Protein 1QTQ (pdb70)

Solvent-accessible surface area: 23875 Å² total; per-residue (Å²): 150,24,56,0,50,90,39,0,64,104,15,63,88,91,50,118,37,128,87,2,34,0,1,5,26,11,52,0,37,0,29,0,7,0,12,32,0,8,18,0,21,8,0,6,9,0,4,112,82,52,175,17,92,4,0,0,0,0,9,0,10,34,6,78,125,16,61,78,91,30,1,97,14,0,56,74,0,0,96,68,0,45,11,150,51,22,58,125,30,59,31,0,7,86,27,3,88,87,0,29,53,30,0,61,39,0,1,80,100,25,44,1,0,0,1,50,9,50,74,100,60,20,148,115,47,74,22,73,160,135,116,83,14,115,78,6,93,67,34,131,49,43,50,120,84,3,64,59,36,2,73,83,0,98,66,25,47,30,115,99,30,115,3,16,0,0,0,45,40,67,5,62,11,123,65,62,34,24,10,0,20,31,2,2,43,5,40,103,28,119,2,44,69,31,26,113,135,20,16,1,0,1,62,63,29,2,0,8,0,0,0,0,4,69,18,30,4,15,2,1,3,17,23,31,97,54,59,81,24,64,81,3,8,31,35,0,6,97,32,13,108,24,131,62,53,3,83,6,49,9,4,1,88,2,56,6,40,36,13,5,13,38,35,152,47,0,52,49,0,26,94,61,150,85,3,70,12,18,49,0,2,36,2,8,0,0,7,0,13,64,23,39,11,16,39,18,45,2,0,96,50,0,10,164,99,36,27,21,65,105,140,130,43,80,26,104,35,62,36,5,47,48,1,0,59,94,29,7,71,89,79,3,15,20,3,1,0,0,11,55,27,3,58,0,23,7,107,78,34,152,64,166,39,59,113,6,78,2,42,33,6,58,131,38,106,135,63,28,70,38,110,7,9,0,5,13,88,0,42,0,11,106,44,1,11,92,47,99,78,87,220,166,26,108,57,0,33,58,70,116,80,2,98,0,59,51,1,21,17,0,83,1,101,115,32,73,91,74,117,152,34,83,32,67,16,1,25,1,34,36,66,89,115,38,112,52,48,0,0,2,2,2,21,80,76,24,7,60,0,26,0,19,21,3,67,94,6,0,70,52,66,94,0,34,74,37,163,80,10,38,94,26,42,20,120,125,9,41,52,79,72,95,2,52,0,2,53,49,2,119,123,12,96,58,77,87,13,28,14,0,17,78,51,0,8,1,8,25,36,0,176,85,32,82,85,137,67,10,5,0,0,58,1,11,19,62,189,131,150

Nearest PDB structures (foldseek):
  1qtq-assembly1_A  TM=1.002E+00  e=0.000E+00  Escherichia coli
  2re8-assembly1_A  TM=9.999E-01  e=0.000E+00  Escherichia coli
  1qrt-assembly1_A  TM=9.993E-01  e=0.000E+00  Escherichia coli
  1qrs-assembly1_A  TM=9.996E-01  e=0.000E+00  Escherichia coli
  1qru-assembly1_A  TM=9.994E-01  e=0.000E+00  Escherichia coli

Secondary structure (DSSP, 8-state):
--HHHHHHHHHHHHTS-SS-EEEE---TTS--BHHHHHHHHHHHHHHHHTT-EEEEEE----GGG--HHHHHHHHHHHHHTT---SSSPEEGGGGHHHHHHHHHHHHHTTSEEEE---HHHHHHHH--SSS-----TTTT--HHHHHHHHHHHHTT-SPTTS-EEEE-S-TT-SSGGGSS-EEEEE----BTTTBTS-SEEE-HHHHHHHHHHHTT-SEEEEEGGGTTTHHHHHHHHHTS--S---EEEEEPPP-BTTS---HHHHHHHHHTTSSS-TT-TTS-BHHHHHHHT--HHHHHHHHHHH---SS---B-HHHHHHHHHHHHHHHSPEE-EESSEEEEEBTT--SS-EEEEEES-SS-GGG-EEEEEE-SEEEEETTTEESS--TT--SEETTSEEEETTS-EEEEEEEE--SSS---EEEE---SS---EE--EESTT-EEEEEEEE--SBSSS-GGGSTTGGGGB-TTSEEEEEEEE-GGGGG--TT-EEEETTTEEEES-TTT--SSS-EEEEEEEPP--

Sequence (529 aa):
TNFIRQIIDEDLASGKHTTVHTRFPPEPNGYLHIGHAKSICLNFGIAQDYKGQCNLRFDDTNPVKEDIEYVESIKNDVEWLGFHWSGNVRYSSDYFDQLHAYAIELINKGLAYVDELTPEQIREYRGTLTQPGKNSPYRDRSVEENLALFEKMRAGGFEEGKACLRAKIDMASPFIVMRDPVLYRIKFAEHHQTGNKWCIYPMYDFTHCISDALEGITHSLCTLEFQDNRRLYDWVLDNITIPVHPRQYEFSRLNLEYTVMSKRKLNLLVTDKHVEGWDDPRMPTISGLRRRGYTAASIREFCKRIGVTKQDNTIEMASLESCIREDLNENAPRAMAVIDPVKLVIENYQGEGEMVTMPNHPNKPEMGSRQVPFSGEIWIDRADFREEANKQYKRLVLGKEVRLRNAYVIKAERVEKDAEGNITTIFCTYDADTLGVIHWVSAAHALPVEIRLYDRLFSVPNPGAADDFLSVINPESLVIKQGFAEPSLKDAVAGKAFQFEREGYFCLDSRHSTAEKPVFNRTVGLRDT

Structure (mmCIF, N/CA/C/O backbone):
data_1QTQ
#
_entry.id   1QTQ
#
_cell.length_a   238.780
_cell.length_b   93.360
_cell.length_c   115.260
_cell.angle_alpha   90.00
_cell.angle_beta   90.00
_cell.angle_gamma   90.00
#
_symmetry.space_group_name_H-M   'C 2 2 21'
#
loop_
_entity.id
_entity.type
_entity.pdbx_description
1 polymer 'RNA (TRNA GLN II )'
2 polymer 'PROTEIN (GLUTAMINYL-TRNA SYNTHETASE)'
3 non-polymer 'SULFATE ION'
4 non-polymer "5'-O-[N-(L-GLUTAMINYL)-SULFAMOYL]ADENOSINE"
5 water water
#
loop_
_atom_site.group_PDB
_atom_site.id
_atom_site.type_symbol
_atom_site.label_atom_id
_atom_site.label_alt_id
_atom_site.label_comp_id
_atom_site.label_asym_id
_atom_site.label_entity_id
_atom_site.label_seq_id
_atom_site.pdbx_PDB_ins_code
_atom_site.Cartn_x
_atom_site.Cartn_y
_atom_site.Cartn_z
_atom_site.occupancy
_atom_site.B_iso_or_equiv
_atom_site.auth_seq_id
_atom_site.auth_comp_id
_atom_site.auth_asym_id
_atom_site.auth_atom_id
_atom_site.pdbx_PDB_model_num
ATOM 1571 N N . THR B 2 8 ? 21.557 27.098 13.227 1.00 48.15 8 THR A N 1
ATOM 1572 C CA . THR B 2 8 ? 21.879 28.531 13.482 1.00 47.59 8 THR A CA 1
ATOM 1573 C C . THR B 2 8 ? 22.575 28.764 14.828 1.00 46.12 8 THR A C 1
ATOM 1574 O O . THR B 2 8 ? 22.282 28.092 15.819 1.00 48.19 8 THR A O 1
ATOM 1578 N N . ASN B 2 9 ? 23.497 29.724 14.839 1.00 44.03 9 ASN A N 1
ATOM 1579 C C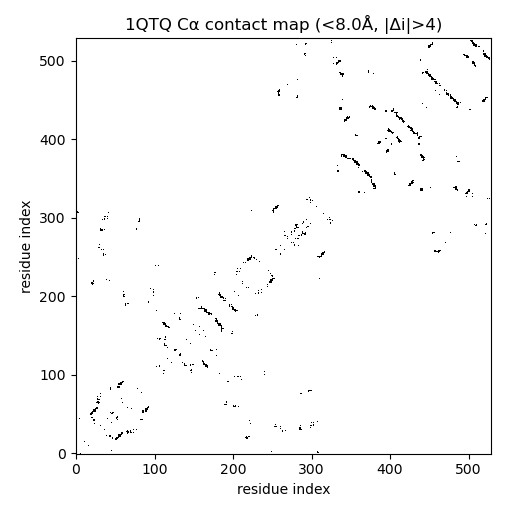A . ASN B 2 9 ? 24.251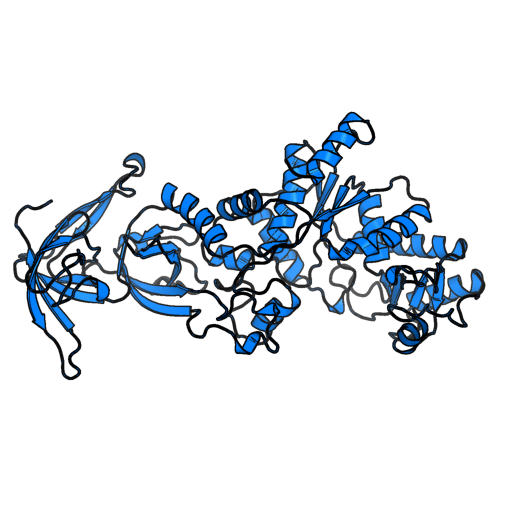 30.105 16.032 1.00 34.49 9 ASN A CA 1
ATOM 1580 C C . ASN B 2 9 ? 24.405 31.627 16.047 1.00 35.20 9 ASN A C 1
ATOM 1581 O O . ASN B 2 9 ? 23.987 32.302 15.109 1.00 35.09 9 ASN A O 1
ATOM 1586 N N . PHE B 2 10 ? 25.043 32.167 17.079 1.00 30.93 10 PHE A N 1
ATOM 1587 C CA . PHE B 2 10 ? 25.186 33.612 17.177 1.00 26.76 10 PHE A CA 1
ATOM 1588 C C . PHE B 2 10 ? 25.959 34.239 16.037 1.00 29.27 10 PHE A C 1
ATOM 1589 O O . PHE B 2 10 ? 25.621 35.329 15.579 1.00 36.83 10 PHE A O 1
ATOM 1597 N N . ILE B 2 11 ? 26.979 33.541 15.558 1.00 30.39 11 ILE A N 1
ATOM 1598 C CA . ILE B 2 11 ? 27.790 34.050 14.463 1.00 26.13 11 ILE A CA 1
ATOM 1599 C C . ILE B 2 11 ? 27.002 34.137 13.171 1.00 22.78 11 ILE A C 1
ATOM 1600 O O . ILE B 2 11 ? 27.161 35.091 12.417 1.00 29.94 11 ILE A O 1
ATOM 1605 N N . ARG B 2 12 ? 26.157 33.142 12.921 1.00 23.06 12 ARG A N 1
ATOM 1606 C CA . ARG B 2 12 ? 25.326 33.120 11.722 1.00 28.02 12 ARG A CA 1
ATOM 1607 C C . ARG B 2 12 ? 24.248 34.203 11.766 1.00 34.05 12 ARG A C 1
ATOM 1608 O O . ARG B 2 12 ? 23.856 34.739 10.728 1.00 34.47 12 ARG A O 1
ATOM 1616 N N . GLN B 2 13 ? 23.794 34.534 12.974 1.00 36.44 13 GLN A N 1
ATOM 1617 C CA . GLN B 2 13 ? 22.781 35.566 13.167 1.00 34.95 13 GLN A CA 1
ATOM 1618 C C . GLN B 2 13 ? 23.349 36.925 12.804 1.00 34.41 13 GLN A C 1
ATOM 1619 O O . GLN B 2 13 ? 22.658 37.756 12.227 1.00 33.72 13 GLN A O 1
ATOM 1625 N N . ILE B 2 14 ? 24.614 37.145 13.148 1.00 31.88 14 ILE A N 1
ATOM 1626 C CA . ILE B 2 14 ? 25.291 38.398 12.831 1.00 36.19 14 ILE A CA 1
ATOM 1627 C C . ILE B 2 14 ? 25.439 38.495 11.314 1.00 39.31 14 ILE A C 1
ATOM 1628 O O . ILE B 2 14 ? 25.218 39.551 10.714 1.00 35.83 14 ILE A O 1
ATOM 1633 N N . ILE B 2 15 ? 25.822 37.376 10.709 1.00 33.23 15 ILE A N 1
ATOM 1634 C CA . ILE B 2 15 ? 25.991 37.299 9.274 1.00 32.45 15 ILE A CA 1
ATOM 1635 C C . ILE B 2 15 ? 24.669 37.653 8.599 1.00 37.54 15 ILE A C 1
ATOM 1636 O O . ILE B 2 15 ? 24.626 38.520 7.726 1.00 41.52 15 ILE A O 1
ATOM 1641 N N . ASP B 2 16 ? 23.588 37.030 9.059 1.00 36.60 16 ASP A N 1
ATOM 1642 C CA . ASP B 2 16 ? 22.259 37.278 8.513 1.00 35.37 16 ASP A CA 1
ATOM 1643 C C . ASP B 2 16 ? 21.866 38.741 8.642 1.00 37.67 16 ASP A C 1
ATOM 1644 O O . ASP B 2 16 ? 21.339 39.336 7.702 1.00 38.82 16 ASP A O 1
ATOM 1649 N N . GLU B 2 17 ? 22.133 39.312 9.810 1.00 35.99 17 GLU A N 1
ATOM 1650 C CA . GLU B 2 17 ? 21.807 40.704 10.076 1.00 38.46 17 GLU A CA 1
ATOM 1651 C C . GLU B 2 17 ? 22.581 41.619 9.142 1.00 40.65 17 GLU A C 1
ATOM 1652 O O . GLU B 2 17 ? 22.050 42.624 8.673 1.00 40.86 17 GLU A O 1
ATOM 1658 N N . ASP B 2 18 ? 23.828 41.252 8.855 1.00 41.32 18 ASP A N 1
ATOM 1659 C CA . ASP B 2 18 ? 24.675 42.031 7.958 1.00 37.98 18 ASP A CA 1
ATOM 1660 C C . ASP B 2 18 ? 24.161 41.980 6.527 1.00 39.30 18 ASP A C 1
ATOM 1661 O O . ASP B 2 18 ? 24.159 42.993 5.827 1.00 43.01 18 ASP A O 1
ATOM 1666 N N . LEU B 2 19 ? 23.742 40.790 6.099 1.00 36.66 19 LEU A N 1
ATOM 1667 C CA . LEU B 2 19 ? 23.208 40.577 4.759 1.00 32.54 19 LEU A CA 1
ATOM 1668 C C . LEU B 2 19 ? 21.948 41.408 4.608 1.00 33.64 19 LEU A C 1
ATOM 1669 O O . LEU B 2 19 ? 21.748 42.088 3.601 1.00 35.45 19 LEU A O 1
ATOM 1674 N N . ALA B 2 20 ? 21.124 41.373 5.647 1.00 36.12 20 ALA A N 1
ATOM 1675 C CA . ALA B 2 20 ? 19.876 42.114 5.681 1.00 37.29 20 ALA A CA 1
ATOM 1676 C C . ALA B 2 20 ? 20.130 43.618 5.612 1.00 40.05 20 ALA A C 1
ATOM 1677 O O . ALA B 2 20 ? 19.635 44.287 4.709 1.00 46.66 20 ALA A O 1
ATOM 1679 N N . SER B 2 21 ? 20.944 44.133 6.531 1.00 37.63 21 SER A N 1
ATOM 1680 C CA . SER B 2 21 ? 21.251 45.560 6.579 1.00 38.90 21 SER A CA 1
ATOM 1681 C C . SER B 2 21 ? 22.008 46.071 5.351 1.00 43.81 21 SER A C 1
ATOM 1682 O O . SER B 2 21 ? 22.121 47.283 5.146 1.00 43.17 21 SER A O 1
ATOM 1685 N N . GLY B 2 22 ? 22.519 45.149 4.539 1.00 42.54 22 GLY A N 1
ATOM 1686 C CA . GLY B 2 22 ? 23.268 45.531 3.353 1.00 34.53 22 GLY A CA 1
ATOM 1687 C C . GLY B 2 22 ? 24.718 45.905 3.633 1.00 33.89 22 GLY A C 1
ATOM 1688 O O . GLY B 2 22 ? 25.357 46.574 2.822 1.00 39.44 22 GLY A O 1
ATOM 1689 N N . LYS B 2 23 ? 25.235 45.489 4.787 1.00 34.74 23 LYS A N 1
ATOM 1690 C CA . LYS B 2 23 ? 26.617 45.773 5.161 1.00 28.85 23 LYS A CA 1
ATOM 1691 C C . LYS B 2 23 ? 27.502 44.896 4.283 1.00 30.65 23 LYS A C 1
ATOM 1692 O O . LYS B 2 23 ? 28.626 45.264 3.940 1.00 32.42 23 LYS A O 1
ATOM 1698 N N . HIS B 2 24 ? 26.971 43.737 3.911 1.00 30.12 24 HIS A N 1
ATOM 1699 C CA . HIS B 2 24 ? 27.677 42.797 3.054 1.00 32.03 24 HIS A CA 1
ATOM 1700 C C . HIS B 2 24 ? 26.689 42.226 2.072 1.00 35.06 24 HIS A C 1
ATOM 1701 O O . HIS B 2 24 ? 25.497 42.131 2.360 1.00 35.68 24 HIS A O 1
ATOM 1708 N N . THR B 2 25 ? 27.200 41.814 0.921 1.00 36.27 25 THR A N 1
ATOM 1709 C CA . THR B 2 25 ? 26.373 41.213 -0.107 1.00 35.56 25 THR A CA 1
ATOM 1710 C C . THR B 2 25 ? 26.813 39.761 -0.301 1.00 37.86 25 THR A C 1
ATOM 1711 O O . THR B 2 25 ? 26.095 38.960 -0.895 1.00 39.20 25 THR A O 1
ATOM 1715 N N . THR B 2 26 ? 27.992 39.433 0.234 1.00 42.14 26 THR A N 1
ATOM 1716 C CA . THR B 2 26 ? 28.569 38.083 0.173 1.00 44.56 26 THR A CA 1
ATOM 1717 C C . THR B 2 26 ? 29.329 37.795 1.466 1.00 40.91 26 THR A C 1
ATOM 1718 O O . THR B 2 26 ? 29.655 38.717 2.209 1.00 42.89 26 THR A O 1
ATOM 1722 N N . VAL B 2 27 ? 29.597 36.519 1.739 1.00 35.99 27 VAL A N 1
ATOM 1723 C CA . VAL B 2 27 ? 30.345 36.147 2.937 1.00 37.79 27 VAL A CA 1
ATOM 1724 C C . VAL B 2 27 ? 31.660 35.513 2.526 1.00 40.02 27 VAL A C 1
ATOM 1725 O O . VAL B 2 27 ? 31.719 34.699 1.595 1.00 41.03 27 VAL A O 1
ATOM 1729 N N . HIS B 2 28 ? 32.717 35.902 3.224 1.00 36.26 28 HIS A N 1
ATOM 1730 C CA . HIS B 2 28 ? 34.039 35.403 2.926 1.00 30.04 28 HIS A CA 1
ATOM 1731 C C . HIS B 2 28 ? 34.732 35.149 4.252 1.00 31.88 28 HIS A C 1
ATOM 1732 O O . HIS B 2 28 ? 35.014 36.088 5.000 1.00 34.21 28 HIS A O 1
ATOM 1739 N N . THR B 2 29 ? 34.970 33.877 4.550 1.00 29.67 29 THR A N 1
ATOM 1740 C CA . THR B 2 29 ? 35.632 33.491 5.787 1.00 25.66 29 THR A CA 1
ATOM 1741 C C . THR B 2 29 ? 37.001 32.897 5.492 1.00 26.64 29 THR A C 1
ATOM 1742 O O . THR B 2 29 ? 37.479 32.961 4.356 1.00 26.12 29 THR A O 1
ATOM 1746 N N . ARG B 2 30 ? 37.656 32.379 6.531 1.00 27.19 30 ARG A N 1
ATOM 1747 C CA . ARG B 2 30 ? 38.964 31.752 6.385 1.00 20.14 30 ARG A CA 1
ATOM 1748 C C . ARG B 2 30 ? 39.342 30.857 7.568 1.00 22.16 30 ARG A C 1
ATOM 1749 O O . ARG B 2 30 ? 38.790 30.970 8.660 1.00 19.37 30 ARG A O 1
ATOM 1757 N N . PHE B 2 31 ? 40.205 29.887 7.294 1.00 20.81 31 PHE A N 1
ATOM 1758 C CA . PHE B 2 31 ? 40.711 28.991 8.312 1.00 23.62 31 PHE A CA 1
ATOM 1759 C C . PHE B 2 31 ? 42.211 29.269 8.258 1.00 27.64 31 PHE A C 1
ATOM 1760 O O . PHE B 2 31 ? 42.881 28.837 7.320 1.00 32.62 31 PHE A O 1
ATOM 1768 N N . PRO B 2 32 ? 42.735 30.040 9.229 1.00 28.30 32 PRO A N 1
ATOM 1769 C CA . PRO B 2 32 ? 44.136 30.443 9.334 1.00 26.63 32 PRO A CA 1
ATOM 1770 C C . PRO B 2 32 ? 45.041 29.744 10.353 1.00 30.18 32 PRO A C 1
ATOM 1771 O O . PRO B 2 32 ? 45.638 30.407 11.207 1.00 35.46 32 PRO A O 1
ATOM 1775 N N . PRO B 2 33 ? 45.282 28.441 10.191 1.00 31.75 33 PRO A N 1
ATOM 1776 C CA . PRO B 2 33 ? 46.139 27.759 11.158 1.00 31.05 33 PRO A CA 1
ATOM 1777 C C . PRO B 2 33 ? 47.614 28.080 10.939 1.00 32.58 33 PRO A C 1
ATOM 1778 O O . PRO B 2 33 ? 48.010 28.475 9.849 1.00 35.87 33 PRO A O 1
ATOM 1782 N N . GLU B 2 34 ? 48.414 27.915 11.992 1.00 29.82 34 GLU A N 1
ATOM 1783 C CA . GLU B 2 34 ? 49.858 28.118 11.901 1.00 31.50 34 GLU A CA 1
ATOM 1784 C C . GLU B 2 34 ? 50.467 26.718 11.687 1.00 30.09 34 GLU A C 1
ATOM 1785 O O . GLU B 2 34 ? 50.094 25.760 12.368 1.00 33.34 34 GLU A O 1
ATOM 1791 N N . PRO B 2 35 ? 51.356 26.565 10.694 1.00 34.56 35 PRO A N 1
ATOM 1792 C CA . PRO B 2 35 ? 51.977 25.260 10.436 1.00 28.67 35 PRO A CA 1
ATOM 1793 C C . PRO B 2 35 ? 53.088 24.914 11.437 1.00 28.70 35 PRO A C 1
ATOM 1794 O O . PRO B 2 35 ? 54.264 24.785 11.073 1.00 25.10 35 PRO A O 1
ATOM 1798 N N . ASN B 2 36 ? 52.701 24.770 12.702 1.00 28.40 36 ASN A N 1
ATOM 1799 C CA . ASN B 2 36 ? 53.637 24.441 13.776 1.00 30.70 36 ASN A CA 1
ATOM 1800 C C . ASN B 2 36 ? 53.306 23.089 14.414 1.00 33.55 36 ASN A C 1
ATOM 1801 O O . ASN B 2 36 ? 53.966 22.652 15.361 1.00 38.65 36 ASN A O 1
ATOM 1806 N N . GLY B 2 37 ? 52.280 22.433 13.887 1.00 30.45 37 GLY A N 1
ATOM 1807 C CA . GLY B 2 37 ? 51.880 21.138 14.397 1.00 29.57 37 GLY A CA 1
ATOM 1808 C C . GLY B 2 37 ? 50.730 20.618 13.569 1.00 24.07 37 GLY A C 1
ATOM 1809 O O . GLY B 2 37 ? 50.322 21.274 12.609 1.00 36.32 37 GLY A O 1
ATOM 1810 N N . TYR B 2 38 ? 50.229 19.434 13.906 1.00 19.68 38 TYR A N 1
ATOM 1811 C CA . TYR B 2 38 ? 49.103 18.866 13.176 1.00 18.27 38 TYR A CA 1
ATOM 1812 C C . TYR B 2 38 ? 47.799 19.415 13.733 1.00 25.49 38 TYR A C 1
ATOM 1813 O O . TYR B 2 38 ? 47.777 20.030 14.796 1.00 27.98 38 TYR A O 1
ATOM 1822 N N . LEU B 2 39 ? 46.715 19.178 13.008 1.00 25.32 39 LEU A N 1
ATOM 1823 C CA . LEU B 2 39 ? 45.396 19.640 13.400 1.00 27.59 39 LEU A CA 1
ATOM 1824 C C . LEU B 2 39 ? 44.723 18.650 14.331 1.00 29.94 39 LEU A C 1
ATOM 1825 O O . LEU B 2 39 ? 44.941 17.442 14.214 1.00 31.68 39 LEU A O 1
ATOM 1830 N N . HIS B 2 40 ? 43.889 19.161 15.235 1.00 20.94 40 HIS A N 1
ATOM 1831 C CA . HIS B 2 40 ? 43.155 18.313 16.165 1.00 23.87 40 HIS A CA 1
ATOM 1832 C C . HIS B 2 40 ? 41.658 18.526 16.025 1.00 21.82 40 HIS A C 1
ATOM 1833 O O . HIS B 2 40 ? 41.226 19.405 15.287 1.00 26.97 40 HIS A O 1
ATOM 1840 N N . ILE B 2 41 ? 40.871 17.693 16.702 1.00 26.54 41 ILE A N 1
ATOM 1841 C CA . ILE B 2 41 ? 39.412 17.765 16.640 1.00 25.64 41 ILE A CA 1
ATOM 1842 C C . ILE B 2 41 ? 38.928 19.204 16.903 1.00 30.70 41 ILE A C 1
ATOM 1843 O O . ILE B 2 41 ? 37.872 19.608 16.418 1.00 36.04 41 ILE A O 1
ATOM 1848 N N . GLY B 2 42 ? 39.750 19.987 17.607 1.00 29.31 42 GLY A N 1
ATOM 1849 C CA . GLY B 2 42 ? 39.412 21.366 17.918 1.00 23.49 42 GLY A CA 1
ATOM 1850 C C . GLY B 2 42 ? 39.458 22.222 16.675 1.00 23.91 42 GLY A C 1
ATOM 1851 O O . GLY B 2 42 ? 38.567 23.031 16.437 1.00 25.38 42 GLY A O 1
ATOM 1852 N N . HIS B 2 43 ? 40.491 22.018 15.865 1.00 27.22 43 HIS A N 1
ATOM 1853 C CA . HIS B 2 43 ? 40.656 22.750 14.615 1.00 25.64 43 HIS A CA 1
ATOM 1854 C C . HIS B 2 43 ? 39.568 22.379 13.615 1.00 30.29 43 HIS A C 1
ATOM 1855 O O . HIS B 2 43 ? 39.229 23.173 12.739 1.00 39.11 43 HIS A O 1
ATOM 1862 N N . ALA B 2 44 ? 39.004 21.183 13.766 1.00 31.49 44 ALA A N 1
ATOM 1863 C CA . ALA B 2 44 ? 37.936 20.714 12.885 1.00 30.79 44 ALA A CA 1
ATOM 1864 C C . ALA B 2 44 ? 36.661 21.492 13.168 1.00 29.40 44 ALA A C 1
ATOM 1865 O O . ALA B 2 44 ? 35.820 21.660 12.288 1.00 34.05 44 ALA A O 1
ATOM 1867 N N . LYS B 2 45 ? 36.528 21.959 14.408 1.00 32.15 45 LYS A N 1
ATOM 1868 C CA . LYS B 2 45 ? 35.378 22.757 14.833 1.00 28.74 45 LYS A CA 1
ATOM 1869 C C . LYS B 2 45 ? 35.469 24.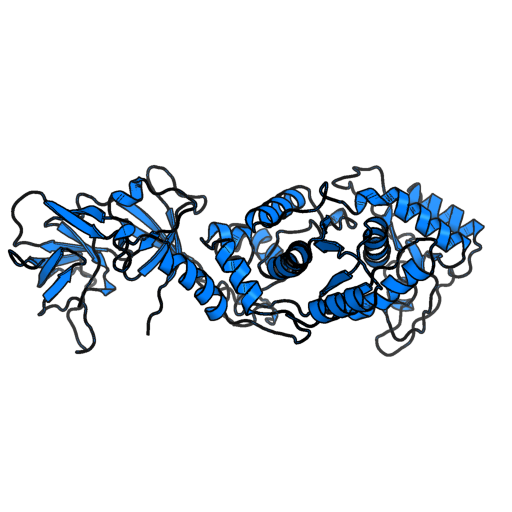067 14.054 1.00 29.60 45 LYS A C 1
ATOM 1870 O O . LYS B 2 45 ? 34.491 24.546 13.477 1.00 27.79 45 LYS A O 1
ATOM 1876 N N . SER B 2 46 ? 36.677 24.616 14.025 1.00 25.22 46 SER A N 1
ATOM 1877 C CA . SER B 2 46 ? 36.947 25.846 13.319 1.00 27.22 46 SER A CA 1
ATOM 1878 C C . SER B 2 46 ? 36.716 25.634 11.823 1.00 25.93 46 SER A C 1
ATOM 1879 O O . SER B 2 46 ? 36.103 26.467 11.157 1.00 29.46 46 SER A O 1
ATOM 1882 N N . ILE B 2 47 ? 37.180 24.493 11.319 1.00 27.53 47 ILE A N 1
ATOM 1883 C CA . ILE B 2 47 ? 37.038 24.136 9.908 1.00 25.33 47 ILE A CA 1
ATOM 1884 C C . ILE B 2 47 ? 35.579 24.036 9.469 1.00 27.86 47 ILE A C 1
ATOM 1885 O O . ILE B 2 47 ? 35.203 24.558 8.421 1.00 29.66 47 ILE A O 1
ATOM 1890 N N . CYS B 2 48 ? 34.761 23.362 10.268 1.00 23.53 48 CYS A N 1
ATOM 1891 C CA . CYS B 2 48 ? 33.354 23.215 9.945 1.00 21.46 48 CYS A CA 1
ATOM 1892 C C . CYS B 2 48 ? 32.621 24.536 10.090 1.00 25.96 48 CYS A C 1
ATOM 1893 O O . CYS B 2 48 ? 31.616 24.769 9.425 1.00 30.53 48 CYS A O 1
ATOM 1896 N N . LEU B 2 49 ? 33.106 25.392 10.982 1.00 28.37 49 LEU A N 1
ATOM 1897 C CA . LEU B 2 49 ? 32.477 26.690 11.207 1.00 27.24 49 LEU A CA 1
ATOM 1898 C C . LEU B 2 49 ? 32.736 27.586 9.995 1.00 26.07 49 LEU A C 1
ATOM 1899 O O . LEU B 2 49 ? 31.806 28.047 9.333 1.00 24.62 49 LEU A O 1
ATOM 1904 N N . ASN B 2 50 ? 34.008 27.786 9.683 1.00 22.42 50 ASN A N 1
ATOM 1905 C CA . ASN B 2 50 ? 34.386 28.633 8.566 1.00 25.05 50 ASN A CA 1
ATOM 1906 C C . ASN B 2 50 ? 33.975 28.144 7.183 1.00 24.96 50 ASN A C 1
ATOM 1907 O O . ASN B 2 50 ? 33.285 28.864 6.464 1.00 26.24 50 ASN A O 1
ATOM 1912 N N . PHE B 2 51 ? 34.376 26.929 6.812 1.00 27.31 51 PHE A N 1
ATOM 1913 C CA . PHE B 2 51 ? 34.004 26.380 5.501 1.00 24.86 51 PHE A CA 1
ATOM 1914 C C . PHE B 2 51 ? 32.516 26.105 5.464 1.00 22.82 51 PHE A C 1
ATOM 1915 O O . PHE B 2 51 ? 31.871 26.303 4.440 1.00 28.26 51 PHE A O 1
ATOM 1923 N N . GLY B 2 52 ? 31.982 25.626 6.584 1.00 29.39 52 GLY A N 1
ATOM 1924 C CA . GLY B 2 52 ? 30.562 25.336 6.670 1.00 25.60 52 GLY A CA 1
ATOM 1925 C C . GLY B 2 52 ? 29.736 26.569 6.358 1.00 26.84 52 GLY A C 1
ATOM 1926 O O . GLY B 2 52 ? 28.826 26.515 5.540 1.00 25.43 52 GLY A O 1
ATOM 1927 N N . ILE B 2 53 ? 30.080 27.690 6.987 1.00 29.61 53 ILE A N 1
ATOM 1928 C CA . ILE B 2 53 ? 29.371 28.946 6.764 1.00 32.44 53 ILE A CA 1
ATOM 1929 C C . ILE B 2 53 ? 29.439 29.370 5.300 1.00 29.47 53 ILE A C 1
ATOM 1930 O O . ILE B 2 53 ? 28.416 29.655 4.685 1.00 33.38 53 ILE A O 1
ATOM 1935 N N . ALA B 2 54 ? 30.649 29.384 4.751 1.00 34.03 54 ALA A N 1
ATOM 1936 C CA . ALA B 2 54 ? 30.879 29.778 3.368 1.00 36.97 54 ALA A CA 1
ATOM 1937 C C . ALA B 2 54 ? 30.004 29.040 2.354 1.00 40.84 54 ALA A C 1
ATOM 1938 O O . ALA B 2 54 ? 29.321 29.670 1.550 1.00 46.89 54 ALA A O 1
ATOM 1940 N N . GLN B 2 55 ? 29.990 27.713 2.404 1.00 42.24 55 GLN A N 1
ATOM 1941 C CA . GLN B 2 55 ? 29.185 26.960 1.452 1.00 45.12 55 GLN A CA 1
ATOM 1942 C C . GLN B 2 55 ? 27.677 27.112 1.660 1.00 42.29 55 GLN A C 1
ATOM 1943 O O . GLN B 2 55 ? 26.905 27.038 0.704 1.00 45.05 55 GLN A O 1
ATOM 1949 N N . ASP B 2 56 ? 27.258 27.343 2.901 1.00 40.57 56 ASP A N 1
ATOM 1950 C CA . ASP B 2 56 ? 25.839 27.519 3.195 1.00 40.93 56 ASP A CA 1
ATOM 1951 C C . ASP B 2 56 ? 25.328 28.873 2.722 1.00 39.01 56 ASP A C 1
ATOM 1952 O O . ASP B 2 56 ? 24.159 29.015 2.370 1.00 41.67 56 ASP A O 1
ATOM 1957 N N . TYR B 2 57 ? 26.208 29.867 2.717 1.00 38.50 57 TYR A N 1
ATOM 1958 C CA . TYR B 2 57 ? 25.849 31.212 2.275 1.00 43.14 57 TYR A CA 1
ATOM 1959 C C . TYR B 2 57 ? 26.337 31.501 0.855 1.00 44.48 57 TYR A C 1
ATOM 1960 O O . TYR B 2 57 ? 26.319 32.652 0.411 1.00 45.55 57 TYR A O 1
ATOM 1969 N N . LYS B 2 58 ? 26.748 30.455 0.141 1.00 47.28 58 LYS A N 1
ATOM 1970 C CA . LYS B 2 58 ? 27.254 30.593 -1.226 1.00 49.89 58 LYS A CA 1
ATOM 1971 C C . LYS B 2 58 ? 28.395 31.605 -1.277 1.00 44.97 58 LYS A C 1
ATOM 1972 O O . LYS B 2 58 ? 28.389 32.523 -2.097 1.00 51.98 58 LYS A O 1
ATOM 1978 N N . GLY B 2 59 ? 29.357 31.442 -0.373 1.00 38.34 59 GLY A N 1
ATOM 1979 C CA . GLY B 2 59 ? 30.497 32.334 -0.314 1.00 28.63 59 GLY A CA 1
ATOM 1980 C C . GLY B 2 59 ? 31.807 31.580 -0.418 1.00 24.22 59 GLY A C 1
ATOM 1981 O O . GLY B 2 59 ? 31.824 30.389 -0.728 1.00 31.41 59 GLY A O 1
ATOM 1982 N N . GLN B 2 60 ? 32.903 32.274 -0.128 1.00 24.62 60 GLN A N 1
ATOM 1983 C CA . GLN B 2 60 ? 34.238 31.696 -0.198 1.00 28.64 60 GLN A CA 1
ATOM 1984 C C . GLN B 2 60 ? 34.904 31.587 1.179 1.00 29.01 60 GLN A C 1
ATOM 1985 O O . GLN B 2 60 ? 34.608 32.356 2.097 1.00 27.71 60 GLN A O 1
ATOM 1991 N N . CYS B 2 61 ? 35.849 30.660 1.291 1.00 27.67 61 CYS A N 1
ATOM 1992 C CA . CYS B 2 61 ? 36.599 30.460 2.523 1.00 25.59 61 CYS A CA 1
ATOM 1993 C C . CYS B 2 61 ? 38.028 30.063 2.182 1.00 25.65 61 CYS A C 1
ATOM 1994 O O . CYS B 2 61 ? 38.257 29.043 1.539 1.00 25.89 61 CYS A O 1
ATOM 1997 N N . ASN B 2 62 ? 38.991 30.865 2.621 1.00 24.02 62 ASN A N 1
ATOM 1998 C CA . ASN B 2 62 ? 40.392 30.588 2.331 1.00 20.03 62 ASN A CA 1
ATOM 1999 C C . ASN B 2 62 ? 41.063 29.715 3.365 1.00 20.78 62 ASN A C 1
ATOM 2000 O O . ASN B 2 62 ? 40.623 29.623 4.504 1.00 21.73 62 ASN A O 1
ATOM 2005 N N . LEU B 2 63 ? 42.121 29.050 2.927 1.00 28.44 63 LEU A N 1
ATOM 2006 C CA . LEU B 2 63 ? 42.930 28.227 3.790 1.00 24.29 63 LEU A CA 1
ATOM 2007 C C . LEU B 2 63 ? 44.234 28.994 3.821 1.00 30.27 63 LEU A C 1
ATOM 2008 O O . LEU B 2 63 ? 45.037 28.920 2.890 1.00 35.74 63 LEU A O 1
ATOM 2013 N N . ARG B 2 64 ? 44.400 29.806 4.852 1.00 30.48 64 ARG A N 1
ATOM 2014 C CA . ARG B 2 64 ? 45.611 30.592 4.984 1.00 25.99 64 ARG A CA 1
ATOM 2015 C C . ARG B 2 64 ? 46.521 30.035 6.060 1.00 31.90 64 ARG A C 1
ATOM 2016 O O . ARG B 2 64 ? 46.077 29.701 7.156 1.00 37.42 64 ARG A O 1
ATOM 2024 N N . PHE B 2 65 ? 47.791 29.876 5.722 1.00 31.86 65 PHE A N 1
ATOM 2025 C CA . PHE B 2 65 ? 48.754 29.406 6.693 1.00 30.14 65 PHE A CA 1
ATOM 2026 C C . PHE B 2 65 ? 49.375 30.662 7.305 1.00 31.97 65 PHE A C 1
ATOM 2027 O O . PHE B 2 65 ? 49.975 31.481 6.599 1.00 24.08 65 PHE A O 1
ATOM 2035 N N . ASP B 2 66 ? 49.118 30.865 8.596 1.00 29.83 66 ASP A N 1
ATOM 2036 C CA . ASP B 2 66 ? 49.639 32.018 9.323 1.00 26.85 66 ASP A CA 1
ATOM 2037 C C . ASP B 2 66 ? 51.084 31.726 9.708 1.00 29.14 66 ASP A C 1
ATOM 2038 O O . ASP B 2 66 ? 51.395 31.452 10.870 1.00 36.48 66 ASP A O 1
ATOM 2043 N N . ASP B 2 67 ? 51.966 31.771 8.718 1.00 29.91 67 ASP A N 1
ATOM 2044 C CA . ASP B 2 67 ? 53.371 31.476 8.939 1.00 29.08 67 ASP A CA 1
ATOM 2045 C C . ASP B 2 67 ? 54.284 32.667 9.221 1.00 29.53 67 ASP A C 1
ATOM 2046 O O . ASP B 2 67 ? 55.217 32.939 8.465 1.00 32.08 67 ASP A O 1
ATOM 2051 N N . THR B 2 68 ? 54.063 33.323 10.355 1.00 28.34 68 THR A N 1
ATOM 2052 C CA . THR B 2 68 ? 54.863 34.484 10.738 1.00 24.31 68 THR A CA 1
ATOM 2053 C C . THR B 2 68 ? 56.023 34.197 11.699 1.00 31.86 68 THR A C 1
ATOM 2054 O O . THR B 2 68 ? 56.841 35.080 11.966 1.00 30.17 68 THR A O 1
ATOM 2058 N N . ASN B 2 69 ? 56.100 32.967 12.208 1.00 30.96 69 ASN A N 1
ATOM 2059 C CA . ASN B 2 69 ? 57.170 32.579 13.132 1.00 32.00 69 ASN A CA 1
ATOM 2060 C C . ASN B 2 69 ? 57.889 31.361 12.546 1.00 34.37 69 ASN A C 1
ATOM 2061 O O . ASN B 2 69 ? 57.564 30.217 12.864 1.00 31.99 69 ASN A O 1
ATOM 2066 N N . PRO B 2 70 ? 58.918 31.602 11.721 1.00 32.74 70 PRO A N 1
ATOM 2067 C CA . PRO B 2 70 ? 59.694 30.541 11.074 1.00 33.93 70 PRO A CA 1
ATOM 2068 C C . PRO B 2 70 ? 60.239 29.453 11.992 1.00 34.70 70 PRO A C 1
ATOM 2069 O O . PRO B 2 70 ? 60.036 28.270 11.730 1.00 33.99 70 PRO A O 1
ATOM 2073 N N . VAL B 2 71 ? 60.872 29.854 13.091 1.00 34.19 71 VAL A N 1
ATOM 2074 C CA . VAL B 2 71 ? 61.473 28.902 14.027 1.00 33.72 71 VAL A CA 1
ATOM 2075 C C . VAL B 2 71 ? 60.523 27.856 14.615 1.00 37.46 71 VAL A C 1
ATOM 2076 O O . VAL B 2 71 ? 60.972 26.828 15.119 1.00 35.45 71 VAL A O 1
ATOM 2080 N N . LYS B 2 72 ? 59.219 28.112 14.547 1.00 35.29 72 LYS A N 1
ATOM 2081 C CA . LYS B 2 72 ? 58.237 27.177 15.082 1.00 38.94 72 LYS A CA 1
ATOM 2082 C C . LYS B 2 72 ? 57.564 26.331 14.001 1.00 43.37 72 LYS A C 1
ATOM 2083 O O . LYS B 2 72 ? 57.089 25.224 14.269 1.00 45.17 72 LYS A O 1
ATOM 2089 N N . GLU B 2 73 ? 57.552 26.845 12.776 1.00 44.27 73 GLU A N 1
ATOM 2090 C CA . GLU B 2 73 ? 56.895 26.175 11.663 1.00 40.98 73 GLU A CA 1
ATOM 2091 C C . GLU B 2 73 ? 57.768 25.249 10.836 1.00 39.15 73 GLU A C 1
ATOM 2092 O O . GLU B 2 73 ? 58.990 25.303 10.909 1.00 35.45 73 GLU A O 1
ATOM 2098 N N . ASP B 2 74 ? 57.121 24.393 10.052 1.00 41.34 74 ASP A N 1
ATOM 2099 C CA . ASP B 2 74 ? 57.821 23.436 9.196 1.00 44.56 74 ASP A CA 1
ATOM 2100 C C . ASP B 2 74 ? 56.940 22.997 8.026 1.00 43.11 74 ASP A C 1
ATOM 2101 O O . ASP B 2 74 ? 55.720 22.883 8.163 1.00 37.35 74 ASP A O 1
ATOM 2106 N N . ILE B 2 75 ? 57.575 22.700 6.894 1.00 42.21 75 ILE A N 1
ATOM 2107 C CA . ILE B 2 75 ? 56.868 22.294 5.681 1.00 37.26 75 ILE A CA 1
ATOM 2108 C C . ILE B 2 75 ? 56.028 21.015 5.829 1.00 36.70 75 ILE A C 1
ATOM 2109 O O . ILE B 2 75 ? 54.996 20.864 5.178 1.00 39.44 75 ILE A O 1
ATOM 2114 N N . GLU B 2 76 ? 56.451 20.121 6.718 1.00 36.97 76 GLU A N 1
ATOM 2115 C CA . GLU B 2 76 ? 55.739 18.870 6.970 1.00 36.54 76 GLU A CA 1
ATOM 2116 C C . GLU B 2 76 ? 54.345 19.159 7.505 1.00 36.01 76 GLU A C 1
ATOM 2117 O O . GLU B 2 76 ? 53.401 18.390 7.298 1.00 39.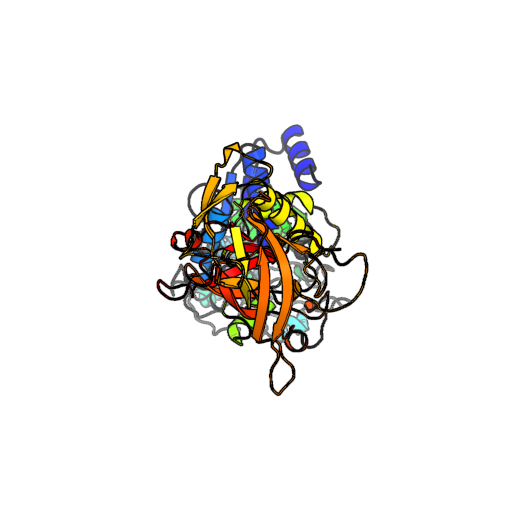48 76 GLU A O 1
ATOM 2123 N N . TYR B 2 77 ? 54.232 20.281 8.204 1.00 39.74 77 TYR A N 1
ATOM 2124 C CA . TYR B 2 77 ? 52.980 20.698 8.803 1.00 36.76 77 TYR A CA 1
ATOM 2125 C C . TYR B 2 77 ? 51.988 21.286 7.817 1.00 37.07 77 TYR A C 1
ATOM 2126 O O . TYR B 2 77 ? 50.788 21.045 7.943 1.00 36.84 77 TYR A O 1
ATOM 2135 N N . VAL B 2 78 ? 52.469 22.052 6.839 1.00 34.08 78 VAL A N 1
ATOM 2136 C CA . VAL B 2 78 ? 51.552 22.649 5.868 1.00 33.71 78 VAL A CA 1
ATOM 2137 C C . VAL B 2 78 ? 50.852 21.539 5.081 1.00 33.89 78 VAL A C 1
ATOM 2138 O O . VAL B 2 78 ? 49.628 21.558 4.932 1.00 31.63 78 VAL A O 1
ATOM 2142 N N . GLU B 2 79 ? 51.623 20.521 4.696 1.00 30.21 79 GLU A N 1
ATOM 2143 C CA . GLU B 2 79 ? 51.112 19.385 3.935 1.00 31.74 79 GLU A CA 1
ATOM 2144 C C . GLU B 2 79 ? 50.060 18.581 4.698 1.00 35.16 79 GLU A C 1
ATOM 2145 O O . GLU B 2 79 ? 49.054 18.163 4.113 1.00 37.29 79 GLU A O 1
ATOM 2151 N N . SER B 2 80 ? 50.288 18.361 5.995 1.00 37.20 80 SER A N 1
ATOM 2152 C CA . SER B 2 80 ? 49.333 17.612 6.820 1.00 34.86 80 SER A CA 1
ATOM 2153 C C . SER B 2 80 ? 48.066 18.416 7.078 1.00 27.66 80 SER A C 1
ATOM 2154 O O . SER B 2 80 ? 46.982 17.853 7.180 1.00 33.01 80 SER A O 1
ATOM 2157 N N . ILE B 2 81 ? 48.205 19.736 7.162 1.00 28.96 81 ILE A N 1
ATOM 2158 C CA . ILE B 2 81 ? 47.059 20.606 7.388 1.00 28.13 81 ILE A CA 1
ATOM 2159 C C . ILE B 2 81 ? 46.181 20.582 6.135 1.00 28.29 81 ILE A C 1
ATOM 2160 O O . ILE B 2 81 ? 44.960 20.460 6.226 1.00 30.84 81 ILE A O 1
ATOM 2165 N N . LYS B 2 82 ? 46.813 20.644 4.966 1.00 29.90 82 LYS A N 1
ATOM 2166 C CA . LYS B 2 82 ? 46.081 20.610 3.702 1.00 32.32 82 LYS A CA 1
ATOM 2167 C C . LYS B 2 82 ? 45.365 19.277 3.529 1.00 32.10 82 LYS A C 1
ATOM 2168 O O . LYS B 2 82 ? 44.217 19.229 3.084 1.00 36.80 82 LYS A O 1
ATOM 2174 N N . ASN B 2 83 ? 46.047 18.195 3.891 1.00 38.52 83 ASN A N 1
ATOM 2175 C CA . ASN B 2 83 ? 45.480 16.856 3.775 1.00 42.02 83 ASN A CA 1
ATOM 2176 C C . ASN B 2 83 ? 44.236 16.708 4.645 1.00 42.69 83 ASN A C 1
ATOM 2177 O O . ASN B 2 83 ? 43.197 16.235 4.178 1.00 40.02 83 ASN A O 1
ATOM 2182 N N . ASP B 2 84 ? 44.337 17.154 5.896 1.00 42.46 84 ASP A N 1
ATOM 2183 C CA . ASP B 2 84 ? 43.224 17.065 6.836 1.00 39.96 84 ASP A CA 1
ATOM 2184 C C . ASP B 2 84 ? 41.979 17.845 6.410 1.00 34.49 84 ASP A C 1
ATOM 2185 O O . ASP B 2 84 ? 40.865 17.335 6.535 1.00 37.14 84 ASP A O 1
ATOM 2190 N N . VAL B 2 85 ? 42.165 19.064 5.895 1.00 37.54 85 VAL A N 1
ATOM 2191 C CA . VAL B 2 85 ? 41.042 19.898 5.433 1.00 35.48 85 VAL A CA 1
ATOM 2192 C C . VAL B 2 85 ? 40.303 19.214 4.275 1.00 33.80 85 VAL A C 1
ATOM 2193 O O . VAL B 2 85 ? 39.070 19.155 4.262 1.00 30.58 85 VAL A O 1
ATOM 2197 N N . GLU B 2 86 ? 41.064 18.689 3.314 1.00 37.14 86 GLU A N 1
ATOM 2198 C CA . GLU B 2 86 ? 40.480 17.991 2.172 1.00 38.05 86 GLU A CA 1
ATOM 2199 C C . GLU B 2 86 ? 39.795 16.717 2.635 1.00 34.57 86 GLU A C 1
ATOM 2200 O O . GLU B 2 86 ? 38.686 16.407 2.196 1.00 31.30 86 GLU A O 1
ATOM 2206 N N . TRP B 2 87 ? 40.455 16.001 3.544 1.00 35.09 87 TRP A N 1
ATOM 2207 C CA . TRP B 2 87 ? 39.916 14.764 4.086 1.00 34.09 87 TRP A CA 1
ATOM 2208 C C . TRP B 2 87 ? 38.571 15.009 4.752 1.00 35.29 87 TRP A C 1
ATOM 2209 O O . TRP B 2 87 ? 37.687 14.155 4.698 1.00 40.66 87 TRP A O 1
ATOM 2220 N N . LEU B 2 88 ? 38.421 16.172 5.384 1.00 37.35 88 LEU A N 1
ATOM 2221 C CA . LEU B 2 88 ? 37.164 16.532 6.041 1.00 43.97 88 LEU A CA 1
ATOM 2222 C C . LEU B 2 88 ? 36.058 16.869 5.039 1.00 45.73 88 LEU A C 1
ATOM 2223 O O . LEU B 2 88 ? 34.882 16.949 5.398 1.00 49.48 88 LEU A O 1
ATOM 2228 N N . GLY B 2 89 ? 36.440 17.070 3.782 1.00 46.64 89 GLY A N 1
ATOM 2229 C CA . GLY B 2 89 ? 35.458 17.364 2.756 1.00 45.59 89 GLY A CA 1
ATOM 2230 C C . GLY B 2 89 ? 35.149 18.827 2.526 1.00 41.59 89 GLY A C 1
ATOM 2231 O O . GLY B 2 89 ? 33.999 19.177 2.257 1.00 43.97 89 GLY A O 1
ATOM 2232 N N . PHE B 2 90 ? 36.176 19.671 2.583 1.00 35.70 90 PHE A N 1
ATOM 2233 C CA . PHE B 2 90 ? 36.012 21.106 2.372 1.00 28.98 90 PHE A CA 1
ATOM 2234 C C . PHE B 2 90 ? 37.023 21.607 1.370 1.00 27.75 90 PHE A C 1
ATOM 2235 O O . PHE B 2 90 ? 38.181 21.191 1.373 1.00 29.26 90 PHE A O 1
ATOM 2243 N N . HIS B 2 91 ? 36.590 22.526 0.524 1.00 32.06 91 HIS A N 1
ATOM 2244 C CA . HIS B 2 91 ? 37.481 23.092 -0.474 1.00 37.71 91 HIS A CA 1
ATOM 2245 C C . HIS B 2 91 ? 37.673 24.576 -0.225 1.00 29.38 91 HIS A C 1
ATOM 2246 O O . HIS B 2 91 ? 36.734 25.280 0.136 1.00 27.57 91 HIS A O 1
ATOM 2253 N N . TRP B 2 92 ? 38.910 25.033 -0.344 1.00 26.21 92 TRP A N 1
ATOM 2254 C CA . TRP B 2 92 ? 39.204 26.443 -0.149 1.00 29.97 92 TRP A CA 1
ATOM 2255 C C . TRP B 2 92 ? 39.058 27.235 -1.439 1.00 35.50 92 TRP A C 1
ATOM 2256 O O . TRP B 2 92 ? 39.088 26.675 -2.543 1.00 44.81 92 TRP A O 1
ATOM 2267 N N . SER B 2 93 ? 38.899 28.545 -1.281 1.00 32.66 93 SER A N 1
ATOM 2268 C CA . SER B 2 93 ? 38.743 29.457 -2.402 1.00 29.15 93 SER A CA 1
ATOM 2269 C C . SER B 2 93 ? 40.107 29.788 -2.990 1.00 29.23 93 SER A C 1
ATOM 2270 O O . SER B 2 93 ? 41.018 30.199 -2.271 1.00 33.74 93 SER A O 1
ATOM 2273 N N . GLY B 2 94 ? 40.248 29.592 -4.297 1.00 25.96 94 GLY A N 1
ATOM 2274 C CA . GLY B 2 94 ? 41.509 29.870 -4.961 1.00 27.13 94 GLY A CA 1
ATOM 2275 C C . GLY B 2 94 ? 42.636 28.999 -4.442 1.00 27.58 94 GLY A C 1
ATOM 2276 O O . GLY B 2 94 ? 42.410 27.886 -3.963 1.00 29.12 94 GLY A O 1
ATOM 2277 N N . ASN B 2 95 ? 43.858 29.505 -4.559 1.00 29.26 95 ASN A N 1
ATOM 2278 C CA . ASN B 2 95 ? 45.040 28.789 -4.096 1.00 33.48 95 ASN A CA 1
ATOM 2279 C C . ASN B 2 95 ? 45.189 28.881 -2.582 1.00 30.23 95 ASN A C 1
ATOM 2280 O O . ASN B 2 95 ? 44.503 29.669 -1.928 1.00 30.14 95 ASN A O 1
ATOM 2285 N N . VAL B 2 96 ? 46.070 28.051 -2.030 1.00 28.58 96 VAL A N 1
ATOM 2286 C CA . VAL B 2 96 ? 46.335 28.060 -0.599 1.00 23.73 96 VAL A CA 1
ATOM 2287 C C . VAL B 2 96 ? 47.042 29.378 -0.330 1.00 24.64 96 VAL A C 1
ATOM 2288 O O . VAL B 2 96 ? 47.999 29.706 -1.022 1.00 26.54 96 VAL A O 1
ATOM 2292 N N . ARG B 2 97 ? 46.559 30.149 0.641 1.00 29.02 97 ARG A N 1
ATOM 2293 C CA . ARG B 2 97 ? 47.185 31.439 0.951 1.00 30.33 97 ARG A CA 1
ATOM 2294 C C . ARG B 2 97 ? 48.221 31.278 2.044 1.00 27.05 97 ARG A C 1
ATOM 2295 O O . ARG B 2 97 ? 48.152 30.346 2.841 1.00 39.54 97 ARG A O 1
ATOM 2303 N N . TYR B 2 98 ? 49.185 32.190 2.069 1.00 28.82 98 TYR A N 1
ATOM 2304 C CA . TYR B 2 98 ? 50.251 32.182 3.062 1.00 27.93 98 TYR A CA 1
ATOM 2305 C C . TYR B 2 98 ? 50.455 33.599 3.572 1.00 33.18 98 TYR A C 1
ATOM 2306 O O . TYR B 2 98 ? 50.428 34.546 2.788 1.00 31.28 98 TYR A O 1
ATOM 2315 N N . SER B 2 99 ? 50.639 33.752 4.882 1.00 31.04 99 SER A N 1
ATOM 2316 C CA . SER B 2 99 ? 50.876 35.077 5.446 1.00 25.55 99 SER A CA 1
ATOM 2317 C C . SER B 2 99 ? 52.145 35.612 4.806 1.00 25.39 99 SER A C 1
ATOM 2318 O O . SER B 2 99 ? 52.251 36.805 4.532 1.00 27.51 99 SER A O 1
ATOM 2321 N N . SER B 2 100 ? 53.076 34.710 4.505 1.00 15.91 100 SER A N 1
ATOM 2322 C CA . SER B 2 100 ? 54.331 35.102 3.885 1.00 24.56 100 SER A CA 1
ATOM 2323 C C . SER B 2 100 ? 54.060 35.848 2.588 1.00 26.45 100 SER A C 1
ATOM 2324 O O . SER B 2 100 ? 54.821 36.747 2.223 1.00 31.59 100 SER A O 1
ATOM 2327 N N . ASP B 2 101 ? 52.978 35.461 1.899 1.00 29.62 101 ASP A N 1
ATOM 2328 C CA . ASP B 2 101 ? 52.587 36.079 0.625 1.00 22.35 101 ASP A CA 1
ATOM 2329 C C . ASP B 2 101 ? 52.421 37.581 0.766 1.00 25.41 101 ASP A C 1
ATOM 2330 O O . ASP B 2 101 ? 52.489 38.308 -0.220 1.00 33.75 101 ASP A O 1
ATOM 2335 N N . TYR B 2 102 ? 52.218 38.038 1.997 1.00 27.07 102 TYR A N 1
ATOM 2336 C CA . TYR B 2 102 ? 52.000 39.449 2.284 1.00 18.88 102 TYR A CA 1
ATOM 2337 C C . TYR B 2 102 ? 53.169 40.123 2.982 1.00 23.44 102 TYR A C 1
ATOM 2338 O O . TYR B 2 102 ? 53.046 41.262 3.428 1.00 27.65 102 TYR A O 1
ATOM 2347 N N . PHE B 2 103 ? 54.313 39.448 3.043 1.00 21.59 103 PHE A N 1
ATOM 2348 C CA . PHE B 2 103 ? 55.479 40.008 3.714 1.00 21.54 103 PHE A CA 1
ATOM 2349 C C . PHE B 2 103 ? 55.928 41.373 3.204 1.00 32.49 103 PHE A C 1
ATOM 2350 O O . PHE B 2 103 ? 56.158 42.283 4.001 1.00 39.32 103 PHE A O 1
ATOM 2358 N N . ASP B 2 104 ? 56.068 41.520 1.888 1.00 31.83 104 ASP A N 1
ATOM 2359 C CA . ASP B 2 104 ? 56.483 42.802 1.312 1.00 32.23 104 ASP A CA 1
ATOM 2360 C C . ASP B 2 104 ? 55.408 43.853 1.611 1.00 28.59 104 ASP A C 1
ATOM 2361 O O . ASP B 2 104 ? 55.712 45.027 1.856 1.00 25.38 104 ASP A O 1
ATOM 2366 N N . GLN B 2 105 ? 54.157 43.399 1.624 1.00 25.61 105 GLN A N 1
ATOM 2367 C CA . GLN B 2 105 ? 52.993 44.242 1.887 1.00 28.81 105 GLN A CA 1
ATOM 2368 C C . GLN B 2 105 ? 53.004 44.734 3.326 1.00 34.14 105 GLN A C 1
ATOM 2369 O O . GLN B 2 105 ? 52.792 45.918 3.594 1.00 37.99 105 GLN A O 1
ATOM 2375 N N . LEU B 2 106 ? 53.223 43.801 4.248 1.00 28.86 106 LEU A N 1
ATOM 2376 C CA . LEU B 2 106 ? 53.257 44.102 5.666 1.00 24.09 106 LEU A CA 1
ATOM 2377 C C . LEU B 2 106 ? 54.355 45.111 5.959 1.00 24.49 106 LEU A C 1
ATOM 2378 O O . LEU B 2 106 ? 54.151 46.067 6.706 1.00 31.10 106 LEU A O 1
ATOM 2383 N N . HIS B 2 107 ? 55.502 44.909 5.322 1.00 21.66 107 HIS A N 1
ATOM 2384 C CA . HIS B 2 107 ? 56.664 45.777 5.474 1.00 18.95 107 HIS A CA 1
ATOM 2385 C C . HIS B 2 107 ? 56.330 47.221 5.097 1.00 29.73 107 HIS A C 1
ATOM 2386 O O . HIS B 2 107 ? 56.695 48.165 5.806 1.00 33.65 107 HIS A O 1
ATOM 2393 N N . ALA B 2 108 ? 55.640 47.373 3.968 1.00 27.75 108 ALA A N 1
ATOM 2394 C CA . ALA B 2 108 ? 55.228 48.672 3.455 1.00 17.09 108 ALA A CA 1
ATOM 2395 C C . ALA B 2 108 ? 54.273 49.345 4.424 1.00 21.54 108 ALA A C 1
ATOM 2396 O O . ALA B 2 108 ? 54.326 50.557 4.613 1.00 20.39 108 ALA A O 1
ATOM 2398 N N . TYR B 2 109 ? 53.372 48.553 4.997 1.00 19.65 109 TYR A N 1
ATOM 2399 C CA . TYR B 2 109 ? 52.400 49.060 5.947 1.00 18.57 109 TYR A CA 1
ATOM 2400 C C . TYR B 2 109 ? 53.073 49.505 7.245 1.00 21.13 109 TYR A C 1
ATOM 2401 O O . TYR B 2 109 ? 52.663 50.484 7.863 1.00 25.79 109 TYR A O 1
ATOM 2410 N N . ALA B 2 110 ? 54.119 48.797 7.645 1.00 19.92 110 ALA A N 1
ATOM 2411 C CA . ALA B 2 110 ? 54.849 49.167 8.844 1.00 23.18 110 ALA A CA 1
ATOM 2412 C C . ALA B 2 110 ? 55.466 50.545 8.582 1.00 26.39 110 ALA A C 1
ATOM 2413 O O . ALA B 2 110 ? 55.414 51.435 9.434 1.00 27.54 110 ALA A O 1
ATOM 2415 N N . ILE B 2 111 ? 56.011 50.719 7.377 1.00 25.36 111 ILE A N 1
ATOM 2416 C CA . ILE B 2 111 ? 56.630 51.978 6.966 1.00 20.96 111 ILE A CA 1
ATOM 2417 C C . ILE B 2 111 ? 55.625 53.126 7.016 1.00 21.02 111 ILE A C 1
ATOM 2418 O O . ILE B 2 111 ? 55.969 54.249 7.377 1.00 28.85 111 ILE A O 1
ATOM 2423 N N . GLU B 2 112 ? 54.377 52.836 6.670 1.00 20.97 112 GLU A N 1
ATOM 2424 C CA . GLU B 2 112 ? 53.338 53.851 6.699 1.00 23.76 112 GLU A CA 1
ATOM 2425 C C . GLU B 2 112 ? 53.122 54.300 8.136 1.00 30.81 112 GLU A C 1
ATOM 2426 O O . GLU B 2 112 ? 53.033 55.496 8.410 1.00 34.57 112 GLU A O 1
ATOM 2432 N N . LEU B 2 113 ? 53.033 53.330 9.047 1.00 30.40 113 LEU A N 1
ATOM 2433 C CA . LEU B 2 113 ? 52.842 53.618 10.465 1.00 28.85 113 LEU A CA 1
ATOM 2434 C C . LEU B 2 113 ? 53.977 54.497 10.973 1.00 25.15 113 LEU A C 1
ATOM 2435 O O . LEU B 2 113 ? 53.750 55.437 11.725 1.00 23.93 113 LEU A O 1
ATOM 2440 N N . ILE B 2 114 ? 55.195 54.192 10.541 1.00 20.63 114 ILE A N 1
ATOM 2441 C CA . ILE B 2 114 ? 56.355 54.965 10.944 1.00 26.13 114 ILE A CA 1
ATOM 2442 C C . ILE B 2 114 ? 56.222 56.410 10.468 1.00 29.24 114 ILE A C 1
ATOM 2443 O O . ILE B 2 114 ? 56.377 57.340 11.255 1.00 35.18 114 ILE A O 1
ATOM 2448 N N . ASN B 2 115 ? 55.862 56.595 9.203 1.00 30.85 115 ASN A N 1
ATOM 2449 C CA . ASN B 2 115 ? 55.699 57.937 8.647 1.00 29.68 115 ASN A CA 1
ATOM 2450 C C . ASN B 2 115 ? 54.572 58.678 9.335 1.00 31.52 115 ASN A C 1
ATOM 2451 O O . ASN B 2 115 ? 54.522 59.912 9.333 1.00 34.16 115 ASN A O 1
ATOM 2456 N N . LYS B 2 116 ? 53.655 57.908 9.902 1.00 32.60 116 LYS A N 1
ATOM 2457 C CA . LYS B 2 116 ? 52.501 58.463 10.587 1.00 35.43 116 LYS A CA 1
ATOM 2458 C C . LYS B 2 116 ? 52.815 58.647 12.070 1.00 34.88 116 LYS A C 1
ATOM 2459 O O . LYS B 2 116 ? 51.951 59.042 12.851 1.00 38.95 116 LYS A O 1
ATOM 2465 N N . GLY B 2 117 ? 54.066 58.366 12.435 1.00 33.65 117 GLY A N 1
ATOM 2466 C CA . GLY B 2 117 ? 54.512 58.490 13.811 1.00 32.16 117 GLY A CA 1
ATOM 2467 C C . GLY B 2 117 ? 53.865 57.494 14.755 1.00 33.94 117 GLY A C 1
ATOM 2468 O O . GLY B 2 117 ? 53.932 57.655 15.974 1.00 34.11 117 GLY A O 1
ATOM 2469 N N . LEU B 2 118 ? 53.258 56.452 14.196 1.00 31.39 118 LEU A N 1
ATOM 2470 C CA . LEU B 2 118 ? 52.582 55.439 14.991 1.00 25.16 118 LEU A CA 1
ATOM 2471 C C . LEU B 2 118 ? 53.370 54.150 15.199 1.00 23.90 118 LEU A C 1
ATOM 2472 O O . LEU B 2 118 ? 52.814 53.137 15.609 1.00 26.55 118 LEU A O 1
ATOM 2477 N N . ALA B 2 119 ? 54.665 54.192 14.922 1.00 17.65 119 ALA A N 1
ATOM 2478 C CA . ALA B 2 119 ? 55.525 53.027 15.109 1.00 22.41 119 ALA A CA 1
ATOM 2479 C C . ALA B 2 119 ? 56.941 53.534 15.221 1.00 22.05 119 ALA A C 1
ATOM 2480 O O . ALA B 2 119 ? 57.308 54.497 14.558 1.00 30.52 119 ALA A O 1
ATOM 2482 N N . TYR B 2 120 ? 57.743 52.874 16.046 1.00 28.37 120 TYR A N 1
ATOM 2483 C CA . TYR B 2 120 ? 59.125 53.290 16.250 1.00 22.80 120 TYR A CA 1
ATOM 2484 C C . TYR B 2 120 ? 59.980 52.075 16.549 1.00 21.93 120 TYR A C 1
ATOM 2485 O O . TYR B 2 120 ? 59.469 51.035 16.956 1.00 33.00 120 TYR A O 1
ATOM 2494 N N . VAL B 2 121 ? 61.282 52.213 16.343 1.00 19.96 121 VAL A N 1
ATOM 2495 C CA . VAL B 2 121 ? 62.215 51.135 16.610 1.00 24.32 121 VAL A CA 1
ATOM 2496 C C . VAL B 2 121 ? 62.651 51.253 18.073 1.00 31.39 121 VAL A C 1
ATOM 2497 O O . VAL B 2 121 ? 63.137 52.304 18.507 1.00 27.90 121 VAL A O 1
ATOM 2501 N N . ASP B 2 122 ? 62.468 50.170 18.826 1.00 36.34 122 ASP A N 1
ATOM 2502 C CA . ASP B 2 122 ? 62.805 50.145 20.241 1.00 33.65 122 ASP A CA 1
ATOM 2503 C C . ASP B 2 122 ? 64.053 49.322 20.527 1.00 37.48 122 ASP A C 1
ATOM 2504 O O . ASP B 2 122 ? 64.209 48.219 19.994 1.00 38.69 122 ASP A O 1
ATOM 2509 N N . GLU B 2 123 ? 64.921 49.872 21.384 1.00 35.24 123 GLU A N 1
ATOM 2510 C CA . GLU B 2 123 ? 66.178 49.235 21.799 1.00 33.26 123 GLU A CA 1
ATOM 2511 C C . GLU B 2 123 ? 66.046 48.515 23.151 1.00 32.80 123 GLU A C 1
ATOM 2512 O O . GLU B 2 123 ? 67.007 47.928 23.648 1.00 31.44 123 GLU A O 1
ATOM 2518 N N . LEU B 2 124 ? 64.884 48.625 23.782 1.00 27.52 124 LEU A N 1
ATOM 2519 C CA . LEU B 2 124 ? 64.650 47.953 25.056 1.00 28.98 124 LEU A CA 1
ATOM 2520 C C . LEU B 2 124 ? 64.892 46.450 24.854 1.00 34.57 124 LEU A C 1
ATOM 2521 O O . LEU B 2 124 ? 64.295 45.840 23.963 1.00 38.48 124 LEU A O 1
ATOM 2526 N N . THR B 2 125 ? 65.788 45.864 25.646 1.00 31.39 125 THR A N 1
ATOM 2527 C CA . THR B 2 125 ? 66.087 44.435 25.530 1.00 31.04 125 THR A CA 1
ATOM 2528 C C . THR B 2 125 ? 64.824 43.608 25.771 1.00 32.80 125 THR A C 1
ATOM 2529 O O . THR B 2 125 ? 63.804 44.134 26.236 1.00 29.81 125 THR A O 1
ATOM 2533 N N . PRO B 2 126 ? 64.869 42.305 25.439 1.00 33.64 126 PRO A N 1
ATOM 2534 C CA . PRO B 2 126 ? 63.704 41.439 25.642 1.00 32.77 126 PRO A CA 1
ATOM 2535 C C . PRO B 2 126 ? 63.238 41.416 27.105 1.00 29.96 126 PRO A C 1
ATOM 2536 O O . PRO B 2 126 ? 62.054 41.251 27.377 1.00 27.85 126 PRO A O 1
ATOM 2540 N N . GLU B 2 127 ? 64.171 41.605 28.037 1.00 34.28 127 GLU A N 1
ATOM 2541 C CA . GLU B 2 127 ? 63.848 41.632 29.465 1.00 34.75 127 GLU A CA 1
ATOM 2542 C C . GLU B 2 127 ? 63.245 42.995 29.804 1.00 33.82 127 GLU A C 1
ATOM 2543 O O . GLU B 2 127 ? 62.174 43.083 30.411 1.00 31.24 127 GLU A O 1
ATOM 2549 N N . GLN B 2 128 ? 63.927 44.054 29.371 1.00 29.84 128 GLN A N 1
ATOM 2550 C CA . GLN B 2 128 ? 63.482 45.421 29.617 1.00 29.21 128 GLN A CA 1
ATOM 2551 C C . GLN B 2 128 ? 62.058 45.710 29.161 1.00 25.41 128 GLN A C 1
ATOM 2552 O O . GLN B 2 128 ? 61.306 46.377 29.871 1.00 31.75 128 GLN A O 1
ATOM 2558 N N . ILE B 2 129 ? 61.691 45.228 27.975 1.00 23.45 129 ILE A N 1
ATOM 2559 C CA . ILE B 2 129 ? 60.350 45.472 27.452 1.00 20.43 129 ILE A CA 1
ATOM 2560 C C . ILE B 2 129 ? 59.260 45.020 28.423 1.00 23.01 129 ILE A C 1
ATOM 2561 O O . ILE B 2 129 ? 58.258 45.714 28.599 1.00 26.24 129 ILE A O 1
ATOM 2566 N N . ARG B 2 130 ? 59.478 43.888 29.095 1.00 30.33 130 ARG A N 1
ATOM 2567 C CA . ARG B 2 130 ? 58.497 43.371 30.053 1.00 31.01 130 ARG A CA 1
ATOM 2568 C C . ARG B 2 130 ? 58.456 44.263 31.288 1.00 33.68 130 ARG A C 1
ATOM 2569 O O . ARG B 2 130 ? 57.377 44.594 31.785 1.00 34.81 130 ARG A O 1
ATOM 2577 N N . GLU B 2 131 ? 59.636 44.677 31.750 1.00 30.01 131 GLU A N 1
ATOM 2578 C CA . GLU B 2 131 ? 59.759 45.545 32.918 1.00 34.36 131 GLU A CA 1
ATOM 2579 C C . GLU B 2 131 ? 59.050 46.875 32.684 1.00 35.00 131 GLU A C 1
ATOM 2580 O O . GLU B 2 131 ? 58.476 47.454 33.604 1.00 41.83 131 GLU A O 1
ATOM 2586 N N . TYR B 2 132 ? 59.091 47.356 31.448 1.00 30.94 132 TYR A N 1
ATOM 2587 C CA . TYR B 2 132 ? 58.438 48.607 31.103 1.00 27.54 132 TYR A CA 1
ATOM 2588 C C . TYR B 2 132 ? 56.954 48.412 30.822 1.00 26.28 132 TYR A C 1
ATOM 2589 O O . TYR B 2 132 ? 56.153 49.337 30.978 1.00 30.06 132 TYR A O 1
ATOM 2598 N N . ARG B 2 133 ? 56.585 47.189 30.460 1.00 26.91 133 ARG A N 1
ATOM 2599 C CA . ARG B 2 133 ? 55.207 46.874 30.100 1.00 28.30 133 ARG A CA 1
ATOM 2600 C C . ARG B 2 133 ? 54.137 47.113 31.155 1.00 30.31 133 ARG A C 1
ATOM 2601 O O . ARG B 2 133 ? 52.977 47.353 30.820 1.00 30.44 133 ARG A O 1
ATOM 2609 N N . GLY B 2 134 ? 54.514 47.038 32.427 1.00 38.05 134 GLY A N 1
ATOM 2610 C CA . GLY B 2 134 ? 53.536 47.206 33.490 1.00 30.82 134 GLY A CA 1
ATOM 2611 C C . GLY B 2 134 ? 52.967 45.849 33.872 1.00 35.53 134 GLY A C 1
ATOM 2612 O O . GLY B 2 134 ? 53.428 44.810 33.385 1.00 36.39 134 GLY A O 1
ATOM 2613 N N . THR B 2 135 ? 51.956 45.848 34.733 1.00 37.31 135 THR A N 1
ATOM 2614 C CA . THR B 2 135 ? 51.343 44.601 35.190 1.00 36.99 135 THR A CA 1
ATOM 2615 C C . THR B 2 135 ? 49.846 44.642 34.966 1.00 36.49 135 THR A C 1
ATOM 2616 O O . THR B 2 135 ? 49.319 45.621 34.434 1.00 42.62 135 THR A O 1
ATOM 2620 N N . LEU B 2 136 ? 49.160 43.595 35.414 1.00 31.12 136 LEU A N 1
ATOM 2621 C CA . LEU B 2 136 ? 47.713 43.515 35.271 1.00 26.83 136 LEU A CA 1
ATOM 2622 C C . LEU B 2 136 ? 47.004 44.612 36.058 1.00 34.16 136 LEU A C 1
ATOM 2623 O O . LEU B 2 136 ? 45.833 44.887 35.818 1.00 43.73 136 LEU A O 1
ATOM 2628 N N . THR B 2 137 ? 47.722 45.255 36.976 1.00 36.75 137 THR A N 1
ATOM 2629 C CA . THR B 2 137 ? 47.137 46.309 37.802 1.00 36.96 137 THR A CA 1
ATOM 2630 C C . THR B 2 137 ? 47.910 47.624 37.809 1.00 37.81 137 THR A C 1
ATOM 2631 O O . THR B 2 137 ? 47.414 48.635 38.288 1.00 41.29 137 THR A O 1
ATOM 2635 N N . GLN B 2 138 ? 49.108 47.619 37.243 1.00 44.23 138 GLN A N 1
ATOM 2636 C CA . GLN B 2 138 ? 49.929 48.821 37.195 1.00 42.89 138 GLN A CA 1
ATOM 2637 C C . GLN B 2 138 ? 50.251 49.181 35.741 1.00 39.53 138 GLN A C 1
ATOM 2638 O O . GLN B 2 138 ? 50.724 48.343 34.971 1.00 37.99 138 GLN A O 1
ATOM 2644 N N . PRO B 2 139 ? 49.987 50.432 35.342 1.00 37.88 139 PRO A N 1
ATOM 2645 C CA . PRO B 2 139 ? 50.264 50.870 33.971 1.00 34.47 139 PRO A CA 1
ATOM 2646 C C . PRO B 2 139 ? 51.736 50.740 33.626 1.00 32.35 139 PRO A C 1
ATOM 2647 O O . PRO B 2 139 ? 52.588 50.736 34.510 1.00 39.37 139 PRO A O 1
ATOM 2651 N N . GLY B 2 140 ? 52.028 50.601 32.340 1.00 33.96 140 GLY A N 1
ATOM 2652 C CA . GLY B 2 140 ? 53.409 50.485 31.904 1.00 25.62 140 GLY A CA 1
ATOM 2653 C C . GLY B 2 140 ? 54.029 51.857 31.733 1.00 31.43 140 GLY A C 1
ATOM 2654 O O . GLY B 2 140 ? 53.386 52.875 32.005 1.00 34.40 140 GLY A O 1
ATOM 2655 N N . LYS B 2 141 ? 55.270 51.898 31.263 1.00 27.18 141 LYS A N 1
ATOM 2656 C CA . LYS B 2 141 ? 55.956 53.169 31.061 1.00 30.94 141 LYS A CA 1
ATOM 2657 C C . LYS B 2 141 ? 56.594 53.272 29.681 1.00 34.84 141 LYS A C 1
ATOM 2658 O O . LYS B 2 141 ? 57.046 52.272 29.120 1.00 38.60 141 LYS A O 1
ATOM 2664 N N . ASN B 2 142 ? 56.644 54.494 29.153 1.00 32.56 142 ASN A N 1
ATOM 2665 C CA . ASN B 2 142 ? 57.212 54.760 27.837 1.00 26.68 142 ASN A CA 1
ATOM 2666 C C . ASN B 2 142 ? 58.696 54.453 27.763 1.00 28.53 142 ASN A C 1
ATOM 2667 O O . ASN B 2 142 ? 59.437 54.712 28.706 1.00 35.04 142 ASN A O 1
ATOM 2672 N N . SER B 2 143 ? 59.112 53.878 26.638 1.00 31.40 143 SER A N 1
ATOM 2673 C CA . SER B 2 143 ? 60.512 53.548 26.388 1.00 29.51 143 SER A CA 1
ATOM 2674 C C . SER B 2 143 ? 61.247 54.859 26.126 1.00 31.81 143 SER A C 1
ATOM 2675 O O . SER B 2 143 ? 60.641 55.823 25.658 1.00 37.10 143 SER A O 1
ATOM 2678 N N . PRO B 2 144 ? 62.550 54.925 26.449 1.00 30.46 144 PRO A N 1
ATOM 2679 C CA . PRO B 2 144 ? 63.299 56.165 26.208 1.00 33.38 144 PRO A CA 1
ATOM 2680 C C . PRO B 2 144 ? 63.577 56.421 24.713 1.00 36.09 144 PRO A C 1
ATOM 2681 O O . PRO B 2 144 ? 64.021 57.508 24.324 1.00 41.30 144 PRO A O 1
ATOM 2685 N N . TYR B 2 145 ? 63.264 55.427 23.884 1.00 39.09 145 TYR A N 1
ATOM 2686 C CA . TYR B 2 145 ? 63.469 55.494 22.435 1.00 38.20 145 TYR A CA 1
ATOM 2687 C C . TYR B 2 145 ? 62.173 55.798 21.675 1.00 37.28 145 TYR A C 1
ATOM 2688 O O . TYR B 2 145 ? 62.176 55.960 20.453 1.00 43.00 145 TYR A O 1
ATOM 2697 N N . ARG B 2 146 ? 61.077 55.902 22.415 1.00 34.58 146 ARG A N 1
ATOM 2698 C CA . ARG B 2 146 ? 59.755 56.151 21.851 1.00 35.40 146 ARG A CA 1
ATOM 2699 C C . ARG B 2 146 ? 59.558 57.471 21.089 1.00 37.90 146 ARG A C 1
ATOM 2700 O O . ARG B 2 146 ? 58.585 57.607 20.344 1.00 39.21 146 ARG A O 1
ATOM 2708 N N . ASP B 2 147 ? 60.463 58.433 21.259 1.00 36.21 147 ASP A N 1
ATOM 2709 C CA . ASP B 2 147 ? 60.312 59.723 20.588 1.00 34.49 147 ASP A CA 1
ATOM 2710 C C . ASP B 2 147 ? 61.299 60.027 19.485 1.00 35.30 147 ASP A C 1
ATOM 2711 O O . ASP B 2 147 ? 61.533 61.189 19.154 1.00 37.46 147 ASP A O 1
ATOM 2716 N N . ARG B 2 148 ? 61.878 58.981 18.914 1.00 37.97 148 ARG A N 1
ATOM 2717 C CA . ARG B 2 148 ? 62.818 59.148 17.818 1.00 37.84 148 ARG A CA 1
ATOM 2718 C C . ARG B 2 148 ? 62.064 59.728 16.622 1.00 37.80 148 ARG A C 1
ATOM 2719 O O . ARG B 2 148 ? 60.878 59.449 16.437 1.00 33.96 148 ARG A O 1
ATOM 2727 N N . SER B 2 149 ? 62.750 60.535 15.818 1.00 35.29 149 SER A N 1
ATOM 2728 C CA . SER B 2 149 ? 62.130 61.155 14.653 1.00 32.07 149 SER A CA 1
ATOM 2729 C C . SER B 2 149 ? 61.719 60.107 13.634 1.00 34.87 149 SER A C 1
ATOM 2730 O O . SER B 2 149 ? 62.209 58.971 13.661 1.00 31.68 149 SER A O 1
ATOM 2733 N N . VAL B 2 150 ? 60.831 60.503 12.726 1.00 33.64 150 VAL A N 1
ATOM 2734 C CA . VAL B 2 150 ? 60.368 59.616 11.669 1.00 34.75 150 VAL A CA 1
ATOM 2735 C C . VAL B 2 150 ? 61.563 59.136 10.837 1.00 40.22 150 VAL A C 1
ATOM 2736 O O . VAL B 2 150 ? 61.638 57.968 10.466 1.00 42.43 150 VAL A O 1
ATOM 2740 N N . GLU B 2 151 ? 62.521 60.033 10.610 1.00 37.65 151 GLU A N 1
ATOM 2741 C CA . GLU B 2 151 ? 63.712 59.722 9.829 1.00 40.50 151 GLU A CA 1
ATOM 2742 C C . GLU B 2 151 ? 64.564 58.678 10.529 1.00 39.57 151 GLU A C 1
ATOM 2743 O O . GLU B 2 151 ? 65.066 57.755 9.893 1.00 43.29 151 GLU A O 1
ATOM 2749 N N . GLU B 2 152 ? 64.724 58.831 11.840 1.00 39.72 152 GLU A N 1
ATOM 2750 C CA . GLU B 2 152 ? 65.520 57.899 12.628 1.00 39.05 152 GLU A CA 1
ATOM 2751 C C . GLU B 2 152 ? 64.940 56.507 12.561 1.00 33.33 152 GLU A C 1
ATOM 2752 O O . GLU B 2 152 ? 65.650 55.544 12.288 1.00 35.21 152 GLU A O 1
ATOM 2758 N N . ASN B 2 153 ? 63.644 56.406 12.821 1.00 32.62 153 ASN A N 1
ATOM 2759 C CA . ASN B 2 153 ? 62.966 55.117 12.804 1.00 39.21 153 ASN A CA 1
ATOM 2760 C C . ASN B 2 153 ? 63.050 54.451 11.442 1.00 40.05 153 ASN A C 1
ATOM 2761 O O . ASN B 2 153 ? 63.301 53.247 11.342 1.00 42.00 153 ASN A O 1
ATOM 2766 N N . LEU B 2 154 ? 62.864 55.253 10.399 1.00 36.53 154 LEU A N 1
ATOM 2767 C CA . LEU B 2 154 ? 62.911 54.776 9.024 1.00 30.85 154 LEU A CA 1
ATOM 2768 C C . LEU B 2 154 ? 64.266 54.117 8.774 1.00 33.07 154 LEU A C 1
ATOM 2769 O O . LEU B 2 154 ? 64.344 52.990 8.273 1.00 31.60 154 LEU A O 1
ATOM 2774 N N . ALA B 2 155 ? 65.328 54.798 9.195 1.00 27.15 155 ALA A N 1
ATOM 2775 C CA . ALA B 2 155 ? 66.682 54.287 9.025 1.00 25.15 155 ALA A CA 1
ATOM 2776 C C . ALA B 2 155 ? 66.905 53.026 9.853 1.00 29.78 155 ALA A C 1
ATOM 2777 O O . ALA B 2 155 ? 67.441 52.027 9.365 1.00 33.36 155 ALA A O 1
ATOM 2779 N N . LEU B 2 156 ? 66.473 53.079 11.106 1.00 31.86 156 LEU A N 1
ATOM 2780 C CA . LEU B 2 156 ? 66.627 51.960 12.019 1.00 33.50 156 LEU A CA 1
ATOM 2781 C C . LEU B 2 156 ? 65.863 50.730 11.575 1.00 32.09 156 LEU A C 1
ATOM 2782 O O . LEU B 2 156 ? 66.362 49.615 11.711 1.00 31.54 156 LEU A O 1
ATOM 2787 N N . PHE B 2 157 ? 64.658 50.930 11.046 1.00 28.53 157 PHE A N 1
ATOM 2788 C CA . PHE B 2 157 ? 63.850 49.809 10.575 1.00 30.21 157 PHE A CA 1
ATOM 2789 C C . PHE B 2 157 ? 64.550 49.154 9.391 1.00 34.35 157 PHE A C 1
ATOM 2790 O O . PHE B 2 157 ? 64.571 47.931 9.266 1.00 35.54 157 PHE A O 1
ATOM 2798 N N . GLU B 2 158 ? 65.146 49.977 8.535 1.00 37.28 158 GLU A N 1
ATOM 2799 C CA . GLU B 2 158 ? 65.866 49.469 7.380 1.00 35.71 158 GLU A CA 1
ATOM 2800 C C . GLU B 2 158 ? 67.133 48.790 7.868 1.00 32.74 158 GLU A C 1
ATOM 2801 O O . GLU B 2 158 ? 67.570 47.792 7.303 1.00 30.33 158 GLU A O 1
ATOM 2807 N N . LYS B 2 159 ? 67.704 49.328 8.938 1.00 30.40 159 LYS A N 1
ATOM 2808 C CA . LYS B 2 159 ? 68.905 48.763 9.534 1.00 31.53 159 LYS A CA 1
ATOM 2809 C C . LYS B 2 159 ? 68.531 47.359 9.998 1.00 30.17 159 LYS A C 1
ATOM 2810 O O . LYS B 2 159 ? 69.272 46.402 9.787 1.00 34.22 159 LYS A O 1
ATOM 2816 N N . MET B 2 160 ? 67.355 47.254 10.610 1.00 26.58 160 MET A N 1
ATOM 2817 C CA . MET B 2 160 ? 66.833 45.985 11.104 1.00 29.35 160 MET A CA 1
ATOM 2818 C C . MET B 2 160 ? 66.613 45.026 9.947 1.00 30.94 160 MET A C 1
ATOM 2819 O O . MET B 2 160 ? 67.016 43.866 9.996 1.00 28.13 160 MET A O 1
ATOM 2824 N N . ARG B 2 161 ? 65.928 45.520 8.920 1.00 35.38 161 ARG A N 1
ATOM 2825 C CA . ARG B 2 161 ? 65.625 44.728 7.739 1.00 32.20 161 ARG A CA 1
ATOM 2826 C C . ARG B 2 161 ? 66.917 44.267 7.087 1.00 30.69 161 ARG A C 1
ATOM 2827 O O . ARG B 2 161 ? 67.069 43.098 6.745 1.00 37.17 161 ARG A O 1
ATOM 2835 N N . ALA B 2 162 ? 67.868 45.186 6.974 1.00 35.07 162 ALA A N 1
ATOM 2836 C CA . ALA B 2 162 ? 69.159 44.897 6.368 1.00 33.51 162 ALA A CA 1
ATOM 2837 C C . ALA B 2 162 ? 69.992 43.926 7.205 1.00 37.49 162 ALA A C 1
ATOM 2838 O O . ALA B 2 162 ? 71.088 43.535 6.802 1.00 36.09 162 ALA A O 1
ATOM 2840 N N . GLY B 2 163 ? 69.469 43.545 8.370 1.00 42.82 163 GLY A N 1
ATOM 2841 C CA . GLY B 2 163 ? 70.173 42.620 9.246 1.00 42.07 163 GLY A CA 1
ATOM 2842 C C . GLY B 2 163 ? 71.351 43.223 9.994 1.00 43.02 163 GLY A C 1
ATOM 2843 O O . GLY B 2 163 ? 72.292 42.509 10.362 1.00 46.12 163 GLY A O 1
ATOM 2844 N N . GLY B 2 164 ? 71.296 44.533 10.228 1.00 40.44 164 GLY A N 1
ATOM 2845 C CA . GLY B 2 164 ? 72.363 45.220 10.933 1.00 41.93 164 GLY A CA 1
ATOM 2846 C C . GLY B 2 164 ? 72.365 45.009 12.440 1.00 45.04 164 GLY A C 1
ATOM 2847 O O . GLY B 2 164 ? 73.386 45.248 13.091 1.00 47.31 164 GLY A O 1
ATOM 2848 N N . PHE B 2 165 ? 71.215 44.617 12.994 1.00 42.08 165 PHE A N 1
ATOM 2849 C CA . PHE B 2 165 ? 71.058 44.353 14.428 1.00 39.61 165 PHE A CA 1
ATOM 2850 C C . PHE B 2 165 ? 71.029 42.851 14.663 1.00 43.09 165 PHE A C 1
ATOM 2851 O O . PHE B 2 165 ? 70.615 42.092 13.789 1.00 46.34 165 PHE A O 1
ATOM 2859 N N . GLU B 2 166 ? 71.460 42.423 15.843 1.00 49.22 166 GLU A N 1
ATOM 2860 C CA . GLU B 2 166 ? 71.442 41.003 16.197 1.00 53.91 166 GLU A CA 1
ATOM 2861 C C . GLU B 2 166 ? 70.043 40.675 16.722 1.00 51.70 166 GLU A C 1
ATOM 2862 O O . GLU B 2 166 ? 69.267 41.584 17.020 1.00 52.24 166 GLU A O 1
ATOM 2868 N N . GLU B 2 167 ? 69.725 39.389 16.860 1.00 48.20 167 GLU A N 1
ATOM 2869 C CA . GLU B 2 167 ? 68.403 38.991 17.346 1.00 46.10 167 GLU A CA 1
ATOM 2870 C C . GLU B 2 167 ? 68.122 39.563 18.734 1.00 44.16 167 GLU A C 1
ATOM 2871 O O . GLU B 2 167 ? 68.947 39.446 19.637 1.00 49.05 167 GLU A O 1
ATOM 2877 N N . GLY B 2 168 ? 66.981 40.235 18.875 1.00 41.65 168 GLY A N 1
ATOM 2878 C CA . GLY B 2 168 ? 66.604 40.820 20.154 1.00 38.77 168 GLY A CA 1
ATOM 2879 C C . GLY B 2 168 ? 67.196 42.190 20.449 1.00 39.03 168 GLY A C 1
ATOM 2880 O O . GLY B 2 168 ? 66.805 42.839 21.427 1.00 35.07 168 GLY A O 1
ATOM 2881 N N . LYS B 2 169 ? 68.113 42.639 19.593 1.00 34.13 169 LYS A N 1
ATOM 2882 C CA . LYS B 2 169 ? 68.778 43.928 19.759 1.00 33.53 169 LYS A CA 1
ATOM 2883 C C . LYS B 2 169 ? 67.919 45.141 19.436 1.00 34.56 169 LYS A C 1
ATOM 2884 O O . LYS B 2 169 ? 68.276 46.267 19.786 1.00 35.07 169 LYS A O 1
ATOM 2890 N N . ALA B 2 170 ? 66.800 44.909 18.756 1.00 37.80 170 ALA A N 1
ATOM 2891 C CA . ALA B 2 170 ? 65.869 45.972 18.380 1.00 29.52 170 ALA A CA 1
ATOM 2892 C C . ALA B 2 170 ? 64.595 45.364 17.819 1.00 27.84 170 ALA A C 1
ATOM 2893 O O . ALA B 2 170 ? 64.589 44.213 17.371 1.00 31.87 170 ALA A O 1
ATOM 2895 N N . CYS B 2 171 ? 63.522 46.144 17.834 1.00 20.83 171 CYS A N 1
ATOM 2896 C CA . CYS B 2 171 ? 62.245 45.688 17.305 1.00 28.94 171 CYS A CA 1
ATOM 2897 C C . CYS B 2 171 ? 61.400 46.893 16.921 1.00 29.95 171 CYS A C 1
ATOM 2898 O O . CYS B 2 171 ? 61.683 48.022 17.327 1.00 27.52 171 CYS A O 1
ATOM 2901 N N . LEU B 2 172 ? 60.396 46.661 16.086 1.00 26.74 172 LEU A N 1
ATOM 2902 C CA . LEU B 2 172 ? 59.519 47.738 15.675 1.00 21.78 172 LEU A CA 1
ATOM 2903 C C . LEU B 2 172 ? 58.271 47.591 16.518 1.00 25.23 172 LEU A C 1
ATOM 2904 O O . LEU B 2 172 ? 57.675 46.511 16.576 1.00 22.19 172 LEU A O 1
ATOM 2909 N N . ARG B 2 173 ? 57.915 48.660 17.220 1.00 20.03 173 ARG A N 1
ATOM 2910 C CA . ARG B 2 173 ? 56.741 48.644 18.069 1.00 19.98 173 ARG A CA 1
ATOM 2911 C C . ARG B 2 173 ? 55.784 49.734 17.650 1.00 22.89 173 ARG A C 1
ATOM 2912 O O . ARG B 2 173 ? 56.184 50.760 17.092 1.00 23.14 173 ARG A O 1
ATOM 2920 N N . ALA B 2 174 ? 54.508 49.486 17.903 1.00 21.95 174 ALA A N 1
ATOM 2921 C CA . ALA B 2 174 ? 53.481 50.455 17.598 1.00 27.31 174 ALA A CA 1
ATOM 2922 C C . ALA B 2 174 ? 53.459 51.472 18.740 1.00 35.06 174 ALA A C 1
ATOM 2923 O O . ALA B 2 174 ? 53.676 51.128 19.905 1.00 32.97 174 ALA A O 1
ATOM 2925 N N . LYS B 2 175 ? 53.236 52.732 18.395 1.00 33.91 175 LYS A N 1
ATOM 2926 C CA . LYS B 2 175 ? 53.168 53.783 19.386 1.00 29.85 175 LYS A CA 1
ATOM 2927 C C . LYS B 2 175 ? 51.699 54.008 19.729 1.00 30.92 175 LYS A C 1
ATOM 2928 O O . LYS B 2 175 ? 51.002 54.741 19.033 1.00 35.07 175 LYS A O 1
ATOM 2934 N N . ILE B 2 176 ? 51.222 53.351 20.785 1.00 36.71 176 ILE A N 1
ATOM 2935 C CA . ILE B 2 176 ? 49.826 53.491 21.200 1.00 36.19 176 ILE A CA 1
ATOM 2936 C C . ILE B 2 176 ? 49.669 54.102 22.605 1.00 36.19 176 ILE A C 1
ATOM 2937 O O . ILE B 2 176 ? 49.787 55.317 22.772 1.00 36.22 176 ILE A O 1
ATOM 2942 N N . ASP B 2 177 ? 49.422 53.266 23.613 1.00 38.03 177 ASP A N 1
ATOM 2943 C CA . ASP B 2 177 ? 49.238 53.753 24.980 1.00 36.36 177 ASP A CA 1
ATOM 2944 C C . ASP B 2 177 ? 49.770 52.783 26.033 1.00 34.29 177 ASP A C 1
ATOM 2945 O O . ASP B 2 177 ? 49.164 51.745 26.297 1.00 35.43 177 ASP A O 1
ATOM 2950 N N . MET B 2 178 ? 50.882 53.155 26.662 1.00 33.57 178 MET A N 1
ATOM 2951 C CA . MET B 2 178 ? 51.508 52.332 27.693 1.00 34.88 178 MET A CA 1
ATOM 2952 C C . MET B 2 178 ? 50.720 52.284 29.008 1.00 40.87 178 MET A C 1
ATOM 2953 O O . MET B 2 178 ? 51.053 51.520 29.919 1.00 42.47 178 MET A O 1
ATOM 2958 N N . ALA B 2 179 ? 49.676 53.101 29.097 1.00 39.63 179 ALA A N 1
ATOM 2959 C CA . ALA B 2 179 ? 48.827 53.150 30.281 1.00 39.64 179 ALA A CA 1
ATOM 2960 C C . ALA B 2 179 ? 47.423 52.619 29.964 1.00 41.30 179 ALA A C 1
ATOM 2961 O O . ALA B 2 179 ? 46.450 52.939 30.654 1.00 43.65 179 ALA A O 1
ATOM 2963 N N . SER B 2 180 ? 47.326 51.802 28.919 1.00 39.55 180 SER A N 1
ATOM 2964 C CA . SER B 2 180 ? 46.054 51.234 28.506 1.00 33.85 180 SER A CA 1
ATOM 2965 C C . SER B 2 180 ? 45.699 50.012 29.332 1.00 32.38 180 SER A C 1
ATOM 2966 O O . SER B 2 180 ? 46.566 49.208 29.663 1.00 31.93 180 SER A O 1
ATOM 2969 N N . PRO B 2 181 ? 44.424 49.891 29.727 1.00 28.42 181 PRO A N 1
ATOM 2970 C CA . PRO B 2 181 ? 43.993 48.736 30.512 1.00 30.98 181 PRO A CA 1
ATOM 2971 C C . PRO B 2 181 ? 44.229 47.453 29.719 1.00 30.77 181 PRO A C 1
ATOM 2972 O O . PRO B 2 181 ? 44.518 46.411 30.303 1.00 34.43 181 PRO A O 1
ATOM 2976 N N . PHE B 2 182 ? 44.120 47.544 28.391 1.00 32.77 182 PHE A N 1
ATOM 2977 C CA . PHE B 2 182 ? 44.361 46.400 27.501 1.00 28.17 182 PHE A CA 1
ATOM 2978 C C . PHE B 2 182 ? 45.868 46.279 27.428 1.00 25.56 182 PHE A C 1
ATOM 2979 O O . PHE B 2 182 ? 46.535 47.189 26.941 1.00 30.99 182 PHE A O 1
ATOM 2987 N N . ILE B 2 183 ? 46.411 45.168 27.907 1.00 23.72 183 ILE A N 1
ATOM 2988 C CA . ILE B 2 183 ? 47.859 44.990 27.901 1.00 27.28 183 ILE A CA 1
ATOM 2989 C C . ILE B 2 183 ? 48.405 44.835 26.494 1.00 26.44 183 ILE A C 1
ATOM 2990 O O . ILE B 2 183 ? 49.566 45.149 26.223 1.00 29.42 183 ILE A O 1
ATOM 2995 N N . VAL B 2 184 ? 47.545 44.382 25.593 1.00 27.69 184 VAL A N 1
ATOM 2996 C CA . VAL B 2 184 ? 47.927 44.192 24.208 1.00 27.84 184 VAL A CA 1
ATOM 2997 C C . VAL B 2 184 ? 48.231 45.539 23.527 1.00 27.92 184 VAL A C 1
ATOM 2998 O O . VAL B 2 184 ? 49.116 45.615 22.679 1.00 33.24 184 VAL A O 1
ATOM 3002 N N . MET B 2 185 ? 47.542 46.600 23.951 1.00 26.51 185 MET A N 1
ATOM 3003 C CA . MET B 2 185 ? 47.717 47.935 23.375 1.00 15.47 185 MET A CA 1
ATOM 3004 C C . MET B 2 185 ? 48.879 48.738 23.916 1.00 19.78 185 MET A C 1
ATOM 3005 O O . MET B 2 185 ? 49.054 49.895 23.546 1.00 23.43 185 MET A O 1
ATOM 3010 N N . ARG B 2 186 ? 49.685 48.135 24.778 1.00 22.32 186 ARG A N 1
ATOM 3011 C CA . ARG B 2 186 ? 50.819 48.843 25.348 1.00 20.17 186 ARG A CA 1
ATOM 3012 C C . ARG B 2 186 ? 52.048 48.693 24.471 1.00 25.32 186 ARG A C 1
ATOM 3013 O O . ARG B 2 186 ? 52.969 47.925 24.772 1.00 16.65 186 ARG A O 1
ATOM 3021 N N . ASP B 2 187 ? 52.046 49.460 23.380 1.00 26.46 187 ASP A N 1
ATOM 3022 C CA . ASP B 2 187 ? 53.130 49.465 22.400 1.00 20.61 187 ASP A CA 1
ATOM 3023 C C . ASP B 2 187 ? 53.551 48.066 21.939 1.00 20.04 187 ASP A C 1
ATOM 3024 O O . ASP B 2 187 ? 54.713 47.683 22.067 1.00 25.90 187 ASP A O 1
ATOM 3029 N N . PRO B 2 188 ? 52.613 47.305 21.354 1.00 19.22 188 PRO A N 1
ATOM 3030 C CA . PRO B 2 188 ? 52.882 45.950 20.867 1.00 21.72 188 PRO A CA 1
ATOM 3031 C C . PRO B 2 188 ? 53.926 45.893 19.758 1.00 23.88 188 PRO A C 1
ATOM 3032 O O . PRO B 2 188 ? 53.995 46.768 18.881 1.00 25.52 188 PRO A O 1
ATOM 3036 N N . VAL B 2 189 ? 54.754 44.862 19.826 1.00 23.65 189 VAL A N 1
ATOM 3037 C CA . VAL B 2 189 ? 55.796 44.652 18.849 1.00 25.06 189 VAL A CA 1
ATOM 3038 C C . VAL B 2 189 ? 55.158 44.298 17.516 1.00 27.09 189 VAL A C 1
ATOM 3039 O O . VAL B 2 189 ? 54.236 43.485 17.447 1.00 25.63 189 VAL A O 1
ATOM 3043 N N . LEU B 2 190 ? 55.620 44.967 16.4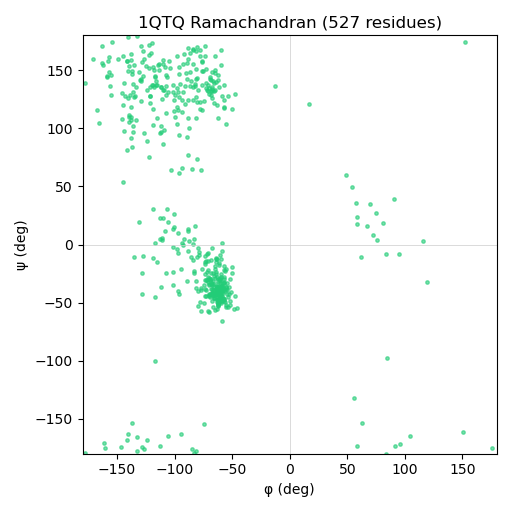68 1.00 30.08 190 LEU A N 1
ATOM 3044 C CA . LEU B 2 190 ? 55.135 44.732 15.119 1.00 22.62 190 LEU A CA 1
ATOM 3045 C C . LEU B 2 190 ? 56.075 43.763 14.421 1.00 24.90 190 LEU A C 1
ATOM 3046 O O . LEU B 2 190 ? 55.626 42.838 13.750 1.00 26.74 190 LEU A O 1
ATOM 3051 N N . TYR B 2 191 ? 57.379 43.969 14.615 1.00 23.75 191 TYR A N 1
ATOM 3052 C CA . TYR B 2 191 ? 58.420 43.144 13.997 1.00 23.18 191 TYR A CA 1
ATOM 3053 C C . TYR B 2 191 ? 59.540 42.802 14.963 1.00 29.53 191 TYR A C 1
ATOM 3054 O O . TYR B 2 191 ? 59.923 43.616 15.801 1.00 30.02 191 TYR A O 1
ATOM 3063 N N . ARG B 2 192 ? 60.096 41.608 14.790 1.00 31.32 192 ARG A N 1
ATOM 3064 C CA . ARG B 2 192 ? 61.221 41.140 15.588 1.00 30.90 192 ARG A CA 1
ATOM 3065 C C . ARG B 2 192 ? 62.227 40.448 14.672 1.00 28.25 192 ARG A C 1
ATOM 3066 O O . ARG B 2 192 ? 61.854 39.875 13.654 1.00 28.77 192 ARG A O 1
ATOM 3074 N N . ILE B 2 193 ? 63.503 40.525 15.035 1.00 27.60 193 ILE A N 1
ATOM 3075 C CA . ILE B 2 193 ? 64.591 39.939 14.258 1.00 29.16 193 ILE A CA 1
ATOM 3076 C C . ILE B 2 193 ? 64.822 38.450 14.535 1.00 33.55 193 ILE A C 1
ATOM 3077 O O . ILE B 2 193 ? 65.050 38.048 15.679 1.00 41.24 193 ILE A O 1
ATOM 3082 N N . LYS B 2 194 ? 64.773 37.648 13.472 1.00 34.74 194 LYS A N 1
ATOM 3083 C CA . LYS B 2 194 ? 64.982 36.202 13.534 1.00 29.00 194 LYS A CA 1
ATOM 3084 C C . LYS B 2 194 ? 65.811 35.788 12.315 1.00 32.98 194 LYS A C 1
ATOM 3085 O O . LYS B 2 194 ? 65.309 35.780 11.187 1.00 36.34 194 LYS A O 1
ATOM 3091 N N . PHE B 2 195 ? 67.085 35.482 12.525 1.00 32.30 195 PHE A N 1
ATOM 3092 C CA . PHE B 2 195 ? 67.930 35.048 11.422 1.00 31.74 195 PHE A CA 1
ATOM 3093 C C . PHE B 2 195 ? 67.736 33.556 11.230 1.00 33.35 195 PHE A C 1
ATOM 3094 O O . PHE B 2 195 ? 68.648 32.762 11.452 1.00 33.64 195 PHE A O 1
ATOM 3102 N N . ALA B 2 196 ? 66.525 33.181 10.847 1.00 27.58 196 ALA A N 1
ATOM 3103 C CA . ALA B 2 196 ? 66.200 31.789 10.619 1.00 34.34 196 ALA A CA 1
ATOM 3104 C C . ALA B 2 196 ? 65.551 31.655 9.254 1.00 38.71 196 ALA A C 1
ATOM 3105 O O . ALA B 2 196 ? 64.785 32.527 8.831 1.00 41.55 196 ALA A O 1
ATOM 3107 N N . GLU B 2 197 ? 65.872 30.565 8.564 1.00 35.49 197 GLU A N 1
ATOM 3108 C CA . GLU B 2 197 ? 65.320 30.304 7.246 1.00 36.60 197 GLU A CA 1
ATOM 3109 C C . GLU B 2 197 ? 63.827 30.037 7.355 1.00 37.52 197 GLU A C 1
ATOM 3110 O O . GLU B 2 197 ? 63.388 29.282 8.225 1.00 37.71 197 GLU A O 1
ATOM 3116 N N . HIS B 2 198 ? 63.054 30.677 6.481 1.00 33.88 198 HIS A N 1
ATOM 3117 C CA . HIS B 2 198 ? 61.609 30.513 6.457 1.00 25.34 198 HIS A CA 1
ATOM 3118 C C . HIS B 2 198 ? 61.253 29.443 5.426 1.00 31.23 198 HIS A C 1
ATOM 3119 O O . HIS B 2 198 ? 61.814 29.426 4.330 1.00 30.55 198 HIS A O 1
ATOM 3126 N N . HIS B 2 199 ? 60.307 28.569 5.769 1.00 27.20 199 HIS A N 1
ATOM 3127 C CA . HIS B 2 199 ? 59.912 27.479 4.879 1.00 31.18 199 HIS A CA 1
ATOM 3128 C C . HIS B 2 199 ? 59.297 27.898 3.549 1.00 33.48 199 HIS A C 1
ATOM 3129 O O . HIS B 2 199 ? 59.144 27.072 2.644 1.00 28.98 199 HIS A O 1
ATOM 3136 N N . GLN B 2 200 ? 58.952 29.175 3.424 1.00 31.36 200 GLN A N 1
ATOM 3137 C CA . GLN B 2 200 ? 58.367 29.672 2.184 1.00 26.71 200 GLN A CA 1
ATOM 3138 C C . GLN B 2 200 ? 59.258 30.715 1.527 1.00 29.88 200 GLN A C 1
ATOM 3139 O O . GLN B 2 200 ? 59.505 30.655 0.326 1.00 34.83 200 GLN A O 1
ATOM 3145 N N . THR B 2 201 ? 59.766 31.653 2.321 1.00 28.16 201 THR A N 1
ATOM 3146 C CA . THR B 2 201 ? 60.604 32.724 1.794 1.00 29.40 201 THR A CA 1
ATOM 3147 C C . THR B 2 201 ? 62.103 32.488 1.917 1.00 34.04 201 THR A C 1
ATOM 3148 O O . THR B 2 201 ? 62.909 33.392 1.650 1.00 34.27 201 THR A O 1
ATOM 3152 N N . GLY B 2 202 ? 62.478 31.273 2.298 1.00 29.29 202 GLY A N 1
ATOM 3153 C CA . GLY B 2 202 ? 63.887 30.961 2.446 1.00 32.02 202 GLY A CA 1
ATOM 3154 C C . GLY B 2 202 ? 64.576 31.919 3.400 1.00 34.47 202 GLY A C 1
ATOM 3155 O O . GLY B 2 202 ? 64.073 32.193 4.489 1.00 35.98 202 GLY A O 1
ATOM 3156 N N . ASN B 2 203 ? 65.719 32.447 2.976 1.00 36.58 203 ASN A N 1
ATOM 3157 C CA . ASN B 2 203 ? 66.487 33.383 3.786 1.00 37.78 203 ASN A CA 1
ATOM 3158 C C . ASN B 2 203 ? 66.388 34.805 3.257 1.00 36.46 203 ASN A C 1
ATOM 3159 O O . ASN B 2 203 ? 67.324 35.588 3.401 1.00 37.80 203 ASN A O 1
ATOM 3164 N N . LYS B 2 204 ? 65.256 35.136 2.643 1.00 33.37 204 LYS A N 1
ATOM 3165 C CA . LYS B 2 204 ? 65.051 36.475 2.101 1.00 28.26 204 LYS A CA 1
ATOM 3166 C C . LYS B 2 204 ? 64.823 37.477 3.236 1.00 30.22 204 LYS A C 1
ATOM 3167 O O . LYS B 2 204 ? 65.208 38.638 3.126 1.00 31.03 204 LYS A O 1
ATOM 3173 N N . TRP B 2 205 ? 64.230 37.018 4.337 1.00 32.76 205 TRP A N 1
ATOM 3174 C CA . TRP B 2 205 ? 63.949 37.886 5.481 1.00 32.00 205 TRP A CA 1
ATOM 3175 C C . TRP B 2 205 ? 64.667 37.506 6.779 1.00 36.41 205 TRP A C 1
ATOM 3176 O O . TRP B 2 205 ? 64.882 36.325 7.079 1.00 39.03 205 TRP A O 1
ATOM 3187 N N . CYS B 2 206 ? 65.029 38.535 7.541 1.00 34.91 206 CYS A N 1
ATOM 3188 C CA . CYS B 2 206 ? 65.685 38.373 8.832 1.00 38.05 206 CYS A CA 1
ATOM 3189 C C . CYS B 2 206 ? 64.780 38.997 9.894 1.00 38.30 206 CYS A C 1
ATOM 3190 O O . CYS B 2 206 ? 65.026 38.840 11.080 1.00 45.46 206 CYS A O 1
ATOM 3193 N N . ILE B 2 207 ? 63.763 39.743 9.454 1.00 36.11 207 ILE A N 1
ATOM 3194 C CA . ILE B 2 207 ? 62.781 40.349 10.360 1.00 35.49 207 ILE A CA 1
ATOM 3195 C C . ILE B 2 207 ? 61.417 39.778 9.979 1.00 39.41 207 ILE A C 1
ATOM 3196 O O . ILE B 2 207 ? 61.107 39.648 8.794 1.00 40.29 207 ILE A O 1
ATOM 3201 N N . TYR B 2 208 ? 60.611 39.422 10.977 1.00 37.50 208 TYR A N 1
ATOM 3202 C CA . TYR B 2 208 ? 59.290 38.856 10.720 1.00 33.51 208 TYR A CA 1
ATOM 3203 C C . TYR B 2 208 ? 58.200 39.604 11.485 1.00 32.44 208 TYR A C 1
ATOM 3204 O O . TYR B 2 208 ? 58.436 40.112 12.583 1.00 32.37 208 TYR A O 1
ATOM 3213 N N . PRO B 2 209 ? 57.005 39.729 10.881 1.00 31.84 209 PRO A N 1
ATOM 3214 C CA . PRO B 2 209 ? 55.862 40.418 11.485 1.00 31.78 209 PRO A CA 1
ATOM 3215 C C . PRO B 2 209 ? 55.182 39.591 12.572 1.00 34.41 209 PRO A C 1
ATOM 3216 O O . PRO B 2 209 ? 55.181 38.361 12.528 1.00 39.35 209 PRO A O 1
ATOM 3220 N N . MET B 2 210 ? 54.611 40.279 13.552 1.00 30.02 210 MET A N 1
ATOM 3221 C CA . MET B 2 210 ? 53.936 39.616 14.653 1.00 25.94 210 MET A CA 1
ATOM 3222 C C . MET B 2 210 ? 52.499 39.261 14.283 1.00 28.32 210 MET A C 1
ATOM 3223 O O . MET B 2 210 ? 51.893 39.892 13.413 1.00 30.17 210 MET A O 1
ATOM 3228 N N . TYR B 2 211 ? 51.957 38.254 14.958 1.00 19.51 211 TYR A N 1
ATOM 3229 C CA . TYR B 2 211 ? 50.604 37.803 14.692 1.00 22.07 211 TYR A CA 1
ATOM 3230 C C . TYR B 2 211 ? 49.592 38.935 14.561 1.00 23.02 211 TYR A C 1
ATOM 3231 O O . TYR B 2 211 ? 48.921 39.037 13.544 1.00 35.59 211 TYR A O 1
ATOM 3240 N N . ASP B 2 212 ? 49.508 39.797 15.570 1.00 24.26 212 ASP A N 1
ATOM 3241 C CA . ASP B 2 212 ? 48.539 40.893 15.566 1.00 29.08 212 ASP A CA 1
ATOM 3242 C C . ASP B 2 212 ? 48.664 41.911 14.436 1.00 27.92 212 ASP A C 1
ATOM 3243 O O . ASP B 2 212 ? 47.665 42.504 14.020 1.00 25.04 212 ASP A O 1
ATOM 3248 N N . PHE B 2 213 ? 49.882 42.132 13.955 1.00 23.27 213 PHE A N 1
ATOM 3249 C CA . PHE B 2 213 ? 50.088 43.069 12.859 1.00 25.40 213 PHE A CA 1
ATOM 3250 C C . PHE B 2 213 ? 49.731 42.395 11.535 1.00 28.40 213 PHE A C 1
ATOM 3251 O O . PHE B 2 213 ? 49.108 42.995 10.660 1.00 30.32 213 PHE A O 1
ATOM 3259 N N . THR B 2 214 ? 50.106 41.125 11.425 1.00 28.29 214 THR A N 1
ATOM 3260 C CA . THR B 2 214 ? 49.871 40.322 10.231 1.00 23.89 214 THR A CA 1
ATOM 3261 C C . THR B 2 214 ? 48.423 39.951 9.964 1.00 25.07 214 THR A C 1
ATOM 3262 O O . THR B 2 214 ? 47.866 40.264 8.913 1.00 31.03 214 THR A O 1
ATOM 3266 N N . HIS B 2 215 ? 47.826 39.280 10.938 1.00 29.50 215 HIS A N 1
ATOM 3267 C CA . HIS B 2 215 ? 46.471 38.772 10.825 1.00 25.60 215 HIS A CA 1
ATOM 3268 C C . HIS B 2 215 ? 45.350 39.656 10.303 1.00 25.63 215 HIS A C 1
ATOM 3269 O O . HIS B 2 215 ? 44.510 39.198 9.517 1.00 25.92 215 HIS A O 1
ATOM 3276 N N . CYS B 2 216 ? 45.290 40.893 10.775 1.00 17.83 216 CYS A N 1
ATOM 3277 C CA . CYS B 2 216 ? 44.241 41.791 10.335 1.00 20.31 216 CYS A CA 1
ATOM 3278 C C . CYS B 2 216 ? 44.489 42.265 8.910 1.00 22.87 216 CYS A C 1
ATOM 3279 O O . CYS B 2 216 ? 43.552 42.379 8.116 1.00 22.27 216 CYS A O 1
ATOM 3282 N N . ILE B 2 217 ? 45.754 42.511 8.578 1.00 19.31 217 ILE A N 1
ATOM 3283 C CA . ILE B 2 217 ? 46.092 42.959 7.237 1.00 23.83 217 ILE A CA 1
ATOM 3284 C C . ILE B 2 217 ? 45.900 41.819 6.225 1.00 30.07 217 ILE A C 1
ATOM 3285 O O . ILE B 2 217 ? 45.463 42.056 5.096 1.00 36.58 217 ILE A O 1
ATOM 3290 N N . SER B 2 218 ? 46.179 40.585 6.647 1.00 28.00 218 SER A N 1
ATOM 3291 C CA . SER B 2 218 ? 45.998 39.415 5.785 1.00 19.20 218 SER A CA 1
ATOM 3292 C C . SER B 2 218 ? 44.526 39.291 5.436 1.00 20.96 218 SER A C 1
ATOM 3293 O O . SER B 2 218 ? 44.166 39.124 4.280 1.00 31.67 218 SER A O 1
ATOM 3296 N N . ASP B 2 219 ? 43.680 39.398 6.451 1.00 21.63 219 ASP A N 1
ATOM 3297 C CA . ASP B 2 219 ? 42.240 39.330 6.277 1.00 26.04 219 ASP A CA 1
ATOM 3298 C C . ASP B 2 219 ? 41.728 40.439 5.365 1.00 24.87 219 ASP A C 1
ATOM 3299 O O . ASP B 2 219 ? 40.871 40.209 4.511 1.00 24.23 219 ASP A O 1
ATOM 3304 N N . ALA B 2 220 ? 42.239 41.648 5.571 1.00 24.74 220 ALA A N 1
ATOM 3305 C CA . ALA B 2 220 ? 41.820 42.793 4.773 1.00 25.67 220 ALA A CA 1
ATOM 3306 C C . ALA B 2 220 ? 42.178 42.584 3.306 1.00 23.81 220 ALA A C 1
ATOM 3307 O O . ALA B 2 220 ? 41.330 42.697 2.425 1.00 27.69 220 ALA A O 1
ATOM 3309 N N . LEU B 2 221 ? 43.427 42.218 3.055 1.00 23.24 221 LEU A N 1
ATOM 3310 C CA . LEU B 2 221 ? 43.881 41.983 1.696 1.00 23.22 221 LEU A CA 1
ATOM 3311 C C . LEU B 2 221 ? 43.062 40.897 0.993 1.00 28.86 221 LEU A C 1
ATOM 3312 O O . LEU B 2 221 ? 42.691 41.046 -0.174 1.00 35.95 221 LEU A O 1
ATOM 3317 N N . GLU B 2 222 ? 42.726 39.840 1.727 1.00 24.58 222 GLU A N 1
ATOM 3318 C CA . GLU B 2 222 ? 41.947 38.742 1.175 1.00 22.78 222 GLU A CA 1
ATOM 3319 C C . GLU B 2 222 ? 40.480 39.067 1.095 1.00 27.58 222 GLU A C 1
ATOM 3320 O O . GLU B 2 222 ? 39.691 38.277 0.574 1.00 35.58 222 GLU A O 1
ATOM 3326 N N . GLY B 2 223 ? 40.104 40.217 1.639 1.00 27.15 223 GLY A N 1
ATOM 3327 C CA . GLY B 2 223 ? 38.710 40.611 1.606 1.00 22.16 223 GLY A CA 1
ATOM 3328 C C . GLY B 2 223 ? 37.781 39.792 2.481 1.00 25.96 223 GLY A C 1
ATOM 3329 O O . GLY B 2 223 ? 36.621 39.571 2.117 1.00 19.56 223 GLY A O 1
ATOM 3330 N N . ILE B 2 224 ? 38.274 39.352 3.639 1.00 22.90 224 ILE A N 1
ATOM 3331 C CA . ILE B 2 224 ? 37.446 38.582 4.562 1.00 21.48 224 ILE A CA 1
ATOM 3332 C C . ILE B 2 224 ? 36.368 39.497 5.135 1.00 27.25 224 ILE A C 1
ATOM 3333 O O . ILE B 2 224 ? 36.598 40.690 5.363 1.00 31.54 224 ILE A O 1
ATOM 3338 N N . THR B 2 225 ? 35.171 38.952 5.301 1.00 26.68 225 THR A N 1
ATOM 3339 C CA . THR B 2 225 ? 34.065 39.726 5.841 1.00 30.16 225 THR A CA 1
ATOM 3340 C C . THR B 2 225 ? 33.926 39.465 7.336 1.00 33.93 225 THR A C 1
ATOM 3341 O O . THR B 2 225 ? 33.678 40.383 8.117 1.00 37.16 225 THR A O 1
ATOM 3345 N N . HIS B 2 226 ? 34.099 38.204 7.722 1.00 33.44 226 HIS A N 1
ATOM 3346 C CA . HIS B 2 226 ? 33.974 37.793 9.115 1.00 25.17 226 HIS A CA 1
ATOM 3347 C C . HIS B 2 226 ? 35.136 36.899 9.520 1.00 23.70 226 HIS A C 1
ATOM 3348 O O . HIS B 2 226 ? 35.226 35.748 9.094 1.00 22.26 226 HIS A O 1
ATOM 3355 N N . SER B 2 227 ? 36.042 37.451 10.317 1.00 18.49 227 SER A N 1
ATOM 3356 C CA . SER B 2 227 ? 37.194 36.707 10.789 1.00 17.75 227 SER A CA 1
ATOM 3357 C C . SER B 2 227 ? 36.746 36.018 12.071 1.00 21.81 227 SER A C 1
ATOM 3358 O O . SER B 2 227 ? 36.483 36.679 13.075 1.00 29.10 227 SER A O 1
ATOM 3361 N N . LEU B 2 228 ? 36.597 34.695 12.001 1.00 24.76 228 LEU A N 1
ATOM 3362 C CA . LEU B 2 228 ? 36.141 33.874 13.124 1.00 15.54 228 LEU A CA 1
ATOM 3363 C C . LEU B 2 228 ? 37.269 33.155 13.854 1.00 19.72 228 LEU A C 1
ATOM 3364 O O . LEU B 2 228 ? 37.915 32.278 13.294 1.00 23.36 228 LEU A O 1
ATOM 3369 N N . CYS B 2 229 ? 37.478 33.515 15.117 1.00 23.74 229 CYS A N 1
ATOM 3370 C CA . CYS B 2 229 ? 38.530 32.926 15.944 1.00 20.04 229 CYS A CA 1
ATOM 3371 C C . CYS B 2 229 ? 37.968 32.543 17.312 1.00 26.00 229 CYS A C 1
ATOM 3372 O O . CYS B 2 229 ? 36.774 32.714 17.578 1.00 27.51 229 CYS A O 1
ATOM 3375 N N . THR B 2 230 ? 38.831 32.037 18.186 1.00 25.37 230 THR A N 1
ATOM 3376 C CA . THR B 2 230 ? 38.389 31.645 19.513 1.00 23.74 230 THR A CA 1
ATOM 3377 C C . THR B 2 230 ? 38.458 32.789 20.520 1.00 27.19 230 THR A C 1
ATOM 3378 O O . THR B 2 230 ? 39.027 33.846 20.249 1.00 27.43 230 THR A O 1
ATOM 3382 N N . LEU B 2 231 ? 37.861 32.566 21.683 1.00 27.72 231 LEU A N 1
ATOM 3383 C CA . LEU B 2 231 ? 37.794 33.568 22.732 1.00 22.65 231 LEU A CA 1
ATOM 3384 C C . LEU B 2 231 ? 39.086 34.278 23.174 1.00 25.92 231 LEU A C 1
ATOM 3385 O O . LEU B 2 231 ? 39.076 35.496 23.353 1.00 30.86 231 LEU A O 1
ATOM 3390 N N . GLU B 2 232 ? 40.202 33.558 23.294 1.00 29.45 232 GLU A N 1
ATOM 3391 C CA . GLU B 2 232 ? 41.462 34.180 23.742 1.00 28.17 232 GLU A CA 1
ATOM 3392 C C . GLU B 2 232 ? 41.998 35.334 22.904 1.00 28.43 232 GLU A C 1
ATOM 3393 O O . GLU B 2 232 ? 43.080 35.858 23.195 1.00 28.53 232 GLU A O 1
ATOM 3399 N N . PHE B 2 233 ? 41.271 35.704 21.851 1.00 26.07 233 PHE A N 1
ATOM 3400 C CA . PHE B 2 233 ? 41.682 36.800 20.974 1.00 25.55 233 PHE A CA 1
ATOM 3401 C C . PHE B 2 233 ? 40.778 38.010 21.112 1.00 27.30 233 PHE A C 1
ATOM 3402 O O . PHE B 2 233 ? 40.922 38.975 20.365 1.00 29.42 233 PHE A O 1
ATOM 3410 N N . GLN B 2 234 ? 39.847 37.957 22.064 1.00 25.30 234 GLN A N 1
ATOM 3411 C CA . GLN B 2 234 ? 38.923 39.062 22.292 1.00 23.49 234 GLN A CA 1
ATOM 3412 C C . GLN B 2 234 ? 39.658 40.359 22.616 1.00 23.52 234 GLN A C 1
ATOM 3413 O O . GLN B 2 234 ? 39.299 41.423 22.116 1.00 25.97 234 GLN A O 1
ATOM 3419 N N . ASP B 2 235 ? 40.723 40.266 23.405 1.00 22.57 235 ASP A N 1
ATOM 3420 C CA . ASP B 2 235 ? 41.496 41.449 23.751 1.00 27.21 235 ASP A CA 1
ATOM 3421 C C . ASP B 2 235 ? 42.177 41.957 22.505 1.00 28.16 235 ASP A C 1
ATOM 3422 O O . ASP B 2 235 ? 42.204 43.163 22.248 1.00 31.60 235 ASP A O 1
ATOM 3427 N N . ASN B 2 236 ? 42.693 41.009 21.724 1.00 28.72 236 ASN A N 1
ATOM 3428 C CA . ASN B 2 236 ? 43.410 41.271 20.473 1.00 25.58 236 ASN A CA 1
ATOM 3429 C C . ASN B 2 236 ? 42.632 42.063 19.428 1.00 20.66 236 ASN A C 1
ATOM 3430 O O . ASN B 2 236 ? 43.223 42.753 18.611 1.00 23.74 236 ASN A O 1
ATOM 3435 N N . ARG B 2 237 ? 41.311 41.954 19.451 1.00 20.59 237 ARG A N 1
ATOM 3436 C CA . ARG B 2 237 ? 40.467 42.674 18.514 1.00 21.08 237 ARG A CA 1
ATOM 3437 C C . ARG B 2 237 ? 40.782 44.174 18.566 1.00 26.22 237 ARG A C 1
ATOM 3438 O O . ARG B 2 237 ? 40.743 44.866 17.548 1.00 29.33 237 ARG A O 1
ATOM 3446 N N . ARG B 2 238 ? 41.148 44.663 19.747 1.00 30.53 238 ARG A N 1
ATOM 3447 C CA . ARG B 2 238 ? 41.466 46.074 19.925 1.00 25.34 238 ARG A CA 1
ATOM 3448 C C . ARG B 2 238 ? 42.633 46.515 19.056 1.00 26.07 238 ARG A C 1
ATOM 3449 O O . ARG B 2 238 ? 42.606 47.596 18.470 1.00 28.15 238 ARG A O 1
ATOM 3457 N N . LEU B 2 239 ? 43.638 45.651 18.958 1.00 29.24 239 LEU A N 1
ATOM 3458 C CA . LEU B 2 239 ? 44.833 45.898 18.155 1.00 29.81 239 LEU A CA 1
ATOM 3459 C C . LEU B 2 239 ? 44.535 45.670 16.678 1.00 27.96 239 LEU A C 1
ATOM 3460 O O . LEU B 2 239 ? 45.025 46.401 15.813 1.00 26.10 239 LEU A O 1
ATOM 3465 N N . TYR B 2 240 ? 43.737 44.638 16.419 1.00 25.85 240 TYR A N 1
ATOM 3466 C CA . TYR B 2 240 ? 43.294 44.251 15.084 1.00 27.51 240 TYR A CA 1
ATOM 3467 C C . TYR B 2 240 ? 42.676 45.491 14.443 1.00 26.54 240 TYR A C 1
ATOM 3468 O O . TYR B 2 240 ? 43.102 45.930 13.377 1.00 25.84 240 TYR A O 1
ATOM 3477 N N . ASP B 2 241 ? 41.711 46.081 15.144 1.00 27.58 241 ASP A N 1
ATOM 3478 C CA . ASP B 2 241 ? 41.024 47.277 14.672 1.00 24.39 241 ASP A CA 1
ATOM 3479 C C . ASP B 2 241 ? 41.924 48.503 14.632 1.00 27.28 241 ASP A C 1
ATOM 3480 O O . ASP B 2 241 ? 41.781 49.356 13.755 1.00 25.69 241 ASP A O 1
ATOM 3485 N N . TRP B 2 242 ? 42.850 48.593 15.580 1.00 21.70 242 TRP A N 1
ATOM 3486 C CA . TRP B 2 242 ? 43.754 49.724 15.621 1.00 23.00 242 TRP A CA 1
ATOM 3487 C C . TRP B 2 242 ? 44.600 49.744 14.351 1.00 28.64 242 TRP A C 1
ATOM 3488 O O . TRP B 2 242 ? 44.684 50.765 13.672 1.00 33.30 242 TRP A O 1
ATOM 3499 N N . VAL B 2 243 ? 45.203 48.603 14.028 1.00 29.07 243 VAL A N 1
ATOM 3500 C CA . VAL B 2 243 ? 46.048 48.479 12.847 1.00 29.18 243 VAL A CA 1
ATOM 3501 C C . VAL B 2 243 ? 45.330 48.890 11.566 1.00 31.20 243 VAL A C 1
ATOM 3502 O O . VAL B 2 243 ? 45.809 49.743 10.824 1.00 35.66 243 VAL A O 1
ATOM 3506 N N . LEU B 2 244 ? 44.177 48.289 11.313 1.00 28.22 244 LEU A N 1
ATOM 3507 C CA . LEU B 2 244 ? 43.421 48.600 10.111 1.00 31.30 244 LEU A CA 1
ATOM 3508 C C . LEU B 2 244 ? 42.949 50.052 10.092 1.00 35.59 244 LEU A C 1
ATOM 3509 O O . LEU B 2 244 ? 42.983 50.708 9.051 1.00 43.23 244 LEU A O 1
ATOM 3514 N N . ASP B 2 245 ? 42.548 50.565 11.252 1.00 35.44 245 ASP A N 1
ATOM 3515 C CA . ASP B 2 245 ? 42.085 51.947 11.351 1.00 34.13 245 ASP A CA 1
ATOM 3516 C C . ASP B 2 245 ? 43.193 52.965 11.131 1.00 31.36 245 ASP A C 1
ATOM 3517 O O . ASP B 2 245 ? 42.921 54.145 10.933 1.00 28.39 245 ASP A O 1
ATOM 3522 N N . ASN B 2 246 ? 44.441 52.513 11.162 1.00 27.93 246 ASN A N 1
ATOM 3523 C CA . ASN B 2 246 ? 45.557 53.427 10.997 1.00 26.88 246 ASN A CA 1
ATOM 3524 C C . ASN B 2 246 ? 46.382 53.280 9.725 1.00 27.02 246 ASN A C 1
ATOM 3525 O O . ASN B 2 246 ? 47.391 53.953 9.552 1.00 23.77 246 ASN A O 1
ATOM 3530 N N . ILE B 2 247 ? 45.953 52.396 8.835 1.00 28.19 247 ILE A N 1
ATOM 3531 C CA . ILE B 2 247 ? 46.651 52.211 7.571 1.00 27.73 247 ILE A CA 1
ATOM 3532 C C . ILE B 2 247 ? 45.670 52.509 6.444 1.00 30.90 247 ILE A C 1
ATOM 3533 O O . ILE B 2 247 ? 44.459 52.610 6.670 1.00 29.48 247 ILE A O 1
ATOM 3538 N N . THR B 2 248 ? 46.194 52.701 5.242 1.00 31.10 248 THR A N 1
ATOM 3539 C CA . THR B 2 248 ? 45.338 52.966 4.096 1.00 33.97 248 THR A CA 1
ATOM 3540 C C . THR B 2 248 ? 44.978 51.620 3.479 1.00 24.39 248 THR A C 1
ATOM 3541 O O . THR B 2 248 ? 45.746 51.061 2.696 1.00 31.89 248 THR A O 1
ATOM 3545 N N . ILE B 2 249 ? 43.844 51.077 3.912 1.00 23.88 249 ILE A N 1
ATOM 3546 C CA . ILE B 2 249 ? 43.347 49.795 3.430 1.00 21.73 249 ILE A CA 1
ATOM 3547 C C . ILE B 2 249 ? 41.838 50.007 3.265 1.00 25.68 249 ILE A C 1
ATOM 3548 O O . ILE B 2 249 ? 41.178 50.516 4.169 1.00 34.44 249 ILE A O 1
ATOM 3553 N N . PRO B 2 250 ? 41.286 49.665 2.084 1.00 24.61 250 PRO A N 1
ATOM 3554 C CA . PRO B 2 250 ? 39.871 49.811 1.726 1.00 23.74 250 PRO A CA 1
ATOM 3555 C C . PRO B 2 250 ? 38.797 49.013 2.450 1.00 30.02 250 PRO A C 1
ATOM 3556 O O . PRO B 2 250 ? 37.617 49.358 2.366 1.00 33.43 250 PRO A O 1
ATOM 3560 N N . VAL B 2 251 ? 39.170 47.939 3.133 1.00 35.03 251 VAL A N 1
ATOM 3561 C CA . VAL B 2 251 ? 38.165 47.147 3.835 1.00 30.76 251 VAL A CA 1
ATOM 3562 C C . VAL B 2 251 ? 38.518 46.950 5.294 1.00 30.08 251 VAL A C 1
ATOM 3563 O O . VAL B 2 251 ? 39.680 47.063 5.678 1.00 32.70 251 VAL A O 1
ATOM 3567 N N . HIS B 2 252 ? 37.508 46.634 6.098 1.00 31.12 252 HIS A N 1
ATOM 3568 C CA . HIS B 2 252 ? 37.707 46.412 7.521 1.00 29.00 252 HIS A CA 1
ATOM 3569 C C . HIS B 2 252 ? 36.895 45.205 7.970 1.00 22.85 252 HIS A C 1
ATOM 3570 O O . HIS B 2 252 ? 35.729 45.337 8.329 1.00 29.07 252 HIS A O 1
ATOM 3577 N N . PRO B 2 253 ? 37.500 44.008 7.943 1.00 20.41 253 PRO A N 1
ATOM 3578 C CA . PRO B 2 253 ? 36.825 42.768 8.352 1.00 21.69 253 PRO A CA 1
ATOM 3579 C C . PRO B 2 253 ? 36.560 42.827 9.848 1.00 22.81 253 PRO A C 1
ATOM 3580 O O . PRO B 2 253 ? 37.338 43.424 10.588 1.00 23.02 253 PRO A O 1
ATOM 3584 N N . ARG B 2 254 ? 35.475 42.206 10.294 1.00 24.45 254 ARG A N 1
ATOM 3585 C CA . ARG B 2 254 ? 35.137 42.212 11.712 1.00 20.24 254 ARG A CA 1
ATOM 3586 C C . ARG B 2 254 ? 35.373 40.864 12.365 1.00 21.06 254 ARG A C 1
ATOM 3587 O O . ARG B 2 254 ? 34.902 39.839 11.874 1.00 23.89 254 ARG A O 1
ATOM 3595 N N . GLN B 2 255 ? 36.105 40.876 13.477 1.00 25.61 255 GLN A N 1
ATOM 3596 C CA . GLN B 2 255 ? 36.429 39.654 14.214 1.00 24.64 255 GLN A CA 1
ATOM 3597 C C . GLN B 2 255 ? 35.362 39.256 15.220 1.00 24.24 255 GLN A C 1
ATOM 3598 O O . GLN B 2 255 ? 34.840 40.089 15.959 1.00 27.59 255 GLN A O 1
ATOM 3604 N N . TYR B 2 256 ? 35.059 37.967 15.254 1.00 27.70 256 TYR A N 1
ATOM 3605 C CA . TYR B 2 256 ? 34.059 37.437 16.167 1.00 23.14 256 TYR A CA 1
ATOM 3606 C C . TYR B 2 256 ? 34.655 36.209 16.819 1.00 26.08 256 TYR A C 1
ATOM 3607 O O . TYR B 2 256 ? 35.276 35.387 16.154 1.00 28.22 256 TYR A O 1
ATOM 3616 N N . GLU B 2 257 ? 34.479 36.097 18.129 1.00 30.55 257 GLU A N 1
ATOM 3617 C CA . GLU B 2 257 ? 35.070 35.000 18.878 1.00 23.32 257 GLU A CA 1
ATOM 3618 C C . GLU B 2 257 ? 34.094 33.993 19.454 1.00 23.47 257 GLU A C 1
ATOM 3619 O O . GLU B 2 257 ? 33.061 34.358 20.013 1.00 27.44 257 GLU A O 1
ATOM 3625 N N . PHE B 2 258 ? 34.433 32.717 19.302 1.00 23.47 258 PHE A N 1
ATOM 3626 C CA . PHE B 2 258 ? 33.613 31.626 19.810 1.00 19.66 258 PHE A CA 1
ATOM 3627 C C . PHE B 2 258 ? 34.494 30.780 20.710 1.00 20.02 258 PHE A C 1
ATOM 3628 O O . PHE B 2 258 ? 35.713 30.748 20.537 1.00 21.94 258 PHE A O 1
ATOM 3636 N N . SER B 2 259 ? 33.884 30.088 21.664 1.00 20.10 259 SER A N 1
ATOM 3637 C CA . SER B 2 259 ? 34.660 29.274 22.594 1.00 22.62 259 SER A CA 1
ATOM 3638 C C . SER B 2 259 ? 35.280 28.063 21.930 1.00 25.77 259 SER A C 1
ATOM 3639 O O . SER B 2 259 ? 34.681 27.448 21.045 1.00 32.77 259 SER A O 1
ATOM 3642 N N . ARG B 2 260 ? 36.484 27.723 22.372 1.00 28.59 260 ARG A N 1
ATOM 3643 C CA . ARG B 2 260 ? 37.199 26.575 21.844 1.00 28.57 260 ARG A CA 1
ATOM 3644 C C . ARG B 2 260 ? 36.676 25.268 22.417 1.00 29.66 260 ARG A C 1
ATOM 3645 O O . ARG B 2 260 ? 35.956 25.252 23.415 1.00 34.02 260 ARG A O 1
ATOM 3653 N N . LEU B 2 261 ? 37.000 24.178 21.735 1.00 33.37 261 LEU A N 1
ATOM 3654 C CA . LEU B 2 261 ? 36.574 22.851 22.144 1.00 27.52 261 LEU A CA 1
ATOM 3655 C C . LEU B 2 261 ? 37.566 22.196 23.087 1.00 28.44 261 LEU A C 1
ATOM 3656 O O . LEU B 2 261 ? 38.786 22.362 22.961 1.00 26.93 261 LEU A O 1
ATOM 3661 N N . ASN B 2 262 ? 37.023 21.466 24.050 1.00 30.57 262 ASN A N 1
ATOM 3662 C CA . ASN B 2 262 ? 37.832 20.725 25.003 1.00 29.55 262 ASN A CA 1
ATOM 3663 C C . ASN B 2 262 ? 37.183 19.369 25.133 1.00 24.27 262 ASN A C 1
ATOM 3664 O O . ASN B 2 262 ? 35.962 19.267 25.221 1.00 26.02 262 ASN A O 1
ATOM 3669 N N . LEU B 2 263 ? 37.997 18.328 25.037 1.00 28.00 263 LEU A N 1
ATOM 3670 C CA . LEU B 2 263 ? 37.494 16.972 25.135 1.00 33.55 263 LEU A CA 1
ATOM 3671 C C . LEU B 2 263 ? 37.986 16.305 26.396 1.00 34.61 263 LEU A C 1
ATOM 3672 O O . LEU B 2 263 ? 39.170 16.380 26.740 1.00 33.86 263 LEU A O 1
ATOM 3677 N N . GLU B 2 264 ? 37.052 15.635 27.060 1.00 33.69 264 GLU A N 1
ATOM 3678 C CA . GLU B 2 264 ? 37.293 14.917 28.300 1.00 35.77 264 GLU A CA 1
ATOM 3679 C C . GLU B 2 264 ? 38.323 13.814 28.070 1.00 33.94 264 GLU A C 1
ATOM 3680 O O . GLU B 2 264 ? 38.269 13.116 27.060 1.00 30.28 264 GLU A O 1
ATOM 3686 N N . TYR B 2 265 ? 39.273 13.694 28.994 1.00 28.86 265 TYR A N 1
ATOM 3687 C CA . TYR B 2 265 ? 40.332 12.686 28.952 1.00 28.82 265 TYR A CA 1
ATOM 3688 C C . TYR B 2 265 ? 41.465 12.909 27.969 1.00 30.16 265 TYR A C 1
ATOM 3689 O O . TYR B 2 265 ? 42.357 12.071 27.850 1.00 38.39 265 TYR A O 1
ATOM 3698 N N . THR B 2 266 ? 41.458 14.039 27.279 1.00 36.01 266 THR A N 1
ATOM 3699 C CA . THR B 2 266 ? 42.534 14.320 26.341 1.00 38.67 266 THR A CA 1
ATOM 3700 C C . THR B 2 266 ? 42.905 15.800 26.400 1.00 38.65 266 THR A C 1
ATOM 3701 O O . THR B 2 266 ? 42.141 16.613 26.915 1.00 38.41 266 THR A O 1
ATOM 3705 N N . VAL B 2 267 ? 44.119 16.121 25.963 1.00 36.18 267 VAL A N 1
ATOM 3706 C CA . VAL B 2 267 ? 44.609 17.497 25.942 1.00 35.19 267 VAL A CA 1
ATOM 3707 C C . VAL B 2 267 ? 44.381 18.062 24.540 1.00 40.08 267 VAL A C 1
ATOM 3708 O O . VAL B 2 267 ? 44.423 17.320 23.559 1.00 41.47 267 VAL A O 1
ATOM 3712 N N . MET B 2 268 ? 44.105 19.362 24.453 1.00 43.62 268 MET A N 1
ATOM 3713 C CA . MET B 2 268 ? 43.834 19.994 23.162 1.00 38.59 268 MET A CA 1
ATOM 3714 C C . MET B 2 268 ? 44.767 21.117 22.701 1.00 40.62 268 MET A C 1
ATOM 3715 O O . MET B 2 268 ? 44.334 22.025 22.021 1.00 46.11 268 MET A O 1
ATOM 3720 N N . SER B 2 269 ? 46.031 21.082 23.085 1.00 38.61 269 SER A N 1
ATOM 3721 C CA . SER B 2 269 ? 46.981 22.125 22.688 1.00 42.93 269 SER A CA 1
ATOM 3722 C C . SER B 2 269 ? 48.098 21.488 21.880 1.00 46.73 269 SER A C 1
ATOM 3723 O O . SER B 2 269 ? 48.536 20.374 22.175 1.00 47.54 269 SER A O 1
ATOM 3726 N N . LYS B 2 270 ? 48.493 22.156 20.802 1.00 48.89 270 LYS A N 1
ATOM 3727 C CA . LYS B 2 270 ? 49.552 21.631 19.959 1.00 49.25 270 LYS A CA 1
ATOM 3728 C C . LYS B 2 270 ? 50.793 21.450 20.814 1.00 48.30 270 LYS A C 1
ATOM 3729 O O . LYS B 2 270 ? 51.561 20.515 20.611 1.00 47.65 270 LYS A O 1
ATOM 3735 N N . ARG B 2 271 ? 50.957 22.336 21.794 1.00 49.89 271 ARG A N 1
ATOM 3736 C CA . ARG B 2 271 ? 52.099 22.305 22.702 1.00 51.94 271 ARG A CA 1
ATOM 3737 C C . ARG B 2 271 ? 52.168 20.986 23.470 1.00 49.67 271 ARG A C 1
ATOM 3738 O O . ARG B 2 271 ? 53.229 20.359 23.538 1.00 42.50 271 ARG A O 1
ATOM 3746 N N . LYS B 2 272 ? 51.042 20.568 24.046 1.00 42.16 272 LYS A N 1
ATOM 3747 C CA . LYS B 2 272 ? 51.016 19.325 24.799 1.00 39.18 272 LYS A CA 1
ATOM 3748 C C . LYS B 2 272 ? 51.075 18.117 23.883 1.00 41.65 272 LYS A C 1
ATOM 3749 O O . LYS B 2 272 ? 51.823 17.171 24.140 1.00 43.26 272 LYS A O 1
ATOM 3755 N N . LEU B 2 273 ? 50.299 18.160 22.806 1.00 36.48 273 LEU A N 1
ATOM 3756 C CA . LEU B 2 273 ? 50.273 17.071 21.836 1.00 33.67 273 LEU A CA 1
ATOM 3757 C C . LEU B 2 273 ? 51.655 16.848 21.228 1.00 34.98 273 LEU A C 1
ATOM 3758 O O . LEU B 2 273 ? 52.060 15.717 20.977 1.00 36.49 273 LEU A O 1
ATOM 3763 N N . ASN B 2 274 ? 52.387 17.935 21.015 1.00 39.34 274 ASN A N 1
ATOM 3764 C CA . ASN B 2 274 ? 53.723 17.849 20.443 1.00 41.53 274 ASN A CA 1
ATOM 3765 C C . ASN B 2 274 ? 54.672 17.163 21.429 1.00 47.47 274 ASN A C 1
ATOM 3766 O O . ASN B 2 274 ? 55.581 16.429 21.029 1.00 50.49 274 ASN A O 1
ATOM 3771 N N . LEU B 2 275 ? 54.434 17.376 22.721 1.00 45.34 275 LEU A N 1
ATOM 3772 C CA . LEU B 2 275 ? 55.278 16.788 23.749 1.00 39.73 275 LEU A CA 1
ATOM 3773 C C . LEU B 2 275 ? 55.109 15.272 23.806 1.00 38.22 275 LEU A C 1
ATOM 3774 O O . LEU B 2 275 ? 56.073 14.549 24.065 1.00 35.70 275 LEU A O 1
ATOM 3779 N N . LEU B 2 276 ? 53.893 14.797 23.542 1.00 30.57 276 LEU A N 1
ATOM 3780 C CA . LEU B 2 276 ? 53.604 13.364 23.539 1.00 30.85 276 LEU A CA 1
ATOM 3781 C C . LEU B 2 276 ? 54.358 12.686 22.391 1.00 34.65 276 LEU A C 1
ATOM 3782 O O . LEU B 2 276 ? 54.855 11.561 22.525 1.00 32.75 276 LEU A O 1
ATOM 3787 N N . VAL B 2 277 ? 54.445 13.399 21.270 1.00 33.70 277 VAL A N 1
ATOM 3788 C CA . VAL B 2 277 ? 55.126 12.926 20.067 1.00 31.92 277 VAL A CA 1
ATOM 3789 C C . VAL B 2 277 ? 56.638 12.969 20.239 1.00 29.96 277 VAL A C 1
ATOM 3790 O O . VAL B 2 277 ? 57.333 11.992 19.957 1.00 34.97 277 VAL A O 1
ATOM 3794 N N . THR B 2 278 ? 57.133 14.118 20.690 1.00 31.96 278 THR A N 1
ATOM 3795 C CA . THR B 2 278 ? 58.562 14.334 20.891 1.00 35.51 278 THR A CA 1
ATOM 3796 C C . THR B 2 278 ? 59.177 13.374 21.906 1.00 36.97 278 THR A C 1
ATOM 3797 O O . THR B 2 278 ? 60.306 12.928 21.730 1.00 40.33 278 THR A O 1
ATOM 3801 N N . ASP B 2 279 ? 58.427 13.065 22.961 1.00 41.70 279 ASP A N 1
ATOM 3802 C CA . ASP B 2 279 ? 58.887 12.156 24.005 1.00 42.01 279 ASP A CA 1
ATOM 3803 C C . ASP B 2 279 ? 58.580 10.698 23.695 1.00 39.65 279 ASP A C 1
ATOM 3804 O O . ASP B 2 279 ? 58.828 9.818 24.515 1.00 45.20 279 ASP A O 1
ATOM 3809 N N . LYS B 2 280 ? 58.014 10.458 22.519 1.00 42.10 280 L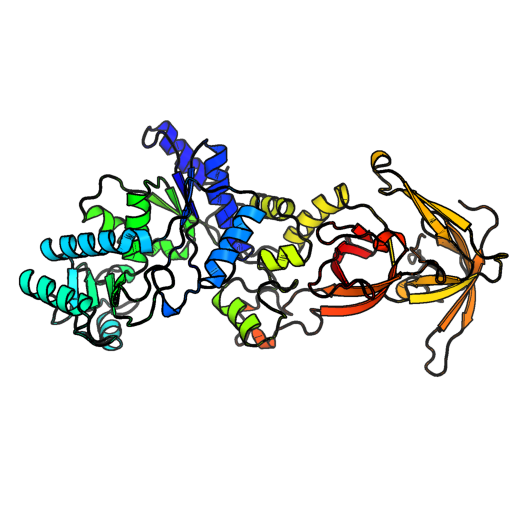YS A N 1
ATOM 3810 C CA . LYS B 2 280 ? 57.674 9.118 22.057 1.00 38.58 280 LYS A CA 1
ATOM 3811 C C . LYS B 2 280 ? 56.725 8.338 22.965 1.00 38.61 280 LYS A C 1
ATOM 3812 O O . LYS B 2 280 ? 56.848 7.119 23.100 1.00 41.07 280 LYS A O 1
ATOM 3818 N N . HIS B 2 281 ? 55.780 9.040 23.589 1.00 37.79 281 HIS A N 1
ATOM 3819 C CA . HIS B 2 281 ? 54.802 8.381 24.454 1.00 35.32 281 HIS A CA 1
ATOM 3820 C C . HIS B 2 281 ? 53.654 7.838 23.604 1.00 37.15 281 HIS A C 1
ATOM 3821 O O . HIS B 2 281 ? 52.847 7.032 24.071 1.00 39.42 281 HIS A O 1
ATOM 3828 N N . VAL B 2 282 ? 53.613 8.288 22.347 1.00 37.65 282 VAL A N 1
ATOM 3829 C CA . VAL B 2 282 ? 52.638 7.857 21.335 1.00 33.71 282 VAL A CA 1
ATOM 3830 C C . VAL B 2 282 ? 53.453 7.608 20.060 1.00 37.03 282 VAL A C 1
ATOM 3831 O O . VAL B 2 282 ? 54.529 8.187 19.886 1.00 32.53 282 VAL A O 1
ATOM 3835 N N . GLU B 2 283 ? 52.954 6.749 19.177 1.00 44.35 283 GLU A N 1
ATOM 3836 C CA . GLU B 2 283 ? 53.659 6.43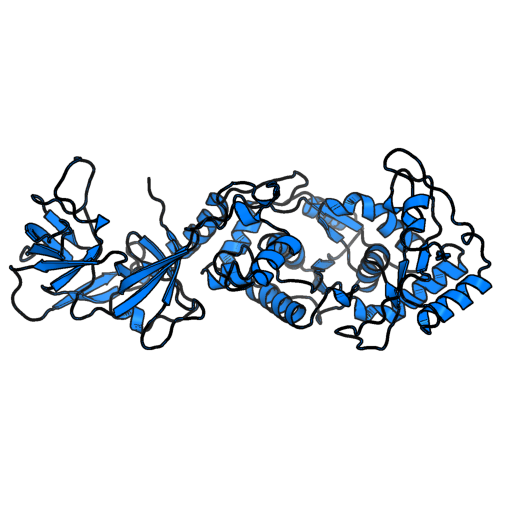3 17.934 1.00 50.31 283 GLU A CA 1
ATOM 3837 C C . GLU B 2 283 ? 54.028 7.696 17.146 1.00 46.78 283 GLU A C 1
ATOM 3838 O O . GLU B 2 283 ? 55.156 7.825 16.667 1.00 50.44 283 GLU A O 1
ATOM 3844 N N . GLY B 2 284 ? 53.097 8.644 17.078 1.00 44.20 284 GLY A N 1
ATOM 3845 C CA . GLY B 2 284 ? 53.330 9.897 16.375 1.00 36.12 284 GLY A CA 1
ATOM 3846 C C . GLY B 2 284 ? 52.075 10.754 16.355 1.00 35.82 284 GLY A C 1
ATOM 3847 O O . GLY B 2 284 ? 51.067 10.384 16.959 1.00 37.46 284 GLY A O 1
ATOM 3848 N N . TRP B 2 285 ? 52.114 11.885 15.650 1.00 35.04 285 TRP A N 1
ATOM 3849 C CA . TRP B 2 285 ? 50.949 12.777 15.568 1.00 30.08 285 TRP A CA 1
ATOM 3850 C C . TRP B 2 285 ? 49.685 12.040 15.116 1.00 31.71 285 TRP A C 1
ATOM 3851 O O . TRP B 2 285 ? 48.584 12.333 15.584 1.00 30.88 285 TRP A O 1
ATOM 3862 N N . ASP B 2 286 ? 49.854 11.080 14.211 1.00 36.38 286 ASP A N 1
ATOM 3863 C CA . ASP B 2 286 ? 48.732 10.301 13.689 1.00 40.77 286 ASP A CA 1
ATOM 3864 C C . ASP B 2 286 ? 48.370 9.050 14.500 1.00 40.59 286 ASP A C 1
ATOM 3865 O O . ASP B 2 286 ? 47.587 8.210 14.044 1.00 39.47 286 ASP A O 1
ATOM 3870 N N . ASP B 2 287 ? 48.932 8.930 15.701 1.00 36.78 287 ASP A N 1
ATOM 3871 C CA . ASP B 2 287 ? 48.636 7.799 16.583 1.00 33.83 287 ASP A CA 1
ATOM 3872 C C . ASP B 2 287 ? 47.119 7.746 16.827 1.00 35.03 287 ASP A C 1
ATOM 3873 O O . ASP B 2 287 ? 46.478 8.780 17.039 1.00 31.99 287 ASP A O 1
ATOM 3878 N N . PRO B 2 288 ? 46.525 6.538 16.786 1.00 35.13 288 PRO A N 1
ATOM 3879 C CA . PRO B 2 288 ? 45.085 6.354 17.001 1.00 32.37 288 PRO A CA 1
ATOM 3880 C C . PRO B 2 288 ? 44.530 6.806 18.361 1.00 30.89 288 PRO A C 1
ATOM 3881 O O . PRO B 2 288 ? 43.317 6.808 18.559 1.00 36.61 288 PRO A O 1
ATOM 3885 N N . ARG B 2 289 ? 45.399 7.163 19.304 1.00 37.62 289 ARG A N 1
ATOM 3886 C CA . ARG B 2 289 ? 44.943 7.632 20.622 1.00 38.66 289 ARG A CA 1
ATOM 3887 C C . ARG B 2 289 ? 44.877 9.162 20.625 1.00 37.50 289 ARG A C 1
ATOM 3888 O O . ARG B 2 289 ? 44.235 9.775 21.484 1.00 34.16 289 ARG A O 1
ATOM 3896 N N . MET B 2 290 ? 45.618 9.764 19.700 1.00 35.79 290 MET A N 1
ATOM 3897 C CA . MET B 2 290 ? 45.679 11.208 19.558 1.00 33.97 290 MET A CA 1
ATOM 3898 C C . MET B 2 290 ? 44.354 11.799 19.103 1.00 33.49 290 MET A C 1
ATOM 3899 O O . MET B 2 290 ? 43.651 11.206 18.288 1.00 32.41 290 MET A O 1
ATOM 3904 N N . PRO B 2 291 ? 43.982 12.965 19.659 1.00 31.19 291 PRO A N 1
ATOM 3905 C CA . PRO B 2 291 ? 42.738 13.648 19.310 1.00 25.61 291 PRO A CA 1
ATOM 3906 C C . PRO B 2 291 ? 42.927 14.462 18.031 1.00 25.20 291 PRO A C 1
ATOM 3907 O O . PRO B 2 291 ? 42.141 15.350 17.728 1.00 27.15 291 PRO A O 1
ATOM 3911 N N . THR B 2 292 ? 43.997 14.158 17.301 1.00 25.47 292 THR A N 1
ATOM 3912 C CA . THR B 2 292 ? 44.309 14.819 16.041 1.00 23.58 292 THR A CA 1
ATOM 3913 C C . THR B 2 292 ? 43.399 14.284 14.937 1.00 31.58 292 THR A C 1
ATOM 3914 O O . THR B 2 292 ? 42.853 13.184 15.060 1.00 33.61 292 THR A O 1
ATOM 3918 N N . ILE B 2 293 ? 43.225 15.060 13.865 1.00 32.80 293 ILE A N 1
ATOM 3919 C CA . ILE B 2 293 ? 42.376 14.630 12.748 1.00 30.23 293 ILE A CA 1
ATOM 3920 C C . ILE B 2 293 ? 42.972 13.362 12.130 1.00 27.77 293 ILE A C 1
ATOM 3921 O O . ILE B 2 293 ? 42.299 12.341 12.017 1.00 24.72 293 ILE A O 1
ATOM 3926 N N . SER B 2 294 ? 44.256 13.426 11.789 1.00 22.00 294 SER A N 1
ATOM 3927 C CA . SER B 2 294 ? 44.950 12.300 11.190 1.00 26.96 294 SER A CA 1
ATOM 3928 C C . SER B 2 294 ? 44.911 11.086 12.106 1.00 29.70 294 SER A C 1
ATOM 3929 O O . SER B 2 294 ? 44.808 9.950 11.644 1.00 30.38 294 SER A O 1
ATOM 3932 N N . GLY B 2 295 ? 44.976 11.344 13.409 1.00 37.17 295 GLY A N 1
ATOM 3933 C CA . GLY B 2 295 ? 44.939 10.278 14.397 1.00 36.42 295 GLY A CA 1
ATOM 3934 C C . GLY B 2 295 ? 43.565 9.647 14.455 1.00 32.39 295 GLY A C 1
ATOM 3935 O O . GLY B 2 295 ? 43.437 8.427 14.521 1.00 36.18 295 GLY A O 1
ATOM 3936 N N . LEU B 2 296 ? 42.536 10.488 14.458 1.00 28.94 296 LEU A N 1
ATOM 3937 C CA . LEU B 2 296 ? 41.161 10.017 14.475 1.00 33.96 296 LEU A CA 1
ATOM 3938 C C . LEU B 2 296 ? 40.902 9.254 13.168 1.00 38.81 296 LEU A C 1
ATOM 3939 O O . LEU B 2 296 ? 40.177 8.251 13.152 1.00 33.21 296 LEU A O 1
ATOM 3944 N N . ARG B 2 297 ? 41.517 9.735 12.084 1.00 40.29 297 ARG A N 1
ATOM 3945 C CA . ARG B 2 297 ? 41.395 9.118 10.764 1.00 39.71 297 ARG A CA 1
ATOM 3946 C C . ARG B 2 297 ? 41.971 7.710 10.809 1.00 35.73 297 ARG A C 1
ATOM 3947 O O . ARG B 2 297 ? 41.298 6.743 10.458 1.00 37.86 297 ARG A O 1
ATOM 3955 N N . ARG B 2 298 ? 43.210 7.602 11.276 1.00 37.99 298 ARG A N 1
ATOM 3956 C CA . ARG B 2 298 ? 43.882 6.314 11.382 1.00 42.18 298 ARG A CA 1
ATOM 3957 C C . ARG B 2 298 ? 43.167 5.409 12.392 1.00 41.72 298 ARG A C 1
ATOM 3958 O O . ARG B 2 298 ? 43.225 4.183 12.287 1.00 42.25 298 ARG A O 1
ATOM 3966 N N . ARG B 2 299 ? 42.468 6.035 13.339 1.00 39.88 299 ARG A N 1
ATOM 3967 C CA . ARG B 2 299 ? 41.708 5.342 14.382 1.00 39.15 299 ARG A CA 1
ATOM 3968 C C . ARG B 2 299 ? 40.458 4.678 13.800 1.00 39.89 299 ARG A C 1
ATOM 3969 O O . ARG B 2 299 ? 39.919 3.730 14.381 1.00 41.31 299 ARG A O 1
ATOM 3977 N N . GLY B 2 300 ? 39.988 5.199 12.668 1.00 43.22 300 GLY A N 1
ATOM 3978 C CA . GLY B 2 300 ? 38.810 4.644 12.019 1.00 38.45 300 GLY A CA 1
ATOM 3979 C C . GLY B 2 300 ? 37.618 5.578 11.948 1.00 36.39 300 GLY A C 1
ATOM 3980 O O . GLY B 2 300 ? 36.549 5.179 11.493 1.00 40.62 300 GLY A O 1
ATOM 3981 N N . TYR B 2 301 ? 37.787 6.806 12.429 1.00 40.33 301 TYR A N 1
ATOM 3982 C CA . TYR B 2 301 ? 36.719 7.805 12.400 1.00 41.43 301 TYR A CA 1
ATOM 3983 C C . TYR B 2 301 ? 36.490 8.314 10.977 1.00 44.12 301 TYR A C 1
ATOM 3984 O O . TYR B 2 301 ? 37.443 8.551 10.225 1.00 37.46 301 TYR A O 1
ATOM 3993 N N . THR B 2 302 ? 35.223 8.493 10.617 1.00 42.68 302 THR A N 1
ATOM 3994 C CA . THR B 2 302 ? 34.873 8.990 9.291 1.00 40.66 302 THR A CA 1
ATOM 3995 C C . THR B 2 302 ? 34.797 10.509 9.321 1.00 42.50 302 THR A C 1
ATOM 3996 O O . THR B 2 302 ? 34.401 11.091 10.332 1.00 47.54 302 THR A O 1
ATOM 4000 N N . ALA B 2 303 ? 35.150 11.148 8.209 1.00 40.62 303 ALA A N 1
ATOM 4001 C CA . ALA B 2 303 ? 35.091 12.605 8.120 1.00 36.56 303 ALA A CA 1
ATOM 4002 C C . ALA B 2 303 ? 33.675 13.071 8.459 1.00 32.45 303 ALA A C 1
ATOM 4003 O O . ALA B 2 303 ? 33.482 14.075 9.143 1.00 36.38 303 ALA A O 1
ATOM 4005 N N . ALA B 2 304 ? 32.695 12.278 8.041 1.00 31.02 304 ALA A N 1
ATOM 4006 C CA . ALA B 2 304 ? 31.291 12.578 8.279 1.00 32.92 304 ALA A CA 1
ATOM 4007 C C . ALA B 2 304 ? 30.966 12.603 9.754 1.00 33.82 304 ALA A C 1
ATOM 4008 O O . ALA B 2 304 ? 30.317 13.537 10.223 1.00 39.32 304 ALA A O 1
ATOM 4010 N N . SER B 2 305 ? 31.412 11.578 10.481 1.00 35.05 305 SER A N 1
ATOM 4011 C CA . SER B 2 305 ? 31.152 11.492 11.917 1.00 34.29 305 SER A CA 1
ATOM 4012 C C . SER B 2 305 ? 31.699 12.723 12.624 1.00 31.38 305 SER A C 1
ATOM 4013 O O . SER B 2 305 ? 31.061 13.262 13.524 1.00 30.67 305 SER A O 1
ATOM 4016 N N . ILE B 2 306 ? 32.871 13.177 12.187 1.00 32.64 306 ILE A N 1
ATOM 4017 C CA . ILE B 2 306 ? 33.501 14.358 12.766 1.00 37.85 306 ILE A CA 1
ATOM 4018 C C . ILE B 2 306 ? 32.692 15.630 12.482 1.00 39.64 306 ILE A C 1
ATOM 4019 O O . ILE B 2 306 ? 32.494 16.453 13.375 1.00 43.79 306 ILE A O 1
ATOM 4024 N N . ARG B 2 307 ? 32.185 15.770 11.260 1.00 32.34 307 ARG A N 1
ATOM 4025 C CA . ARG B 2 307 ? 31.384 16.938 10.917 1.00 25.92 307 ARG A CA 1
ATOM 4026 C C . ARG B 2 307 ? 30.083 16.958 11.716 1.00 27.11 307 ARG A C 1
ATOM 4027 O O . ARG B 2 307 ? 29.531 18.023 12.000 1.00 21.31 307 ARG A O 1
ATOM 4035 N N . GLU B 2 308 ? 29.606 15.770 12.079 1.00 29.48 308 GLU A N 1
ATOM 4036 C CA . GLU B 2 308 ? 28.380 15.621 12.859 1.00 28.02 308 GLU A CA 1
ATOM 4037 C C . GLU B 2 308 ? 28.660 16.050 14.291 1.00 30.05 308 GLU A C 1
ATOM 4038 O O . GLU B 2 308 ? 27.832 16.702 14.929 1.00 31.32 308 GLU A O 1
ATOM 4044 N N . PHE B 2 309 ? 29.843 15.690 14.778 1.00 22.51 309 PHE A N 1
ATOM 4045 C CA . PHE B 2 309 ? 30.249 16.033 16.130 1.00 25.49 309 PHE A CA 1
ATOM 4046 C C . PHE B 2 309 ? 30.286 17.545 16.269 1.00 28.26 309 PHE A C 1
ATOM 4047 O O . PHE B 2 309 ? 29.749 18.110 17.225 1.00 28.71 309 PHE A O 1
ATOM 4055 N N . CYS B 2 310 ? 30.922 18.192 15.298 1.00 28.67 310 CYS A N 1
ATOM 4056 C CA . CYS B 2 310 ? 31.026 19.642 15.278 1.00 33.12 310 CYS A CA 1
ATOM 4057 C C . CYS B 2 310 ? 29.629 20.246 15.236 1.00 32.50 310 CYS A C 1
ATOM 4058 O O . CYS B 2 310 ? 29.339 21.220 15.932 1.00 36.48 310 CYS A O 1
ATOM 4061 N N . LYS B 2 311 ? 28.755 19.626 14.449 1.00 34.20 311 LYS A N 1
ATOM 4062 C CA . LYS B 2 311 ? 27.379 20.075 14.316 1.00 30.33 311 LYS A CA 1
ATOM 4063 C C . LYS B 2 311 ? 26.675 19.992 15.669 1.00 35.15 311 LYS A C 1
ATOM 4064 O O . LYS B 2 311 ? 26.038 20.957 16.101 1.00 37.10 311 LYS A O 1
ATOM 4070 N N . ARG B 2 312 ? 26.842 18.857 16.349 1.00 35.85 312 ARG A N 1
ATOM 4071 C CA . ARG B 2 312 ? 26.217 18.619 17.653 1.00 31.48 312 ARG A CA 1
ATOM 4072 C C . ARG B 2 312 ? 26.731 19.487 18.801 1.00 33.31 312 ARG A C 1
ATOM 4073 O O . ARG B 2 312 ? 25.944 19.977 19.609 1.00 29.62 312 ARG A O 1
ATOM 4081 N N . ILE B 2 313 ? 28.047 19.662 18.891 1.00 29.66 313 ILE A N 1
ATOM 4082 C CA . ILE B 2 313 ? 28.617 20.457 19.970 1.00 24.88 313 ILE A CA 1
ATOM 4083 C C . ILE B 2 313 ? 28.206 21.927 19.948 1.00 31.72 313 ILE A C 1
ATOM 4084 O O . ILE B 2 313 ? 28.128 22.568 20.998 1.00 30.24 313 ILE A O 1
ATOM 4089 N N . GLY B 2 314 ? 27.908 22.446 18.759 1.00 32.50 314 GLY A N 1
ATOM 4090 C CA . GLY B 2 314 ? 27.488 23.834 18.644 1.00 34.96 314 GLY A CA 1
ATOM 4091 C C . GLY B 2 314 ? 28.592 24.884 18.591 1.00 37.82 314 GLY A C 1
ATOM 4092 O O . GLY B 2 314 ? 29.782 24.578 18.636 1.00 33.74 314 GLY A O 1
ATOM 4093 N N . VAL B 2 315 ? 28.179 26.142 18.488 1.00 35.44 315 VAL A N 1
ATOM 4094 C CA . VAL B 2 315 ? 29.098 27.268 18.421 1.00 36.43 315 VAL A CA 1
ATOM 4095 C C . VAL B 2 315 ? 28.541 28.374 19.304 1.00 36.38 315 VAL A C 1
ATOM 4096 O O . VAL B 2 315 ? 27.541 28.998 18.953 1.00 38.27 315 VAL A O 1
ATOM 4100 N N . THR B 2 316 ? 29.181 28.595 20.454 1.00 34.40 316 THR A N 1
ATOM 4101 C CA . THR B 2 316 ? 28.756 29.618 21.417 1.00 28.55 316 THR A CA 1
ATOM 4102 C C . THR B 2 316 ? 29.979 30.297 22.025 1.00 28.95 316 THR A C 1
ATOM 4103 O O . THR B 2 316 ? 31.106 30.122 21.548 1.00 26.26 316 THR A O 1
ATOM 4107 N N . LYS B 2 317 ? 29.748 31.073 23.083 1.00 31.60 317 LYS A N 1
ATOM 4108 C CA . LYS B 2 317 ? 30.836 31.748 23.774 1.00 31.46 317 LYS A CA 1
ATOM 4109 C C . LYS B 2 317 ? 31.076 31.167 25.165 1.00 34.30 317 LYS A C 1
ATOM 4110 O O . LYS B 2 317 ? 31.937 31.637 25.909 1.00 34.43 317 LYS A O 1
ATOM 4116 N N . GLN B 2 318 ? 30.340 30.112 25.492 1.00 30.94 318 GLN A N 1
ATOM 4117 C CA . GLN B 2 318 ? 30.482 29.459 26.781 1.00 32.74 318 GLN A CA 1
ATOM 4118 C C . GLN B 2 318 ? 31.631 28.461 26.751 1.00 36.74 318 GLN A C 1
ATOM 4119 O O . GLN B 2 318 ? 31.777 27.712 25.783 1.00 39.16 318 GLN A O 1
ATOM 4125 N N . ASP B 2 319 ? 32.461 28.467 27.793 1.00 35.28 319 ASP A N 1
ATOM 4126 C CA . ASP B 2 319 ? 33.570 27.519 27.877 1.00 31.46 319 ASP A CA 1
ATOM 4127 C C . ASP B 2 319 ? 32.924 26.146 27.994 1.00 27.88 319 ASP A C 1
ATOM 4128 O O . ASP B 2 319 ? 31.822 26.022 28.517 1.00 25.62 319 ASP A O 1
ATOM 4133 N N . ASN B 2 320 ? 33.584 25.111 27.502 1.00 20.72 320 ASN A N 1
ATOM 4134 C CA . ASN B 2 320 ? 32.964 23.802 27.550 1.00 19.83 320 ASN A CA 1
ATOM 4135 C C . ASN B 2 320 ? 33.931 22.638 27.466 1.00 22.88 320 ASN A C 1
ATOM 4136 O O . ASN B 2 320 ? 35.029 22.748 26.924 1.00 31.87 320 ASN A O 1
ATOM 4141 N N . THR B 2 321 ? 33.469 21.496 27.947 1.00 20.62 321 THR A N 1
ATOM 4142 C CA . THR B 2 321 ? 34.246 20.279 27.896 1.00 26.22 321 THR A CA 1
ATOM 4143 C C . THR B 2 321 ? 33.261 19.181 27.532 1.00 25.01 321 THR A C 1
ATOM 4144 O O . THR B 2 321 ? 32.335 18.881 28.284 1.00 25.04 321 THR A O 1
ATOM 4148 N N . ILE B 2 322 ? 33.404 18.682 26.312 1.00 25.50 322 ILE A N 1
ATOM 4149 C CA . ILE B 2 322 ? 32.544 17.632 25.798 1.00 31.45 322 ILE A CA 1
ATOM 4150 C C . ILE B 2 322 ? 33.003 16.275 26.326 1.00 28.65 322 ILE A C 1
ATOM 4151 O O . ILE B 2 322 ? 34.199 16.034 26.493 1.00 29.07 322 ILE A O 1
ATOM 4156 N N . GLU B 2 323 ? 32.039 15.409 26.617 1.00 29.70 323 GLU A N 1
ATOM 4157 C CA . GLU B 2 323 ? 32.329 14.072 27.115 1.00 38.54 323 GLU A CA 1
ATOM 4158 C C . GLU B 2 323 ? 32.670 13.133 25.969 1.00 42.35 323 GLU A C 1
ATOM 4159 O O . GLU B 2 323 ? 32.185 13.315 24.852 1.00 50.58 323 GLU A O 1
ATOM 4165 N N . MET B 2 324 ? 33.491 12.124 26.249 1.00 45.02 324 MET A N 1
ATOM 4166 C CA . MET B 2 324 ? 33.883 11.155 25.228 1.00 43.21 324 MET A CA 1
ATOM 4167 C C . MET B 2 324 ? 32.685 10.457 24.583 1.00 43.70 324 MET A C 1
ATOM 4168 O O . MET B 2 324 ? 32.709 10.150 23.390 1.00 43.30 324 MET A O 1
ATOM 4173 N N . ALA B 2 325 ? 31.625 10.255 25.362 1.00 39.63 325 ALA A N 1
ATOM 4174 C CA . ALA B 2 325 ? 30.423 9.587 24.880 1.00 37.25 325 ALA A CA 1
ATOM 4175 C C . ALA B 2 325 ? 29.741 10.281 23.704 1.00 41.01 325 ALA A C 1
ATOM 4176 O O . ALA B 2 325 ? 29.036 9.635 22.926 1.00 46.64 325 ALA A O 1
ATOM 4178 N N . SER B 2 326 ? 29.944 11.591 23.578 1.00 40.24 326 SER A N 1
ATOM 4179 C CA . SER B 2 326 ? 29.344 12.364 22.492 1.00 33.98 326 SER A CA 1
ATOM 4180 C C . SER B 2 326 ? 30.014 12.069 21.152 1.00 30.11 326 SER A C 1
ATOM 4181 O O . SER B 2 326 ? 29.339 11.905 20.137 1.00 34.15 326 SER A O 1
ATOM 4184 N N . LEU B 2 327 ? 31.343 12.021 21.153 1.00 26.83 327 LEU A N 1
ATOM 4185 C CA . LEU B 2 327 ? 32.107 11.734 19.943 1.00 32.17 327 LEU A CA 1
ATOM 4186 C C . LEU B 2 327 ? 31.832 10.284 19.542 1.00 34.55 327 LEU A C 1
ATOM 4187 O O . LEU B 2 327 ? 31.638 9.971 18.368 1.00 36.33 327 LEU A O 1
ATOM 4192 N N . GLU B 2 328 ? 31.821 9.408 20.541 1.00 34.32 328 GLU A N 1
ATOM 4193 C CA . GLU B 2 328 ? 31.579 7.988 20.331 1.00 33.46 328 GLU A CA 1
ATOM 4194 C C . GLU B 2 328 ? 30.211 7.750 19.701 1.00 32.90 328 GLU A C 1
ATOM 4195 O O . GLU B 2 328 ? 30.068 6.906 18.818 1.00 35.76 328 GLU A O 1
ATOM 4201 N N . SER B 2 329 ? 29.217 8.516 20.134 1.00 27.69 329 SER A N 1
ATOM 4202 C CA . SER B 2 329 ? 27.871 8.385 19.592 1.00 29.27 329 SER A CA 1
ATOM 4203 C C . SER B 2 329 ? 27.848 8.691 18.091 1.00 33.91 329 SER A C 1
ATOM 4204 O O . SER B 2 329 ? 27.196 7.992 17.309 1.00 40.78 329 SER A O 1
ATOM 4207 N N . CYS B 2 330 ? 28.600 9.708 17.687 1.00 36.33 330 CYS A N 1
ATOM 4208 C CA . CYS B 2 330 ? 28.655 10.109 16.286 1.00 39.84 330 CYS A CA 1
ATOM 4209 C C . CYS B 2 330 ? 29.206 9.016 15.379 1.00 43.54 330 CYS A C 1
ATOM 4210 O O . CYS B 2 330 ? 28.579 8.658 14.381 1.00 49.17 330 CYS A O 1
ATOM 4213 N N . ILE B 2 331 ? 30.371 8.481 15.729 1.00 41.70 331 ILE A N 1
ATOM 4214 C CA . ILE B 2 331 ? 30.985 7.434 14.924 1.00 40.74 331 ILE A CA 1
ATOM 4215 C C . ILE B 2 331 ? 30.180 6.140 14.991 1.00 46.30 331 ILE A C 1
ATOM 4216 O O . ILE B 2 331 ? 30.161 5.376 14.027 1.00 51.73 331 ILE A O 1
ATOM 4221 N N . ARG B 2 332 ? 29.498 5.905 16.114 1.00 47.62 332 ARG A N 1
ATOM 4222 C CA . ARG B 2 332 ? 28.678 4.704 16.268 1.00 48.64 332 ARG A CA 1
ATOM 4223 C C . ARG B 2 332 ? 27.476 4.789 15.346 1.00 49.09 332 ARG A C 1
ATOM 4224 O O . ARG B 2 332 ? 27.153 3.830 14.651 1.00 48.16 332 ARG A O 1
ATOM 4232 N N . GLU B 2 333 ? 26.837 5.955 15.330 1.00 48.73 333 GLU A N 1
ATOM 4233 C CA . GLU B 2 333 ? 25.674 6.191 14.483 1.00 53.35 333 GLU A CA 1
ATOM 4234 C C . GLU B 2 333 ? 25.998 5.888 13.017 1.00 51.58 333 GLU A C 1
ATOM 4235 O O . GLU B 2 333 ? 25.303 5.108 12.360 1.00 55.98 333 GLU A O 1
ATOM 4241 N N . ASP B 2 334 ? 27.074 6.491 12.526 1.00 42.37 334 ASP A N 1
ATOM 4242 C CA . ASP B 2 334 ? 27.501 6.305 11.151 1.00 41.19 334 ASP A CA 1
ATOM 4243 C C . ASP B 2 334 ? 27.785 4.842 10.863 1.00 41.34 334 ASP A C 1
ATOM 4244 O O . ASP B 2 334 ? 27.089 4.214 10.068 1.00 42.24 334 ASP A O 1
ATOM 4249 N N . LEU B 2 335 ? 28.815 4.312 11.514 1.00 44.90 335 LEU A N 1
ATOM 4250 C CA . LEU B 2 335 ? 29.233 2.928 11.328 1.00 42.19 335 LEU A CA 1
ATOM 4251 C C . LEU B 2 335 ? 28.155 1.875 11.550 1.00 45.43 335 LEU A C 1
ATOM 4252 O O . LEU B 2 335 ? 28.116 0.875 10.835 1.00 49.22 335 LEU A O 1
ATOM 4257 N N . ASN B 2 336 ? 27.279 2.095 12.525 1.00 46.98 336 ASN A N 1
ATOM 4258 C CA . ASN B 2 336 ? 26.196 1.154 12.798 1.00 52.39 336 ASN A CA 1
ATOM 4259 C C . ASN B 2 336 ? 25.332 0.979 11.553 1.00 56.68 336 ASN A C 1
ATOM 4260 O O . ASN B 2 336 ? 24.857 -0.116 11.251 1.00 56.76 336 ASN A O 1
ATOM 4265 N N . GLU B 2 337 ? 25.151 2.080 10.836 1.00 59.09 337 GLU A N 1
ATOM 4266 C CA . GLU B 2 337 ? 24.337 2.113 9.637 1.00 58.06 337 GLU A CA 1
ATOM 4267 C C . GLU B 2 337 ? 25.031 1.614 8.372 1.00 57.79 337 GLU A C 1
ATOM 4268 O O . GLU B 2 337 ? 24.387 1.018 7.510 1.00 60.28 337 GLU A O 1
ATOM 4274 N N . ASN B 2 338 ? 26.346 1.806 8.283 1.00 58.28 338 ASN A N 1
ATOM 4275 C CA . ASN B 2 338 ? 27.091 1.424 7.081 1.00 56.80 338 ASN A CA 1
ATOM 4276 C C . ASN B 2 338 ? 28.082 0.264 7.151 1.00 56.11 338 ASN A C 1
ATOM 4277 O O . ASN B 2 338 ? 28.224 -0.490 6.187 1.00 58.36 338 ASN A O 1
ATOM 4282 N N . ALA B 2 339 ? 28.784 0.134 8.269 1.00 55.42 339 ALA A N 1
ATOM 4283 C CA . ALA B 2 339 ? 29.778 -0.926 8.427 1.00 54.65 339 ALA A CA 1
ATOM 4284 C C . ALA B 2 339 ? 29.199 -2.339 8.449 1.00 52.07 339 ALA A C 1
ATOM 4285 O O . ALA B 2 339 ? 28.351 -2.661 9.278 1.00 51.07 339 ALA A O 1
ATOM 4287 N N . PRO B 2 340 ? 29.651 -3.198 7.522 1.00 51.52 340 PRO A N 1
ATOM 4288 C CA . PRO B 2 340 ? 29.202 -4.589 7.416 1.00 53.16 340 PRO A CA 1
ATOM 4289 C C . PRO B 2 340 ? 29.745 -5.415 8.578 1.00 53.08 340 PRO A C 1
ATOM 4290 O O . PRO B 2 340 ? 30.918 -5.287 8.954 1.00 47.60 340 PRO A O 1
ATOM 4294 N N . ARG B 2 341 ? 28.880 -6.256 9.142 1.00 50.99 341 ARG A N 1
ATOM 4295 C CA . ARG B 2 341 ? 29.239 -7.101 10.276 1.00 47.87 341 ARG A CA 1
ATOM 4296 C C . ARG B 2 341 ? 30.141 -8.266 9.905 1.00 48.69 341 ARG A C 1
ATOM 4297 O O . ARG B 2 341 ? 30.255 -8.647 8.736 1.00 49.75 341 ARG A O 1
ATOM 4305 N N . ALA B 2 342 ? 30.799 -8.837 10.922 1.00 48.24 342 ALA A N 1
ATOM 4306 C CA . ALA B 2 342 ? 31.711 -9.966 10.713 1.00 47.50 342 ALA A CA 1
ATOM 4307 C C . ALA B 2 342 ? 32.001 -10.766 11.992 1.00 50.77 342 ALA A C 1
ATOM 4308 O O . ALA B 2 342 ? 31.395 -10.524 13.054 1.00 50.28 342 ALA A O 1
ATOM 4310 N N . MET B 2 343 ? 32.969 -11.687 11.897 1.00 53.29 343 MET A N 1
ATOM 4311 C CA . MET B 2 343 ? 33.347 -12.531 13.031 1.00 53.93 343 MET A CA 1
ATOM 4312 C C . MET B 2 343 ? 34.835 -12.402 13.343 1.00 53.38 343 MET A C 1
ATOM 4313 O O . MET B 2 343 ? 35.690 -12.484 12.442 1.00 53.40 343 MET A O 1
ATOM 4318 N N . ALA B 2 344 ? 35.138 -12.216 14.623 1.00 55.21 344 ALA A N 1
ATOM 4319 C CA . ALA B 2 344 ? 36.514 -12.092 15.081 1.00 54.72 344 ALA A CA 1
ATOM 4320 C C . ALA B 2 344 ? 36.552 -12.409 16.567 1.00 55.60 344 ALA A C 1
ATOM 4321 O O . ALA B 2 344 ? 35.615 -12.103 17.305 1.00 51.46 344 ALA A O 1
ATOM 4323 N N . VAL B 2 345 ? 37.631 -13.050 17.000 1.00 58.63 345 VAL A N 1
ATOM 4324 C CA . VAL B 2 345 ? 37.783 -13.418 18.403 1.00 59.99 345 VAL A CA 1
ATOM 4325 C C . VAL B 2 345 ? 39.039 -12.793 18.996 1.00 61.44 345 VAL A C 1
ATOM 4326 O O . VAL B 2 345 ? 40.146 -13.021 18.497 1.00 57.42 345 VAL A O 1
ATOM 4330 N N . ILE B 2 346 ? 38.855 -12.006 20.058 1.00 62.39 346 ILE A N 1
ATOM 4331 C CA . ILE B 2 346 ? 39.961 -11.332 20.741 1.00 66.85 346 ILE A CA 1
ATOM 4332 C C . ILE B 2 346 ? 40.709 -12.278 21.697 1.00 69.17 346 ILE A C 1
ATOM 4333 O O . ILE B 2 346 ? 41.941 -12.392 21.623 1.00 68.15 346 ILE A O 1
ATOM 4338 N N . ASP B 2 347 ? 39.973 -12.937 22.595 1.00 67.39 347 ASP A N 1
ATOM 4339 C CA . ASP B 2 347 ? 40.574 -13.898 23.528 1.00 66.78 347 ASP A CA 1
ATOM 4340 C C . ASP B 2 347 ? 40.120 -15.303 23.149 1.00 59.64 347 ASP A C 1
ATOM 4341 O O . ASP B 2 347 ? 39.136 -15.818 23.681 1.00 57.81 347 ASP A O 1
ATOM 4346 N N . PRO B 2 348 ? 40.841 -15.943 22.216 1.00 53.78 348 PRO A N 1
ATOM 4347 C CA . PRO B 2 348 ? 40.504 -17.288 21.758 1.00 48.74 348 PRO A CA 1
ATOM 4348 C C . PRO B 2 348 ? 40.841 -18.469 22.668 1.00 50.68 348 PRO A C 1
ATOM 4349 O O . PRO B 2 348 ? 41.904 -18.531 23.299 1.00 48.74 348 PRO A O 1
ATOM 4353 N N . VAL B 2 349 ? 39.888 -19.386 22.741 1.00 47.29 349 VAL A N 1
ATOM 4354 C CA . VAL B 2 349 ? 40.030 -20.623 23.485 1.00 47.04 349 VAL A CA 1
ATOM 4355 C C . VAL B 2 349 ? 39.344 -21.639 22.579 1.00 50.26 349 VAL A C 1
ATOM 4356 O O . VAL B 2 349 ? 38.217 -21.417 22.118 1.00 48.31 349 VAL A O 1
ATOM 4360 N N . LYS B 2 350 ? 40.051 -22.712 22.250 1.00 52.50 350 LYS A N 1
ATOM 4361 C CA . LYS B 2 350 ? 39.482 -23.711 21.356 1.00 59.51 350 LYS A CA 1
ATOM 4362 C C . LYS B 2 350 ? 38.267 -24.444 21.913 1.00 58.37 350 LYS A C 1
ATOM 4363 O O . LYS B 2 350 ? 38.240 -24.840 23.075 1.00 56.36 350 LYS A O 1
ATOM 4369 N N . LEU B 2 351 ? 37.237 -24.550 21.081 1.00 60.66 351 LEU A N 1
ATOM 4370 C CA . LEU B 2 351 ? 36.008 -25.243 21.439 1.00 63.50 351 LEU A CA 1
ATOM 4371 C C . LEU B 2 351 ? 35.743 -26.274 20.348 1.00 69.79 351 LEU A C 1
ATOM 4372 O O . LEU B 2 351 ? 35.189 -25.953 19.293 1.00 74.26 351 LEU A O 1
ATOM 4377 N N . VAL B 2 352 ? 36.173 -27.506 20.597 1.00 71.33 352 VAL A N 1
ATOM 4378 C CA . VAL B 2 352 ? 35.988 -28.585 19.637 1.00 70.03 352 VAL A CA 1
ATOM 4379 C C . VAL B 2 352 ? 34.697 -29.358 19.851 1.00 68.00 352 VAL A C 1
ATOM 4380 O O . VAL B 2 352 ? 34.448 -29.887 20.935 1.00 68.44 352 VAL A O 1
ATOM 4384 N N . ILE B 2 353 ? 33.857 -29.372 18.821 1.00 68.64 353 ILE A N 1
ATOM 4385 C CA . ILE B 2 353 ? 32.598 -30.102 18.862 1.00 74.37 353 ILE A CA 1
ATOM 4386 C C . ILE B 2 353 ? 32.938 -31.561 18.541 1.00 79.83 353 ILE A C 1
ATOM 4387 O O . ILE B 2 353 ? 33.319 -31.882 17.411 1.00 79.46 353 ILE A O 1
ATOM 4392 N N . GLU B 2 354 ? 32.845 -32.426 19.552 1.00 86.08 354 GLU A N 1
ATOM 4393 C CA . GLU B 2 354 ? 33.143 -33.853 19.397 1.00 87.30 354 GLU A CA 1
ATOM 4394 C C . GLU B 2 354 ? 32.034 -34.580 18.628 1.00 86.24 354 GLU A C 1
ATOM 4395 O O . GLU B 2 354 ? 32.237 -35.675 18.099 1.00 88.79 354 GLU A O 1
ATOM 4401 N N . ASN B 2 355 ? 30.878 -33.931 18.546 1.00 82.58 355 ASN A N 1
ATOM 4402 C CA . ASN B 2 355 ? 29.695 -34.450 17.872 1.00 75.91 355 ASN A CA 1
ATOM 4403 C C . ASN B 2 355 ? 29.711 -34.187 16.353 1.00 75.12 355 ASN A C 1
ATOM 4404 O O . ASN B 2 355 ? 28.799 -34.590 15.629 1.00 70.76 355 ASN A O 1
ATOM 4409 N N . TYR B 2 356 ? 30.775 -33.550 15.872 1.00 74.33 356 TYR A N 1
ATOM 4410 C CA . TYR B 2 356 ? 30.895 -33.192 14.461 1.00 73.12 356 TYR A CA 1
ATOM 4411 C C . TYR B 2 356 ? 31.677 -34.163 13.574 1.00 75.83 356 TYR A C 1
ATOM 4412 O O . TYR B 2 356 ? 32.834 -34.483 13.857 1.00 74.49 356 TYR A O 1
ATOM 4421 N N . GLN B 2 357 ? 31.055 -34.595 12.478 1.00 81.12 357 GLN A N 1
ATOM 4422 C CA . GLN B 2 357 ? 31.720 -35.496 11.537 1.00 85.85 357 GLN A CA 1
ATOM 4423 C C . GLN B 2 357 ? 32.090 -34.729 10.258 1.00 84.04 357 GLN A C 1
ATOM 4424 O O . GLN B 2 357 ? 31.369 -33.814 9.839 1.00 80.09 357 GLN A O 1
ATOM 4430 N N . GLY B 2 358 ? 33.239 -35.070 9.677 1.00 82.62 358 GLY A N 1
ATOM 4431 C CA . GLY B 2 358 ? 33.678 -34.417 8.454 1.00 79.14 358 GLY A CA 1
ATOM 4432 C C . GLY B 2 358 ? 34.787 -33.390 8.609 1.00 77.48 358 GLY A C 1
ATOM 4433 O O . GLY B 2 358 ? 35.469 -33.333 9.635 1.00 77.34 358 GLY A O 1
ATOM 4434 N N . GLU B 2 359 ? 34.965 -32.574 7.573 1.00 75.08 359 GLU A N 1
ATOM 4435 C CA . GLU B 2 359 ? 35.995 -31.539 7.556 1.00 71.25 359 GLU A CA 1
ATOM 4436 C C . GLU B 2 359 ? 35.438 -30.125 7.705 1.00 65.31 359 GLU A C 1
ATOM 4437 O O . GLU B 2 359 ? 36.154 -29.211 8.113 1.00 64.02 359 GLU A O 1
ATOM 4443 N N . GLY B 2 360 ? 34.176 -29.938 7.334 1.00 60.71 360 GLY A N 1
ATOM 4444 C CA . GLY B 2 360 ? 33.574 -28.624 7.451 1.00 59.58 360 GLY A CA 1
ATOM 4445 C C . GLY B 2 360 ? 32.475 -28.365 6.445 1.00 59.36 360 GLY A C 1
ATOM 4446 O O . GLY B 2 360 ? 32.235 -29.169 5.548 1.00 63.08 360 GLY A O 1
ATOM 4447 N N . GLU B 2 361 ? 31.815 -27.223 6.599 1.00 60.40 361 GLU A N 1
ATOM 4448 C CA . GLU B 2 361 ? 30.728 -26.811 5.719 1.00 58.19 361 GLU A CA 1
ATOM 4449 C C . GLU B 2 361 ? 30.748 -25.286 5.575 1.00 57.96 361 GLU A C 1
ATOM 4450 O O . GLU B 2 361 ? 31.655 -24.628 6.079 1.00 60.20 361 GLU A O 1
ATOM 4456 N N . MET B 2 362 ? 29.749 -24.725 4.902 1.00 55.52 362 MET A N 1
ATOM 4457 C CA . MET B 2 362 ? 29.687 -23.282 4.688 1.00 49.86 362 MET A CA 1
ATOM 4458 C C . MET B 2 362 ? 28.315 -22.738 5.093 1.00 51.85 362 MET A C 1
ATOM 4459 O O . MET B 2 362 ? 27.286 -23.185 4.585 1.00 52.11 362 MET A O 1
ATOM 4464 N N . VAL B 2 363 ? 28.298 -21.775 6.009 1.00 53.64 363 VAL A N 1
ATOM 4465 C CA . VAL B 2 363 ? 27.037 -21.187 6.456 1.00 55.48 363 VAL A CA 1
ATOM 4466 C C . VAL B 2 363 ? 26.789 -19.785 5.880 1.00 56.78 363 VAL A C 1
ATOM 4467 O O . VAL B 2 363 ? 27.720 -19.100 5.454 1.00 49.29 363 VAL A O 1
ATOM 4471 N N . THR B 2 364 ? 25.521 -19.381 5.859 1.00 60.47 364 THR A N 1
ATOM 4472 C CA . THR B 2 364 ? 25.118 -18.075 5.341 1.00 65.86 364 THR A CA 1
ATOM 4473 C C . THR B 2 364 ? 25.057 -17.027 6.441 1.00 68.38 364 THR A C 1
ATOM 4474 O O . THR B 2 364 ? 24.424 -17.240 7.480 1.00 70.90 364 THR A O 1
ATOM 4478 N N . MET B 2 365 ? 25.670 -15.875 6.183 1.00 68.74 365 MET A N 1
ATOM 4479 C CA . MET B 2 365 ? 25.684 -14.781 7.149 1.00 70.75 365 MET A CA 1
ATOM 4480 C C . MET B 2 365 ? 25.386 -13.431 6.495 1.00 69.30 365 MET A C 1
ATOM 4481 O O . MET B 2 365 ? 26.045 -13.051 5.527 1.00 73.32 365 MET A O 1
ATOM 4486 N N . PRO B 2 366 ? 24.389 -12.687 7.022 1.00 64.09 366 PRO A N 1
ATOM 4487 C CA . PRO B 2 366 ? 24.018 -11.374 6.480 1.00 61.19 366 PRO A CA 1
ATOM 4488 C C . PRO B 2 366 ? 25.148 -10.370 6.670 1.00 63.86 366 PRO A C 1
ATOM 4489 O O . PRO B 2 366 ? 25.803 -10.354 7.717 1.00 61.43 366 PRO A O 1
ATOM 4493 N N . ASN B 2 367 ? 25.396 -9.552 5.651 1.00 64.40 367 ASN A N 1
ATOM 4494 C CA . ASN B 2 367 ? 26.434 -8.536 5.751 1.00 63.72 367 ASN A CA 1
ATOM 4495 C C . ASN B 2 367 ? 25.937 -7.417 6.654 1.00 64.63 367 ASN A C 1
ATOM 4496 O O . ASN B 2 367 ? 26.691 -6.523 7.047 1.00 68.38 367 ASN A O 1
ATOM 4501 N N . HIS B 2 368 ? 24.651 -7.496 6.978 1.00 60.74 368 HIS A N 1
ATOM 4502 C CA . HIS B 2 368 ? 23.994 -6.568 7.877 1.00 58.46 368 HIS A CA 1
ATOM 4503 C C . HIS B 2 368 ? 22.652 -7.199 8.204 1.00 58.47 368 HIS A C 1
ATOM 4504 O O . HIS B 2 368 ? 21.854 -7.485 7.307 1.00 62.05 368 HIS A O 1
ATOM 4511 N N . PRO B 2 369 ? 22.448 -7.543 9.484 1.00 56.79 369 PRO A N 1
ATOM 4512 C CA . PRO B 2 369 ? 21.227 -8.161 9.999 1.00 60.06 369 PRO A CA 1
ATOM 4513 C C . PRO B 2 369 ? 19.982 -7.313 9.781 1.00 64.77 369 PRO A C 1
ATOM 4514 O O . PRO B 2 369 ? 18.923 -7.838 9.443 1.00 72.13 369 PRO A O 1
ATOM 4518 N N . ASN B 2 370 ? 20.109 -6.002 9.963 1.00 65.07 370 ASN A N 1
ATOM 4519 C CA . ASN B 2 370 ? 18.968 -5.106 9.787 1.00 63.37 370 ASN A CA 1
ATOM 4520 C C . ASN B 2 370 ? 18.887 -4.526 8.381 1.00 61.18 370 ASN A C 1
ATOM 4521 O O . ASN B 2 370 ? 17.990 -3.742 8.077 1.00 58.78 370 ASN A O 1
ATOM 4526 N N . LYS B 2 371 ? 19.823 -4.920 7.524 1.00 61.13 371 LYS A N 1
ATOM 4527 C CA . LYS B 2 371 ? 19.852 -4.436 6.150 1.00 65.22 371 LYS A CA 1
ATOM 4528 C C . LYS B 2 371 ? 20.245 -5.542 5.167 1.00 69.55 371 LYS A C 1
ATOM 4529 O O . LYS B 2 371 ? 21.403 -5.645 4.744 1.00 66.17 371 LYS A O 1
ATOM 4535 N N . PRO B 2 372 ? 19.273 -6.392 4.795 1.00 73.80 372 PRO A N 1
ATOM 4536 C CA . PRO B 2 372 ? 19.469 -7.507 3.861 1.00 73.78 372 PRO A CA 1
ATOM 4537 C C . PRO B 2 372 ? 19.908 -7.069 2.459 1.00 73.49 372 PRO A C 1
ATOM 4538 O O . PRO B 2 372 ? 20.412 -7.882 1.677 1.00 71.03 372 PRO A O 1
ATOM 4542 N N . GLU B 2 373 ? 19.717 -5.787 2.149 1.00 72.22 373 GLU A N 1
ATOM 4543 C CA . GLU B 2 373 ? 20.102 -5.247 0.848 1.00 70.24 373 GLU A CA 1
ATOM 4544 C C . GLU B 2 373 ? 21.618 -5.157 0.716 1.00 69.73 373 GLU A C 1
ATOM 4545 O O . GLU B 2 373 ? 22.138 -4.948 -0.382 1.00 70.24 373 GLU A O 1
ATOM 4551 N N . MET B 2 374 ? 22.320 -5.277 1.840 1.00 71.29 374 MET A N 1
ATOM 4552 C CA . MET B 2 374 ? 23.776 -5.233 1.827 1.00 73.62 374 MET A CA 1
ATOM 4553 C C . MET B 2 374 ? 24.347 -6.587 1.415 1.00 72.43 374 MET A C 1
ATOM 4554 O O . MET B 2 374 ? 25.540 -6.707 1.134 1.00 68.81 374 MET A O 1
ATOM 4559 N N . GLY B 2 375 ? 23.479 -7.595 1.364 1.00 72.77 375 GLY A N 1
ATOM 4560 C CA . GLY B 2 375 ? 23.894 -8.923 0.953 1.00 70.99 375 GLY A CA 1
ATOM 4561 C C . GLY B 2 375 ? 24.239 -9.909 2.049 1.00 71.75 375 GLY A C 1
ATOM 4562 O O . GLY B 2 375 ? 24.018 -9.654 3.238 1.00 67.90 375 GLY A O 1
ATOM 4563 N N . SER B 2 376 ? 24.777 -11.050 1.616 1.00 72.62 376 SER A N 1
ATOM 4564 C CA . SER B 2 376 ? 25.187 -12.143 2.495 1.00 71.77 376 SER A CA 1
ATOM 4565 C C . SER B 2 376 ? 26.482 -12.768 1.989 1.00 68.81 376 SER A C 1
ATOM 4566 O O . SER B 2 376 ? 26.820 -12.646 0.812 1.00 70.41 376 SER A O 1
ATOM 4569 N N . ARG B 2 377 ? 27.204 -13.431 2.887 1.00 70.57 377 ARG A N 1
ATOM 4570 C CA . ARG B 2 377 ? 28.464 -14.093 2.547 1.00 71.98 377 ARG A CA 1
ATOM 4571 C C . ARG B 2 377 ? 28.437 -15.552 3.005 1.00 72.31 377 ARG A C 1
ATOM 4572 O O . ARG B 2 377 ? 27.567 -15.953 3.790 1.00 71.30 377 ARG A O 1
ATOM 4580 N N . GLN B 2 378 ? 29.396 -16.335 2.518 1.00 70.44 378 GLN A N 1
ATOM 4581 C CA . GLN B 2 378 ? 29.480 -17.755 2.856 1.00 74.47 378 GLN A CA 1
ATOM 4582 C C . GLN B 2 378 ? 30.675 -18.033 3.779 1.00 71.56 378 GLN A C 1
ATOM 4583 O O . GLN B 2 378 ? 31.809 -18.171 3.317 1.00 73.68 378 GLN A O 1
ATOM 4589 N N . VAL B 2 379 ? 30.411 -18.122 5.082 1.00 68.86 379 VAL A N 1
ATOM 4590 C CA . VAL B 2 379 ? 31.466 -18.362 6.072 1.00 66.64 379 VAL A CA 1
ATOM 4591 C C . VAL B 2 379 ? 31.564 -19.827 6.519 1.00 61.79 379 VAL A C 1
ATOM 4592 O O . VAL B 2 379 ? 30.569 -20.436 6.925 1.00 54.82 379 VAL A O 1
ATOM 4596 N N . PRO B 2 380 ? 32.781 -20.402 6.464 1.00 58.97 380 PRO A N 1
ATOM 4597 C CA . PRO B 2 380 ? 33.061 -21.792 6.847 1.00 62.07 380 PRO A CA 1
ATOM 4598 C C . PRO B 2 380 ? 32.877 -22.170 8.317 1.00 64.92 380 PRO A C 1
ATOM 4599 O O . PRO B 2 380 ? 33.359 -21.483 9.222 1.00 65.94 380 PRO A O 1
ATOM 4603 N N . PHE B 2 381 ? 32.180 -23.286 8.526 1.00 68.40 381 PHE A N 1
ATOM 4604 C CA . PHE B 2 381 ? 31.906 -23.836 9.852 1.00 69.17 381 PHE A CA 1
ATOM 4605 C C . PHE B 2 381 ? 32.631 -25.183 10.000 1.00 69.51 381 PHE A C 1
ATOM 4606 O O . PHE B 2 381 ? 32.907 -25.854 9.005 1.00 72.24 381 PHE A O 1
ATOM 4614 N N . SER B 2 382 ? 32.936 -25.577 11.236 1.00 68.28 382 SER A N 1
ATOM 4615 C CA . SER B 2 382 ? 33.618 -26.848 11.479 1.00 66.21 382 SER A CA 1
ATOM 4616 C C . SER B 2 382 ? 33.479 -27.362 12.913 1.00 66.73 382 SER A C 1
ATOM 4617 O O . SER B 2 382 ? 32.729 -26.805 13.721 1.00 64.03 382 SER A O 1
ATOM 4620 N N . GLY B 2 383 ? 34.173 -28.465 13.193 1.00 69.36 383 GLY A N 1
ATOM 4621 C CA . GLY B 2 383 ? 34.150 -29.076 14.512 1.00 67.42 383 GLY A CA 1
ATOM 4622 C C . GLY B 2 383 ? 35.132 -28.409 15.452 1.00 66.81 383 GLY A C 1
ATOM 4623 O O . GLY B 2 383 ? 34.985 -28.489 16.667 1.00 68.30 383 GLY A O 1
ATOM 4624 N N . GLU B 2 384 ? 36.161 -27.787 14.886 1.00 65.95 384 GLU A N 1
ATOM 4625 C CA . GLU B 2 384 ? 37.160 -27.080 15.672 1.00 68.89 384 GLU A CA 1
ATOM 4626 C C . GLU B 2 384 ? 37.033 -25.586 15.404 1.00 67.81 384 GLU A C 1
ATOM 4627 O O . GLU B 2 384 ? 37.471 -25.094 14.361 1.00 68.19 384 GLU A O 1
ATOM 4633 N N . ILE B 2 385 ? 36.411 -24.874 16.339 1.00 64.14 385 ILE A N 1
ATOM 4634 C CA . ILE B 2 385 ? 36.218 -23.434 16.207 1.00 58.42 385 ILE A CA 1
ATOM 4635 C C . ILE B 2 385 ? 36.892 -22.655 17.333 1.00 61.18 385 ILE A C 1
ATOM 4636 O O . ILE B 2 385 ? 37.423 -23.233 18.281 1.00 62.53 385 ILE A O 1
ATOM 4641 N N . TRP B 2 386 ? 36.880 -21.333 17.199 1.00 62.34 386 TRP A N 1
ATOM 4642 C CA . TRP B 2 386 ? 37.454 -20.429 18.190 1.00 55.87 386 TRP A CA 1
ATOM 4643 C C . TRP B 2 386 ? 36.323 -19.586 18.762 1.00 55.80 386 TRP A C 1
ATOM 4644 O O . TRP B 2 386 ? 35.406 -19.199 18.030 1.00 52.56 386 TRP A O 1
ATOM 4655 N N . ILE B 2 387 ? 36.367 -19.341 20.070 1.00 53.61 387 ILE A N 1
ATOM 4656 C CA . ILE B 2 387 ? 35.370 -18.497 20.733 1.00 51.83 387 ILE A CA 1
ATOM 4657 C C . ILE B 2 387 ? 36.082 -17.593 21.735 1.00 51.52 387 ILE A C 1
ATOM 4658 O O . ILE B 2 387 ? 37.257 -17.813 22.055 1.00 43.79 387 ILE A O 1
ATOM 4663 N N . ASP B 2 388 ? 35.393 -16.544 22.177 1.00 52.42 388 ASP A N 1
ATOM 4664 C CA . ASP B 2 388 ? 35.972 -15.622 23.150 1.00 60.78 388 ASP A CA 1
ATOM 4665 C C . ASP B 2 388 ? 35.866 -16.217 24.561 1.00 61.24 388 ASP A C 1
ATOM 4666 O O . ASP B 2 388 ? 34.804 -16.696 24.964 1.00 56.91 388 ASP A O 1
ATOM 4671 N N . ARG B 2 389 ? 36.973 -16.163 25.303 1.00 63.21 389 ARG A N 1
ATOM 4672 C CA . ARG B 2 389 ? 37.046 -16.682 26.671 1.00 65.17 389 ARG A CA 1
ATOM 4673 C C . ARG B 2 389 ? 35.999 -16.058 27.598 1.00 63.23 389 ARG A C 1
ATOM 4674 O O . ARG B 2 389 ? 35.614 -16.649 28.605 1.00 63.09 389 ARG A O 1
ATOM 4682 N N . ALA B 2 390 ? 35.522 -14.874 27.232 1.00 65.47 390 ALA A N 1
ATOM 4683 C CA . ALA B 2 390 ? 34.513 -14.175 28.013 1.00 67.26 390 ALA A CA 1
ATOM 4684 C C . ALA B 2 390 ? 33.127 -14.752 27.743 1.00 69.98 390 ALA A C 1
ATOM 4685 O O . ALA B 2 390 ? 32.161 -14.404 28.423 1.00 71.51 390 ALA A O 1
ATOM 4687 N N . ASP B 2 391 ? 33.035 -15.630 26.745 1.00 72.47 391 ASP A N 1
ATOM 4688 C CA . ASP B 2 391 ? 31.766 -16.249 26.373 1.00 76.52 391 ASP A CA 1
ATOM 4689 C C . ASP B 2 391 ? 31.491 -17.537 27.142 1.00 77.25 391 ASP A C 1
ATOM 4690 O O . ASP B 2 391 ? 30.333 -17.883 27.381 1.00 76.55 391 ASP A O 1
ATOM 4695 N N . PHE B 2 392 ? 32.553 -18.256 27.504 1.00 78.55 392 PHE A N 1
ATOM 4696 C CA . PHE B 2 392 ? 32.409 -19.502 28.257 1.00 80.57 392 PHE A CA 1
ATOM 4697 C C . PHE B 2 392 ? 32.613 -19.292 29.750 1.00 79.25 392 PHE A C 1
ATOM 4698 O O . PHE B 2 392 ? 33.576 -18.653 30.177 1.00 76.16 392 PHE A O 1
ATOM 4706 N N . ARG B 2 393 ? 31.726 -19.884 30.540 1.00 79.98 393 ARG A N 1
ATOM 4707 C CA . ARG B 2 393 ? 31.798 -19.776 31.988 1.00 81.88 393 ARG A CA 1
ATOM 4708 C C . ARG B 2 393 ? 31.093 -20.984 32.583 1.00 82.51 393 ARG A C 1
ATOM 4709 O O . ARG B 2 393 ? 29.961 -21.302 32.206 1.00 80.42 393 ARG A O 1
ATOM 4717 N N . GLU B 2 394 ? 31.779 -21.675 33.487 1.00 83.12 394 GLU A N 1
ATOM 4718 C CA . GLU B 2 394 ? 31.210 -22.846 34.145 1.00 84.35 394 GLU A CA 1
ATOM 4719 C C . GLU B 2 394 ? 30.286 -22.406 35.271 1.00 87.10 394 GLU A C 1
ATOM 4720 O O . GLU B 2 394 ? 29.658 -23.242 35.912 1.00 89.40 394 GLU A O 1
ATOM 4726 N N . GLU B 2 395 ? 30.185 -21.099 35.508 1.00 91.25 395 GLU A N 1
ATOM 4727 C CA . GLU B 2 395 ? 29.373 -20.624 36.625 1.0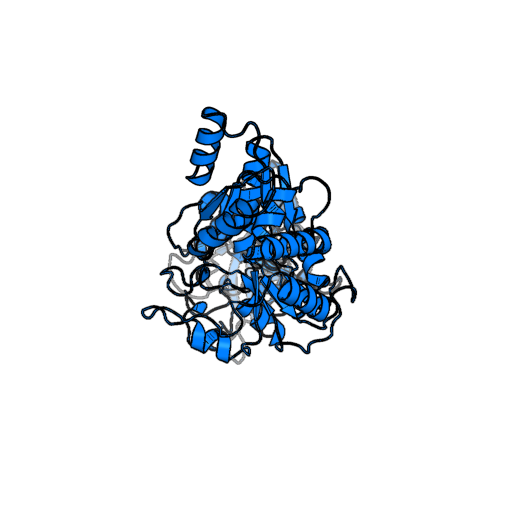0 94.64 395 GLU A CA 1
ATOM 4728 C C . GLU B 2 395 ? 28.445 -19.409 36.523 1.00 97.20 395 GLU A C 1
ATOM 4729 O O . GLU B 2 395 ? 28.616 -18.523 35.674 1.00 98.88 395 GLU A O 1
ATOM 4735 N N . ALA B 2 396 ? 27.494 -19.411 37.463 1.00 98.83 396 ALA A N 1
ATOM 4736 C CA . ALA B 2 396 ? 26.523 -18.359 37.749 1.00 98.85 396 ALA A CA 1
ATOM 4737 C C . ALA B 2 396 ? 25.460 -17.708 36.856 1.00 97.61 396 ALA A C 1
ATOM 4738 O O . ALA B 2 396 ? 25.102 -18.193 35.802 1.00 94.81 396 ALA A O 1
ATOM 4740 N N . ASN B 2 397 ? 24.879 -16.673 37.476 1.00 97.10 397 ASN A N 1
ATOM 4741 C CA . ASN B 2 397 ? 23.830 -15.729 37.073 1.00 96.86 397 ASN A CA 1
ATOM 4742 C C . ASN B 2 397 ? 22.914 -16.040 35.890 1.00 97.11 397 ASN A C 1
ATOM 4743 O O . ASN B 2 397 ? 23.325 -16.097 34.737 1.00 98.85 397 ASN A O 1
ATOM 4748 N N . LYS B 2 398 ? 21.637 -16.080 36.213 1.00 94.70 398 LYS A N 1
ATOM 4749 C CA . LYS B 2 398 ? 20.583 -16.317 35.262 1.00 97.01 398 LYS A CA 1
ATOM 4750 C C . LYS B 2 398 ? 20.577 -15.298 34.114 1.00 98.19 398 LYS A C 1
ATOM 4751 O O . LYS B 2 398 ? 19.991 -15.543 33.059 1.00 98.88 398 LYS A O 1
ATOM 4757 N N . GLN B 2 399 ? 21.181 -14.135 34.350 1.00 98.17 399 GLN A N 1
ATOM 4758 C CA . GLN B 2 399 ? 21.287 -13.076 33.347 1.00 98.85 399 GLN A CA 1
ATOM 4759 C C . GLN B 2 399 ? 22.334 -13.416 32.270 1.00 96.97 399 GLN A C 1
ATOM 4760 O O . GLN B 2 399 ? 22.185 -13.083 31.085 1.00 97.59 399 GLN A O 1
ATOM 4766 N N . TYR B 2 400 ? 23.392 -14.094 32.703 1.00 92.01 400 TYR A N 1
ATOM 4767 C CA . TYR B 2 400 ? 24.474 -14.523 31.819 1.00 85.84 400 TYR A CA 1
ATOM 4768 C C . TYR B 2 400 ? 23.881 -15.354 30.680 1.00 85.70 400 TYR A C 1
ATOM 4769 O O . TYR B 2 400 ? 23.522 -16.518 30.864 1.00 89.21 400 TYR A O 1
ATOM 4778 N N . LYS B 2 401 ? 23.774 -14.743 29.506 1.00 83.58 401 LYS A N 1
ATOM 4779 C CA . LYS B 2 401 ? 23.198 -15.408 28.343 1.00 81.09 401 LYS A CA 1
ATOM 4780 C C . LYS B 2 401 ? 24.168 -16.257 27.514 1.00 79.66 401 LYS A C 1
ATOM 4781 O O . LYS B 2 401 ? 23.742 -17.044 26.661 1.00 79.36 401 LYS A O 1
ATOM 4787 N N . ARG B 2 402 ? 25.462 -16.137 27.795 1.00 75.67 402 ARG A N 1
ATOM 4788 C CA . ARG B 2 402 ? 26.466 -16.889 27.055 1.00 77.37 402 ARG A CA 1
ATOM 4789 C C . ARG B 2 402 ? 26.658 -18.343 27.511 1.00 77.86 402 ARG A C 1
ATOM 4790 O O . ARG B 2 402 ? 25.936 -18.827 28.383 1.00 77.74 402 ARG A O 1
ATOM 4798 N N . LEU B 2 403 ? 27.607 -19.042 26.887 1.00 79.55 403 LEU A N 1
ATOM 4799 C CA . LEU B 2 403 ? 27.876 -20.454 27.177 1.00 79.39 403 LEU A CA 1
ATOM 4800 C C . LEU B 2 403 ? 28.228 -20.836 28.614 1.00 81.86 403 LEU A C 1
ATOM 4801 O O . LEU B 2 403 ? 29.246 -20.402 29.159 1.00 82.52 403 LEU A O 1
ATOM 4806 N N . VAL B 2 404 ? 27.375 -21.675 29.203 1.00 84.70 404 VAL A N 1
ATOM 4807 C CA . VAL B 2 404 ? 27.554 -22.179 30.568 1.00 87.79 404 VAL A CA 1
ATOM 4808 C C . VAL B 2 404 ? 27.954 -23.666 30.488 1.00 92.93 404 VAL A C 1
ATOM 4809 O O . VAL B 2 404 ? 27.574 -24.358 29.538 1.00 94.67 404 VAL A O 1
ATOM 4813 N N . LEU B 2 405 ? 28.687 -24.160 31.488 1.00 94.13 405 LEU A N 1
ATOM 4814 C CA . LEU B 2 405 ? 29.139 -25.562 31.510 1.00 94.28 405 LEU A CA 1
ATOM 4815 C C . LEU B 2 405 ? 28.025 -26.621 31.494 1.00 92.47 405 LEU A C 1
ATOM 4816 O O . LEU B 2 405 ? 28.283 -27.803 31.255 1.00 88.85 405 LEU A O 1
ATOM 4821 N N . GLY B 2 406 ? 26.790 -26.196 31.726 1.00 91.20 406 GLY A N 1
ATOM 4822 C CA . GLY B 2 406 ? 25.685 -27.135 31.728 1.00 91.08 406 GLY A CA 1
ATOM 4823 C C . GLY B 2 406 ? 24.529 -26.664 30.876 1.00 93.53 406 GLY A C 1
ATOM 4824 O O . GLY B 2 406 ? 23.407 -27.140 31.024 1.00 94.35 406 GLY A O 1
ATOM 4825 N N . LYS B 2 407 ? 24.802 -25.730 29.975 1.00 95.52 407 LYS A N 1
ATOM 4826 C CA . LYS B 2 407 ? 23.760 -25.188 29.112 1.00 97.53 407 LYS A CA 1
ATOM 4827 C C . LYS B 2 407 ? 24.188 -25.143 27.636 1.00 96.10 407 LYS A C 1
ATOM 4828 O O . LYS B 2 407 ? 25.305 -25.533 27.280 1.00 93.23 407 LYS A O 1
ATOM 4834 N N . GLU B 2 408 ? 23.280 -24.662 26.791 1.00 93.86 408 GLU A N 1
ATOM 4835 C CA . GLU B 2 408 ? 23.513 -24.533 25.358 1.00 91.86 408 GLU A CA 1
ATOM 4836 C C . GLU B 2 408 ? 23.421 -23.065 24.925 1.00 89.96 408 GLU A C 1
ATOM 4837 O O . GLU B 2 408 ? 22.777 -22.248 25.595 1.00 87.20 408 GLU A O 1
ATOM 4843 N N . VAL B 2 409 ? 24.120 -22.720 23.844 1.00 86.94 409 VAL A N 1
ATOM 4844 C CA . VAL B 2 409 ? 24.097 -21.356 23.309 1.00 81.55 409 VAL A CA 1
ATOM 4845 C C . VAL B 2 409 ? 24.154 -21.336 21.792 1.00 77.34 409 VAL A C 1
ATOM 4846 O O . VAL B 2 409 ? 24.904 -22.090 21.173 1.00 73.69 409 VAL A O 1
ATOM 4850 N N . ARG B 2 410 ? 23.361 -20.446 21.207 1.00 78.97 410 ARG A N 1
ATOM 4851 C CA . ARG B 2 410 ? 23.290 -20.293 19.760 1.00 80.47 410 ARG A CA 1
ATOM 4852 C C . ARG B 2 410 ? 24.524 -19.589 19.205 1.00 79.31 410 ARG A C 1
ATOM 4853 O O . ARG B 2 410 ? 24.905 -18.517 19.676 1.00 79.06 410 ARG A O 1
ATOM 4861 N N . LEU B 2 411 ? 25.193 -20.246 18.262 1.00 79.03 411 LEU A N 1
ATOM 4862 C CA . LEU B 2 411 ? 26.354 -19.665 17.604 1.00 75.47 411 LEU A CA 1
ATOM 4863 C C . LEU B 2 411 ? 25.772 -18.761 16.521 1.00 75.64 411 LEU A C 1
ATOM 4864 O O . LEU B 2 411 ? 24.807 -19.132 15.848 1.00 73.56 411 LEU A O 1
ATOM 4869 N N . ARG B 2 412 ? 26.332 -17.562 16.390 1.00 76.43 412 ARG A N 1
ATOM 4870 C CA . ARG B 2 412 ? 25.858 -16.578 15.421 1.00 76.23 412 ARG A CA 1
ATOM 4871 C C . ARG B 2 412 ? 25.704 -17.144 14.002 1.00 77.33 412 ARG A C 1
ATOM 4872 O O . ARG B 2 412 ? 26.678 -17.593 13.390 1.00 70.27 412 ARG A O 1
ATOM 4880 N N . ASN B 2 413 ? 24.458 -17.138 13.516 1.00 83.19 413 ASN A N 1
ATOM 4881 C CA . ASN B 2 413 ? 24.079 -17.636 12.184 1.00 85.07 413 ASN A CA 1
ATOM 4882 C C . ASN B 2 413 ? 24.428 -19.106 11.945 1.00 87.03 413 ASN A C 1
ATOM 4883 O O . ASN B 2 413 ? 24.533 -19.549 10.795 1.00 84.07 413 ASN A O 1
ATOM 4888 N N . ALA B 2 414 ? 24.560 -19.863 13.033 1.00 92.02 414 ALA A N 1
ATOM 4889 C CA . ALA B 2 414 ? 24.913 -21.280 12.957 1.00 91.22 414 ALA A CA 1
ATOM 4890 C C . ALA B 2 414 ? 24.092 -22.171 13.896 1.00 89.16 414 ALA A C 1
ATOM 4891 O O . ALA B 2 414 ? 22.961 -21.837 14.262 1.00 88.16 414 ALA A O 1
ATOM 4893 N N . TYR B 2 415 ? 24.683 -23.303 14.276 1.00 88.62 415 TYR A N 1
ATOM 4894 C CA . TYR B 2 415 ? 24.046 -24.296 15.145 1.00 86.80 415 TYR A CA 1
ATOM 4895 C C . TYR B 2 415 ? 24.099 -23.955 16.633 1.00 80.48 415 TYR A C 1
ATOM 4896 O O . TYR B 2 415 ? 24.803 -23.035 17.049 1.00 78.70 415 TYR A O 1
ATOM 4905 N N . VAL B 2 416 ? 23.359 -24.727 17.426 1.00 75.35 416 VAL A N 1
ATOM 4906 C CA . VAL B 2 416 ? 23.312 -24.552 18.874 1.00 70.18 416 VAL A CA 1
ATOM 4907 C C . VAL B 2 416 ? 24.221 -25.573 19.559 1.00 72.83 416 VAL A C 1
ATOM 4908 O O . VAL B 2 416 ? 23.926 -26.768 19.571 1.00 80.05 416 VAL A O 1
ATOM 4912 N N . ILE B 2 417 ? 25.330 -25.103 20.121 1.00 73.92 417 ILE A N 1
ATOM 4913 C CA . ILE B 2 417 ? 26.261 -25.986 20.817 1.00 74.98 417 ILE A CA 1
ATOM 4914 C C . ILE B 2 417 ? 25.803 -26.246 22.252 1.00 76.84 417 ILE A C 1
ATOM 4915 O O . ILE B 2 417 ? 24.758 -25.750 22.680 1.00 73.68 417 ILE A O 1
ATOM 4920 N N . LYS B 2 418 ? 26.589 -27.037 22.978 1.00 80.25 418 LYS A N 1
ATOM 4921 C CA . LYS B 2 418 ? 26.305 -27.373 24.371 1.00 81.61 418 LYS A CA 1
ATOM 4922 C C . LYS B 2 418 ? 27.548 -27.993 25.003 1.00 83.15 418 LYS A C 1
ATOM 4923 O O . LYS B 2 418 ? 27.900 -29.140 24.715 1.00 79.68 418 LYS A O 1
ATOM 4929 N N . ALA B 2 419 ? 28.230 -27.207 25.832 1.00 88.76 419 ALA A N 1
ATOM 4930 C CA . ALA B 2 419 ? 29.437 -27.661 26.518 1.00 92.01 419 ALA A CA 1
ATOM 4931 C C . ALA B 2 419 ? 29.070 -28.734 27.532 1.00 93.14 419 ALA A C 1
ATOM 4932 O O . ALA B 2 419 ? 28.080 -28.608 28.261 1.00 94.85 419 ALA A O 1
ATOM 4934 N N . GLU B 2 420 ? 29.861 -29.799 27.560 1.00 92.54 420 GLU A N 1
ATOM 4935 C CA . GLU B 2 420 ? 29.612 -30.899 28.476 1.00 93.41 420 GLU A CA 1
ATOM 4936 C C . GLU B 2 420 ? 30.895 -31.339 29.148 1.00 91.26 420 GLU A C 1
ATOM 4937 O O . GLU B 2 420 ? 30.869 -32.101 30.115 1.00 93.12 420 GLU A O 1
ATOM 4943 N N . ARG B 2 421 ? 32.015 -30.834 28.649 1.00 86.97 421 ARG A N 1
ATOM 4944 C CA . ARG B 2 421 ? 33.306 -31.193 29.203 1.00 87.27 421 ARG A CA 1
ATOM 4945 C C . ARG B 2 421 ? 34.312 -30.094 28.887 1.00 88.64 421 ARG A C 1
ATOM 4946 O O . ARG B 2 421 ? 34.323 -29.552 27.782 1.00 90.82 421 ARG A O 1
ATOM 4954 N N . VAL B 2 422 ? 35.121 -29.740 29.881 1.00 89.74 422 VAL A N 1
ATOM 4955 C CA . VAL B 2 422 ? 36.143 -28.709 29.723 1.00 90.94 422 VAL A CA 1
ATOM 4956 C C . VAL B 2 422 ? 37.516 -29.307 30.047 1.00 89.75 422 VAL A C 1
ATOM 4957 O O . VAL B 2 422 ? 37.607 -30.367 30.664 1.00 89.45 422 VAL A O 1
ATOM 4961 N N . GLU B 2 423 ? 38.580 -28.624 29.637 1.00 90.10 423 GLU A N 1
ATOM 4962 C CA . GLU B 2 423 ? 39.936 -29.108 29.866 1.00 88.08 423 GLU A CA 1
ATOM 4963 C C . GLU B 2 423 ? 40.842 -27.961 30.303 1.00 86.00 423 GLU A C 1
ATOM 4964 O O . GLU B 2 423 ? 41.144 -27.060 29.519 1.00 88.58 423 GLU A O 1
ATOM 4970 N N . LYS B 2 424 ? 41.243 -27.979 31.571 1.00 82.53 424 LYS A N 1
ATOM 4971 C CA . LYS B 2 424 ? 42.122 -26.946 32.120 1.00 78.87 424 LYS A CA 1
ATOM 4972 C C . LYS B 2 424 ? 43.599 -27.357 32.075 1.00 76.92 424 LYS A C 1
ATOM 4973 O O . LYS B 2 424 ? 43.966 -28.320 31.380 1.00 73.52 424 LYS A O 1
ATOM 4979 N N . ASP B 2 425 ? 44.438 -26.664 32.849 1.00 79.25 425 ASP A N 1
ATOM 4980 C CA . ASP B 2 425 ? 45.867 -26.985 32.867 1.00 83.51 425 ASP A CA 1
ATOM 4981 C C . ASP B 2 425 ? 46.458 -26.898 34.308 1.00 85.76 425 ASP A C 1
ATOM 4982 O O . ASP B 2 425 ? 45.724 -26.974 35.312 1.00 79.53 425 ASP A O 1
ATOM 4987 N N . ALA B 2 426 ? 47.787 -26.825 34.390 1.00 88.91 426 ALA A N 1
ATOM 4988 C CA . ALA B 2 426 ? 48.522 -26.748 35.648 1.00 89.96 426 ALA A CA 1
ATOM 4989 C C . ALA B 2 426 ? 48.212 -25.485 36.485 1.00 91.75 426 ALA A C 1
ATOM 4990 O O . ALA B 2 426 ? 48.227 -25.537 37.721 1.00 93.52 426 ALA A O 1
ATOM 4992 N N . GLU B 2 427 ? 48.008 -24.346 35.828 1.00 88.60 427 GLU A N 1
ATOM 4993 C CA . GLU B 2 427 ? 47.684 -23.131 36.555 1.00 88.51 427 GLU A CA 1
ATOM 4994 C C . GLU B 2 427 ? 46.154 -23.018 36.637 1.00 87.72 427 GLU A C 1
ATOM 4995 O O . GLU B 2 427 ? 45.625 -22.096 37.247 1.00 89.49 427 GLU A O 1
ATOM 5001 N N . GLY B 2 428 ? 45.457 -23.994 36.062 1.00 85.15 428 GLY A N 1
ATOM 5002 C CA . GLY B 2 428 ? 44.010 -23.986 36.091 1.00 88.09 428 GLY A CA 1
ATOM 5003 C C . GLY B 2 428 ? 43.306 -23.383 34.882 1.00 89.33 428 GLY A C 1
ATOM 5004 O O . GLY B 2 428 ? 42.060 -23.372 34.838 1.00 90.66 428 GLY A O 1
ATOM 5005 N N . ASN B 2 429 ? 44.084 -22.766 33.986 1.00 88.82 429 ASN A N 1
ATOM 5006 C CA . ASN B 2 429 ? 43.567 -22.161 32.757 1.00 85.19 429 ASN A CA 1
ATOM 5007 C C . ASN B 2 429 ? 43.017 -23.190 31.750 1.00 83.31 429 ASN A C 1
ATOM 5008 O O . ASN B 2 429 ? 43.683 -24.191 31.416 1.00 81.42 429 ASN A O 1
ATOM 5013 N N . ILE B 2 430 ? 41.819 -22.909 31.239 1.00 78.64 430 ILE A N 1
ATOM 5014 C CA . ILE B 2 430 ? 41.170 -23.766 30.261 1.00 77.44 430 ILE A CA 1
ATOM 5015 C C . ILE B 2 430 ? 41.868 -23.660 28.898 1.00 81.65 430 ILE A C 1
ATOM 5016 O O . ILE B 2 430 ? 42.172 -22.558 28.425 1.00 88.19 430 ILE A O 1
ATOM 5021 N N . THR B 2 431 ? 42.135 -24.807 28.280 1.00 79.64 431 THR A N 1
ATOM 5022 C CA . THR B 2 431 ? 42.773 -24.830 26.966 1.00 76.67 431 THR A CA 1
ATOM 5023 C C . THR B 2 431 ? 41.741 -25.091 25.875 1.00 76.32 431 THR A C 1
ATOM 5024 O O . THR B 2 431 ? 41.835 -24.532 24.778 1.00 78.82 431 THR A O 1
ATOM 5028 N N . THR B 2 432 ? 40.742 -25.912 26.194 1.00 71.02 432 THR A N 1
ATOM 5029 C CA . THR B 2 432 ? 39.700 -26.253 25.233 1.00 71.70 432 THR A CA 1
ATOM 5030 C C . THR B 2 432 ? 38.371 -26.679 25.865 1.00 68.46 432 THR A C 1
ATOM 5031 O O . THR B 2 432 ? 38.345 -27.299 26.927 1.00 68.45 432 THR A O 1
ATOM 5035 N N . ILE B 2 433 ? 37.273 -26.328 25.199 1.00 65.06 433 ILE A N 1
ATOM 5036 C CA . ILE B 2 433 ? 35.928 -26.661 25.664 1.00 65.94 433 ILE A CA 1
ATOM 5037 C C . ILE B 2 433 ? 35.240 -27.613 24.685 1.00 69.66 433 ILE A C 1
ATOM 5038 O O . ILE B 2 433 ? 34.853 -27.213 23.585 1.00 69.07 433 ILE A O 1
ATOM 5043 N N . PHE B 2 434 ? 35.078 -28.866 25.106 1.00 73.18 434 PHE A N 1
ATOM 5044 C CA . PHE B 2 434 ? 34.440 -29.906 24.294 1.00 70.60 434 PHE A CA 1
ATOM 5045 C C . PHE B 2 434 ? 32.919 -29.781 24.363 1.00 72.72 434 PHE A C 1
ATOM 5046 O O . PHE B 2 434 ? 32.330 -29.838 25.450 1.00 73.12 434 PHE A O 1
ATOM 5054 N N . CYS B 2 435 ? 32.291 -29.632 23.198 1.00 73.55 435 CYS A N 1
ATOM 5055 C CA . CYS B 2 435 ? 30.842 -29.470 23.116 1.00 77.96 435 CYS A CA 1
ATOM 5056 C C . CYS B 2 435 ? 30.167 -30.434 22.141 1.00 77.87 435 CYS A C 1
ATOM 5057 O O . CYS B 2 435 ? 30.804 -31.335 21.593 1.00 74.90 435 CYS A O 1
ATOM 5060 N N . THR B 2 436 ? 28.863 -30.233 21.949 1.00 78.50 436 THR A N 1
ATOM 5061 C CA . THR B 2 436 ? 28.049 -31.043 21.041 1.00 80.78 436 THR A CA 1
ATOM 5062 C C . THR B 2 436 ? 27.014 -30.165 20.337 1.00 82.81 436 THR A C 1
ATOM 5063 O O . THR B 2 436 ? 26.257 -29.436 20.986 1.00 82.43 436 THR A O 1
ATOM 5067 N N . TYR B 2 437 ? 26.981 -30.246 19.008 1.00 83.83 437 TYR A N 1
ATOM 5068 C CA . TYR B 2 437 ? 26.052 -29.452 18.204 1.00 84.17 437 TYR A CA 1
ATOM 5069 C C . TYR B 2 437 ? 24.775 -30.212 17.826 1.00 84.82 437 TYR A C 1
ATOM 5070 O O . TYR B 2 437 ? 24.782 -31.442 17.725 1.00 84.81 437 TYR A O 1
ATOM 5079 N N . ASP B 2 438 ? 23.684 -29.474 17.622 1.00 83.70 438 ASP A N 1
ATOM 5080 C CA . ASP B 2 438 ? 22.407 -30.068 17.232 1.00 83.87 438 ASP A CA 1
ATOM 5081 C C . ASP B 2 438 ? 22.385 -30.229 15.716 1.00 84.55 438 ASP A C 1
ATOM 5082 O O . ASP B 2 438 ? 22.846 -29.350 14.989 1.00 83.88 438 ASP A O 1
ATOM 5087 N N . ALA B 2 439 ? 21.825 -31.344 15.254 1.00 88.40 439 ALA A N 1
ATOM 5088 C CA . ALA B 2 439 ? 21.734 -31.660 13.829 1.00 92.30 439 ALA A CA 1
ATOM 5089 C C . ALA B 2 439 ? 21.199 -30.502 12.996 1.00 92.57 439 ALA A C 1
ATOM 5090 O O . ALA B 2 439 ? 21.843 -30.081 12.032 1.00 91.77 439 ALA A O 1
ATOM 5092 N N . ASP B 2 440 ? 20.020 -30.001 13.359 1.00 92.73 440 ASP A N 1
ATOM 5093 C CA . ASP B 2 440 ? 19.419 -28.884 12.640 1.00 93.17 440 ASP A CA 1
ATOM 5094 C C . ASP B 2 440 ? 18.848 -27.859 13.603 1.00 90.88 440 ASP A C 1
ATOM 5095 O O . ASP B 2 440 ? 17.766 -28.045 14.164 1.00 89.02 440 ASP A O 1
ATOM 5100 N N . THR B 2 441 ? 19.592 -26.776 13.785 1.00 90.82 441 THR A N 1
ATOM 5101 C CA . THR B 2 441 ? 19.191 -25.693 14.671 1.00 91.44 441 THR A CA 1
ATOM 5102 C C . THR B 2 441 ? 19.655 -24.373 14.080 1.00 91.82 441 THR A C 1
ATOM 5103 O O . THR B 2 441 ? 20.361 -23.592 14.722 1.00 94.89 441 THR A O 1
ATOM 5107 N N . LEU B 2 442 ? 19.263 -24.143 12.834 1.00 89.43 442 LEU A N 1
ATOM 5108 C CA . LEU B 2 442 ? 19.625 -22.924 12.129 1.00 86.78 442 LEU A CA 1
ATOM 5109 C C . LEU B 2 442 ? 18.475 -22.483 11.222 1.00 86.47 442 LEU A C 1
ATOM 5110 O O . LEU B 2 442 ? 18.728 -21.780 10.220 1.00 85.31 442 LEU A O 1
ATOM 5115 N N . GLY B 2 454 ? 20.750 -17.087 24.360 1.00 63.13 454 GLY A N 1
ATOM 5116 C CA . GLY B 2 454 ? 22.065 -16.381 24.232 1.00 66.90 454 GLY A CA 1
ATOM 5117 C C . GLY B 2 454 ? 22.847 -16.690 22.964 1.00 66.65 454 GLY A C 1
ATOM 5118 O O . GLY B 2 454 ? 22.965 -17.853 22.569 1.00 66.71 454 GLY A O 1
ATOM 5119 N N . VAL B 2 455 ? 23.413 -15.649 22.348 1.00 64.66 455 VAL A N 1
ATOM 5120 C CA . VAL B 2 455 ? 24.193 -15.783 21.110 1.00 58.30 455 VAL A CA 1
ATOM 5121 C C . VAL B 2 455 ? 25.657 -15.377 21.288 1.00 52.87 455 VAL A C 1
ATOM 5122 O O . VAL B 2 455 ? 25.965 -14.455 22.041 1.00 54.58 455 VAL A O 1
ATOM 5126 N N . ILE B 2 456 ? 26.557 -16.078 20.602 1.00 47.65 456 ILE A N 1
ATOM 5127 C CA . ILE B 2 456 ? 27.984 -15.765 20.666 1.00 54.75 456 ILE A CA 1
ATOM 5128 C C . ILE B 2 456 ? 28.654 -15.898 19.295 1.00 53.22 456 ILE A C 1
ATOM 5129 O O . ILE B 2 456 ? 28.222 -16.685 18.452 1.00 54.63 456 ILE A O 1
ATOM 5134 N N . HIS B 2 457 ? 29.685 -15.094 19.067 1.00 49.87 457 HIS A N 1
ATOM 5135 C CA . HIS B 2 457 ? 30.412 -15.120 17.804 1.00 52.47 457 HIS A CA 1
ATOM 5136 C C . HIS B 2 457 ? 31.503 -16.187 17.859 1.00 52.99 457 HIS A C 1
ATOM 5137 O O . HIS B 2 457 ? 31.857 -16.649 18.946 1.00 54.34 457 HIS A O 1
ATOM 5144 N N . TRP B 2 458 ? 32.047 -16.552 16.696 1.00 55.86 458 TRP A N 1
ATOM 5145 C CA . TRP B 2 458 ? 33.076 -17.595 16.603 1.00 55.70 458 TRP A CA 1
ATOM 5146 C C . TRP B 2 458 ? 33.841 -17.559 15.270 1.00 57.55 458 TRP A C 1
ATOM 5147 O O . TRP B 2 458 ? 33.437 -16.868 14.330 1.00 59.07 458 TRP A O 1
ATOM 5158 N N . VAL B 2 459 ? 34.912 -18.352 15.185 1.00 57.53 459 VAL A N 1
ATOM 5159 C CA . VAL B 2 459 ? 35.736 -18.460 13.972 1.00 60.08 459 VAL A CA 1
ATOM 5160 C C . VAL B 2 459 ? 36.268 -19.899 13.816 1.00 60.88 459 VAL A C 1
ATOM 5161 O O . VAL B 2 459 ? 36.796 -20.469 14.770 1.00 62.64 459 VAL A O 1
ATOM 5165 N N . SER B 2 460 ? 36.101 -20.491 12.629 1.00 58.21 460 SER A N 1
ATOM 5166 C CA . SER B 2 460 ? 36.594 -21.850 12.365 1.00 51.24 460 SER A CA 1
ATOM 5167 C C . SER B 2 460 ? 38.120 -21.897 12.474 1.00 51.33 460 SER A C 1
ATOM 5168 O O . SER B 2 460 ? 38.827 -21.208 11.732 1.00 47.85 460 SER A O 1
ATOM 5171 N N . ALA B 2 461 ? 38.622 -22.727 13.385 1.00 48.05 461 ALA A N 1
ATOM 5172 C CA . ALA B 2 461 ? 40.062 -22.857 13.603 1.00 47.85 461 ALA A CA 1
ATOM 5173 C C . ALA B 2 461 ? 40.828 -23.179 12.323 1.00 53.15 461 ALA A C 1
ATOM 5174 O O . ALA B 2 461 ? 41.923 -22.655 12.100 1.00 51.44 461 ALA A O 1
ATOM 5176 N N . ALA B 2 462 ? 40.245 -24.038 11.488 1.00 58.07 462 ALA A N 1
ATOM 5177 C CA . ALA B 2 462 ? 40.860 -24.427 10.222 1.00 59.49 462 ALA A CA 1
ATOM 5178 C C . ALA B 2 462 ? 40.911 -23.221 9.281 1.00 60.10 462 ALA A C 1
ATOM 5179 O O . ALA B 2 462 ? 41.975 -22.848 8.788 1.00 59.25 462 ALA A O 1
ATOM 5181 N N . HIS B 2 463 ? 39.758 -22.593 9.074 1.00 62.88 463 HIS A N 1
ATOM 5182 C CA . HIS B 2 463 ? 39.659 -21.424 8.208 1.00 67.30 463 HIS A CA 1
ATOM 5183 C C . HIS B 2 463 ? 39.745 -20.161 9.061 1.00 69.63 463 HIS A C 1
ATOM 5184 O O . HIS B 2 463 ? 38.799 -19.372 9.122 1.00 74.96 463 HIS A O 1
ATOM 5191 N N . ALA B 2 464 ? 40.867 -19.990 9.749 1.00 66.53 464 ALA A N 1
ATOM 5192 C CA . ALA B 2 464 ? 41.059 -18.828 10.608 1.00 61.92 464 ALA A CA 1
ATOM 5193 C C . ALA B 2 464 ? 42.223 -17.957 10.151 1.00 59.66 464 ALA A C 1
ATOM 5194 O O . ALA B 2 464 ? 43.306 -18.454 9.827 1.00 55.68 464 ALA A O 1
ATOM 5196 N N . LEU B 2 465 ? 41.992 -16.650 10.137 1.00 56.32 465 LEU A N 1
ATOM 5197 C CA . LEU B 2 465 ? 43.011 -15.693 9.735 1.00 54.71 465 LEU A CA 1
ATOM 5198 C C . LEU B 2 465 ? 43.718 -15.079 10.946 1.00 52.77 465 LEU A C 1
ATOM 5199 O O . LEU B 2 465 ? 43.080 -14.458 11.801 1.00 52.97 465 LEU A O 1
ATOM 5204 N N . PRO B 2 466 ? 45.040 -15.290 11.058 1.00 52.78 466 PRO A N 1
ATOM 5205 C CA . PRO B 2 466 ? 45.831 -14.745 12.169 1.00 56.80 466 PRO A CA 1
ATOM 5206 C C . PRO B 2 466 ? 45.768 -13.219 12.118 1.00 56.13 466 PRO A C 1
ATOM 5207 O O . PRO B 2 466 ? 46.352 -12.589 11.232 1.00 56.75 466 PRO A O 1
ATOM 5211 N N . VAL B 2 467 ? 45.048 -12.635 13.070 1.00 56.88 467 VAL A N 1
ATOM 5212 C CA . VAL B 2 467 ? 44.863 -11.190 13.115 1.00 56.36 467 VAL A CA 1
ATOM 5213 C C . VAL B 2 467 ? 45.355 -10.541 14.401 1.00 55.03 467 VAL A C 1
ATOM 5214 O O . VAL B 2 467 ? 45.128 -11.061 15.493 1.00 55.09 467 VAL A O 1
ATOM 5218 N N . GLU B 2 468 ? 46.051 -9.416 14.259 1.00 53.36 468 GLU A N 1
ATOM 5219 C CA . GLU B 2 468 ? 46.510 -8.673 15.421 1.00 51.04 468 GLU A CA 1
ATOM 5220 C C . GLU B 2 468 ? 45.434 -7.632 15.681 1.00 51.88 468 GLU A C 1
ATOM 5221 O O . GLU B 2 468 ? 45.060 -6.879 14.783 1.00 55.35 468 GLU A O 1
ATOM 5227 N N . ILE B 2 469 ? 44.896 -7.637 16.894 1.00 52.94 469 ILE A N 1
ATOM 5228 C CA . ILE B 2 469 ? 43.855 -6.694 17.274 1.00 50.36 469 ILE A CA 1
ATOM 5229 C C . ILE B 2 469 ? 44.376 -5.700 18.298 1.00 52.73 469 ILE A C 1
ATOM 5230 O O . ILE B 2 469 ? 44.911 -6.080 19.341 1.00 49.36 469 ILE A O 1
ATOM 5235 N N . ARG B 2 470 ? 44.226 -4.421 17.979 1.00 54.03 470 ARG A N 1
ATOM 5236 C CA . ARG B 2 470 ? 44.671 -3.351 18.857 1.00 51.45 470 ARG A CA 1
ATOM 5237 C C . ARG B 2 470 ? 43.478 -2.655 19.517 1.00 52.11 470 ARG A C 1
ATOM 5238 O O . ARG B 2 470 ? 42.659 -2.021 18.843 1.00 57.23 470 ARG A O 1
ATOM 5246 N N . LEU B 2 471 ? 43.368 -2.818 20.833 1.00 47.81 471 LEU A N 1
ATOM 5247 C CA . LEU B 2 471 ? 42.285 -2.223 21.609 1.00 41.45 471 LEU A CA 1
ATOM 5248 C C . LEU B 2 471 ? 42.767 -0.921 22.242 1.00 40.23 471 LEU A C 1
ATOM 5249 O O . LEU B 2 471 ? 43.677 -0.915 23.079 1.00 42.37 471 LEU A O 1
ATOM 5254 N N . TYR B 2 472 ? 42.160 0.183 21.825 1.00 37.79 472 TYR A N 1
ATOM 5255 C CA . TYR B 2 472 ? 42.530 1.493 22.338 1.00 37.14 472 TYR A CA 1
ATOM 5256 C C . TYR B 2 472 ? 41.600 1.957 23.443 1.00 30.99 472 TYR A C 1
ATOM 5257 O O . TYR B 2 472 ? 40.510 1.423 23.622 1.00 33.58 472 TYR A O 1
ATOM 5266 N N . ASP B 2 473 ? 42.061 2.934 24.209 1.00 37.30 473 ASP A N 1
ATOM 5267 C CA . ASP B 2 473 ? 41.255 3.505 25.281 1.00 38.97 473 ASP A CA 1
ATOM 5268 C C . ASP B 2 473 ? 41.720 4.942 25.538 1.00 38.15 473 ASP A C 1
ATOM 5269 O O . ASP B 2 473 ? 42.684 5.409 24.914 1.00 29.05 473 ASP A O 1
ATOM 5274 N N . ARG B 2 474 ? 41.003 5.649 26.415 1.00 34.08 474 ARG A N 1
ATOM 5275 C CA . ARG B 2 474 ? 41.342 7.026 26.761 1.00 33.65 474 ARG A CA 1
ATOM 5276 C C . ARG B 2 474 ? 42.832 7.153 27.070 1.00 29.81 474 ARG A C 1
ATOM 5277 O O . ARG B 2 474 ? 43.407 6.360 27.817 1.00 30.26 474 ARG A O 1
ATOM 5285 N N . LEU B 2 475 ? 43.464 8.124 26.426 1.00 29.83 475 LEU A N 1
ATOM 5286 C CA . LEU B 2 475 ? 44.888 8.336 26.589 1.00 30.23 475 LEU A CA 1
ATOM 5287 C C . LEU B 2 475 ? 45.261 8.694 28.015 1.00 30.22 475 LEU A C 1
ATOM 5288 O O . LEU B 2 475 ? 46.350 8.363 28.479 1.00 31.09 475 LEU A O 1
ATOM 5293 N N . PHE B 2 476 ? 44.358 9.373 28.709 1.00 26.25 476 PHE A N 1
ATOM 5294 C CA . PHE B 2 476 ? 44.642 9.788 30.067 1.00 29.98 476 PHE A CA 1
ATOM 5295 C C . PHE B 2 476 ? 43.720 9.208 31.106 1.00 26.53 476 PHE A C 1
ATOM 5296 O O . PHE B 2 476 ? 42.560 8.917 30.844 1.00 32.47 476 PHE A O 1
ATOM 5304 N N . SER B 2 477 ? 44.275 9.046 32.296 1.00 32.23 477 SER A N 1
ATOM 5305 C CA . SER B 2 477 ? 43.576 8.490 33.434 1.00 36.56 477 SER A CA 1
ATOM 5306 C C . SER B 2 477 ? 42.552 9.452 34.039 1.00 34.62 477 SER A C 1
ATOM 5307 O O . SER B 2 477 ? 41.581 9.021 34.655 1.00 38.44 477 SER A O 1
ATOM 5310 N N . VAL B 2 478 ? 42.765 10.752 33.853 1.00 36.91 478 VAL A N 1
ATOM 5311 C CA . VAL B 2 478 ? 41.865 11.767 34.401 1.00 35.58 478 VAL A CA 1
ATOM 5312 C C . VAL B 2 478 ? 41.117 12.561 33.329 1.00 36.69 478 VAL A C 1
ATOM 5313 O O . VAL B 2 478 ? 41.628 12.757 32.227 1.00 31.84 478 VAL A O 1
ATOM 5317 N N . PRO B 2 479 ? 39.892 13.028 33.646 1.00 37.54 479 PRO A N 1
ATOM 5318 C CA . PRO B 2 479 ? 39.024 13.804 32.750 1.00 40.60 479 PRO A CA 1
ATOM 5319 C C . PRO B 2 479 ? 39.663 15.074 32.191 1.00 45.45 479 PRO A C 1
ATOM 5320 O O . PRO B 2 479 ? 39.465 15.410 31.020 1.00 45.36 479 PRO A O 1
ATOM 5324 N N . ASN B 2 480 ? 40.420 15.780 33.028 1.00 42.84 480 ASN A N 1
ATOM 5325 C CA . ASN B 2 480 ? 41.084 17.004 32.604 1.00 44.55 480 ASN A CA 1
ATOM 5326 C C . ASN B 2 480 ? 42.598 16.906 32.801 1.00 40.14 480 ASN A C 1
ATOM 5327 O O . ASN B 2 480 ? 43.160 17.503 33.719 1.00 44.11 480 ASN A O 1
ATOM 5332 N N . PRO B 2 481 ? 43.279 16.150 31.926 1.00 38.98 481 PRO A N 1
ATOM 5333 C CA . PRO B 2 481 ? 44.733 15.990 32.025 1.00 38.82 481 PRO A CA 1
ATOM 5334 C C . PRO B 2 481 ? 45.521 17.294 31.895 1.00 42.01 481 PRO A C 1
ATOM 5335 O O . PRO B 2 481 ? 46.593 17.436 32.475 1.00 41.53 481 PRO A O 1
ATOM 5339 N N . GLY B 2 482 ? 44.971 18.253 31.157 1.00 47.74 482 GLY A N 1
ATOM 5340 C CA . GLY B 2 482 ? 45.642 19.526 30.970 1.00 50.89 482 GLY A CA 1
ATOM 5341 C C . GLY B 2 482 ? 45.779 20.309 32.260 1.00 54.35 482 GLY A C 1
ATOM 5342 O O . GLY B 2 482 ? 46.618 21.202 32.360 1.00 61.12 482 GLY A O 1
ATOM 5343 N N . ALA B 2 483 ? 44.944 19.977 33.241 1.00 53.82 483 ALA A N 1
ATOM 5344 C CA . ALA B 2 483 ? 44.959 20.638 34.540 1.00 53.58 483 ALA A CA 1
ATOM 5345 C C . ALA B 2 483 ? 45.921 19.967 35.517 1.00 55.85 483 ALA A C 1
ATOM 5346 O O . ALA B 2 483 ? 46.115 20.447 36.630 1.00 61.01 483 ALA A O 1
ATOM 5348 N N . ALA B 2 484 ? 46.501 18.842 35.116 1.00 56.44 484 ALA A N 1
ATOM 5349 C CA . ALA B 2 484 ? 47.442 18.140 35.978 1.00 55.59 484 ALA A CA 1
ATOM 5350 C C . ALA B 2 484 ? 48.766 18.886 35.988 1.00 58.58 484 ALA A C 1
ATOM 5351 O O . ALA B 2 484 ? 49.125 19.535 35.004 1.00 59.23 484 ALA A O 1
ATOM 5353 N N . ASP B 2 485 ? 49.482 18.799 37.105 1.00 62.29 485 ASP A N 1
ATOM 5354 C CA . ASP B 2 485 ? 50.771 19.469 37.249 1.00 66.89 485 ASP A CA 1
ATOM 5355 C C . ASP B 2 485 ? 51.790 18.923 36.256 1.00 65.87 485 ASP A C 1
ATOM 5356 O O . ASP B 2 485 ? 52.614 19.665 35.727 1.00 68.89 485 ASP A O 1
ATOM 5361 N N . ASP B 2 486 ? 51.713 17.620 36.004 1.00 63.42 486 ASP A N 1
ATOM 5362 C CA . ASP B 2 486 ? 52.585 16.936 35.054 1.00 57.24 486 ASP A CA 1
ATOM 5363 C C . ASP B 2 486 ? 51.635 16.010 34.309 1.00 49.71 486 ASP A C 1
ATOM 5364 O O . ASP B 2 486 ? 51.496 14.839 34.662 1.00 47.15 486 ASP A O 1
ATOM 5369 N N . PHE B 2 487 ? 50.974 16.546 33.286 1.00 41.57 487 PHE A N 1
ATOM 5370 C CA . PHE B 2 487 ? 49.992 15.780 32.522 1.00 35.94 487 PHE A CA 1
ATOM 5371 C C . PHE B 2 487 ? 50.492 14.435 32.012 1.00 25.03 487 PHE A C 1
ATOM 5372 O O . PHE B 2 487 ? 49.720 13.496 31.888 1.00 26.71 487 PHE A O 1
ATOM 5380 N N . LEU B 2 488 ? 51.789 14.335 31.755 1.00 29.91 488 LEU A N 1
ATOM 5381 C CA . LEU B 2 488 ? 52.371 13.091 31.272 1.00 36.37 488 LEU A CA 1
ATOM 5382 C C . LEU B 2 488 ? 52.237 11.966 32.292 1.00 40.19 488 LEU A C 1
ATOM 5383 O O . LEU B 2 488 ? 51.921 10.833 31.939 1.00 44.39 488 LEU A O 1
ATOM 5388 N N . SER B 2 489 ? 52.473 12.284 33.560 1.00 39.65 489 SER A N 1
ATOM 5389 C CA . SER B 2 489 ? 52.405 11.286 34.624 1.00 40.63 489 SER A CA 1
ATOM 5390 C C . SER B 2 489 ? 51.019 10.695 34.812 1.00 34.20 489 SER A C 1
ATOM 5391 O O . SER B 2 489 ? 50.857 9.700 35.515 1.00 40.39 489 SER A O 1
ATOM 5394 N N . VAL B 2 490 ? 50.021 11.295 34.178 1.00 29.47 490 VAL A N 1
ATOM 5395 C CA . VAL B 2 490 ? 48.662 10.794 34.307 1.00 33.39 490 VAL A CA 1
ATOM 5396 C C . VAL B 2 490 ? 48.152 10.049 33.048 1.00 40.10 490 VAL A C 1
ATOM 5397 O O . VAL B 2 490 ? 46.943 9.854 32.856 1.00 39.56 490 VAL A O 1
ATOM 5401 N N . ILE B 2 491 ? 49.095 9.613 32.211 1.00 39.93 491 ILE A N 1
ATOM 5402 C CA . ILE B 2 491 ? 48.782 8.864 30.995 1.00 35.02 491 ILE A CA 1
ATOM 5403 C C . ILE B 2 491 ? 48.265 7.477 31.385 1.00 38.74 491 ILE A C 1
ATOM 5404 O O . ILE B 2 491 ? 48.740 6.880 32.353 1.00 43.04 491 ILE A O 1
ATOM 5409 N N . ASN B 2 492 ? 47.281 6.978 30.643 1.00 36.49 492 ASN A N 1
ATOM 5410 C CA . ASN B 2 492 ? 46.714 5.666 30.911 1.00 30.57 492 ASN A CA 1
ATOM 5411 C C . ASN B 2 492 ? 47.680 4.617 30.350 1.00 38.41 492 ASN A C 1
ATOM 5412 O O . ASN B 2 492 ? 48.043 4.664 29.171 1.00 43.04 492 ASN A O 1
ATOM 5417 N N . PRO B 2 493 ? 48.165 3.699 31.207 1.00 35.97 493 PRO A N 1
ATOM 5418 C CA . PRO B 2 493 ? 49.094 2.664 30.746 1.00 35.66 493 PRO A CA 1
ATOM 5419 C C . PRO B 2 493 ? 48.388 1.639 29.863 1.00 36.12 493 PRO A C 1
ATOM 5420 O O . PRO B 2 493 ? 49.025 0.954 29.062 1.00 36.26 493 PRO A O 1
ATOM 5424 N N . GLU B 2 494 ? 47.068 1.555 30.004 1.00 35.46 494 GLU A N 1
ATOM 5425 C CA . GLU B 2 494 ? 46.273 0.632 29.206 1.00 41.14 494 GLU A CA 1
ATOM 5426 C C . GLU B 2 494 ? 45.574 1.340 28.044 1.00 40.83 494 GLU A C 1
ATOM 5427 O O . GLU B 2 494 ? 44.531 0.876 27.574 1.00 47.23 494 GLU A O 1
ATOM 5433 N N . SER B 2 495 ? 46.149 2.452 27.577 1.00 33.92 495 SER A N 1
ATOM 5434 C CA . SER B 2 495 ? 45.566 3.203 26.464 1.00 32.78 495 SER A CA 1
ATOM 5435 C C . SER B 2 495 ? 45.617 2.357 25.193 1.00 38.64 495 SER A C 1
ATOM 5436 O O . SER B 2 495 ? 44.790 2.518 24.292 1.00 40.25 495 SER A O 1
ATOM 5439 N N . LEU B 2 496 ? 46.596 1.455 25.142 1.00 38.49 496 LEU A N 1
ATOM 5440 C CA . LEU B 2 496 ? 46.763 0.531 24.029 1.00 35.94 496 LEU A CA 1
ATOM 5441 C C . LEU B 2 496 ? 47.021 -0.854 24.598 1.00 37.03 496 LEU A C 1
ATOM 5442 O O . LEU B 2 496 ? 47.889 -1.036 25.453 1.00 40.59 496 LEU A O 1
ATOM 5447 N N . VAL B 2 497 ? 46.241 -1.820 24.132 1.00 39.71 497 VAL A N 1
ATOM 5448 C CA . VAL B 2 497 ? 46.382 -3.203 24.562 1.00 40.45 497 VAL A CA 1
ATOM 5449 C C . VAL B 2 497 ? 46.294 -4.097 23.330 1.00 41.38 497 VAL A C 1
ATOM 5450 O O . VAL B 2 497 ? 45.206 -4.387 22.834 1.00 47.73 497 VAL A O 1
ATOM 5454 N N . ILE B 2 498 ? 47.460 -4.480 22.812 1.00 44.70 498 ILE A N 1
ATOM 5455 C CA . ILE B 2 498 ? 47.555 -5.327 21.625 1.00 45.61 498 ILE A CA 1
ATOM 5456 C C . ILE B 2 498 ? 47.249 -6.792 21.908 1.00 45.26 498 ILE A C 1
ATOM 5457 O O . ILE B 2 498 ? 47.972 -7.455 22.643 1.00 44.94 498 ILE A O 1
ATOM 5462 N N . LYS B 2 499 ? 46.172 -7.287 21.312 1.00 49.65 499 LYS A N 1
ATOM 5463 C CA . LYS B 2 499 ? 45.769 -8.677 21.473 1.00 53.89 499 LYS A CA 1
ATOM 5464 C C . LYS B 2 499 ? 45.989 -9.416 20.160 1.00 58.07 499 LYS A C 1
ATOM 5465 O O . LYS B 2 499 ? 46.093 -8.804 19.097 1.00 60.90 499 LYS A O 1
ATOM 5471 N N . GLN B 2 500 ? 46.093 -10.735 20.249 1.00 61.95 500 GLN A N 1
ATOM 5472 C CA . GLN B 2 500 ? 46.276 -11.577 19.075 1.00 59.20 500 GLN A CA 1
ATOM 5473 C C . GLN B 2 500 ? 45.071 -12.506 18.997 1.00 58.07 500 GLN A C 1
ATOM 5474 O O . GLN B 2 500 ? 44.824 -13.293 19.915 1.00 59.89 500 GLN A O 1
ATOM 5480 N N . GLY B 2 501 ? 44.294 -12.376 17.926 1.00 54.51 501 GLY A N 1
ATOM 5481 C CA . GLY B 2 501 ? 43.112 -13.204 17.772 1.00 52.24 501 GLY A CA 1
ATOM 5482 C C . GLY B 2 501 ? 42.961 -13.833 16.404 1.00 50.60 501 GLY A C 1
ATOM 5483 O O . GLY B 2 501 ? 43.904 -13.866 15.610 1.00 48.78 501 GLY A O 1
ATOM 5484 N N . PHE B 2 502 ? 41.763 -14.343 16.136 1.00 48.99 502 PHE A N 1
ATOM 5485 C CA . PHE B 2 502 ? 41.464 -14.987 14.863 1.00 49.82 502 PHE A CA 1
ATOM 5486 C C . PHE B 2 502 ? 40.200 -14.425 14.238 1.00 46.19 502 PHE A C 1
ATOM 5487 O O . PHE B 2 502 ? 39.224 -14.148 14.935 1.00 43.55 502 PHE A O 1
ATOM 5495 N N . ALA B 2 503 ? 40.226 -14.261 12.919 1.00 46.26 503 ALA A N 1
ATOM 5496 C CA . ALA B 2 503 ? 39.076 -13.736 12.188 1.00 48.40 503 ALA A CA 1
ATOM 5497 C C . ALA B 2 503 ? 38.689 -14.642 11.019 1.00 45.75 503 ALA A C 1
ATOM 5498 O O . ALA B 2 503 ? 39.507 -15.430 10.534 1.00 38.01 503 ALA A O 1
ATOM 5500 N N . GLU B 2 504 ? 37.429 -14.544 10.594 1.00 43.16 504 GLU A N 1
ATOM 5501 C CA . GLU B 2 504 ? 36.929 -15.323 9.465 1.00 47.38 504 GLU A CA 1
ATOM 5502 C C . GLU B 2 504 ? 37.728 -14.903 8.221 1.00 55.21 504 GLU A C 1
ATOM 5503 O O . GLU B 2 504 ? 38.097 -13.730 8.080 1.00 54.29 504 GLU A O 1
ATOM 5509 N N . PRO B 2 505 ? 37.987 -15.850 7.296 1.00 57.56 505 PRO A N 1
ATOM 5510 C CA . PRO B 2 505 ? 38.745 -15.623 6.055 1.00 58.12 505 PRO A CA 1
ATOM 5511 C C . PRO B 2 505 ? 38.338 -14.432 5.169 1.00 57.18 505 PRO A C 1
ATOM 5512 O O . PRO B 2 505 ? 39.132 -13.977 4.342 1.00 52.83 505 PRO A O 1
ATOM 5516 N N . SER B 2 506 ? 37.118 -13.927 5.356 1.00 53.77 506 SER A N 1
ATOM 5517 C CA . SER B 2 506 ? 36.605 -12.784 4.594 1.00 49.19 506 SER A CA 1
ATOM 5518 C C . SER B 2 506 ? 37.496 -11.546 4.726 1.00 50.02 506 SER A C 1
ATOM 5519 O O . SER B 2 506 ? 37.832 -10.902 3.729 1.00 48.39 506 SER A O 1
ATOM 5522 N N . LEU B 2 507 ? 37.885 -11.238 5.962 1.00 52.84 507 LEU A N 1
ATOM 5523 C CA . LEU B 2 507 ? 38.736 -10.092 6.263 1.00 52.95 507 LEU A CA 1
ATOM 5524 C C . LEU B 2 507 ? 40.081 -10.147 5.550 1.00 58.44 507 LEU A C 1
ATOM 5525 O O . LEU B 2 507 ? 40.887 -9.221 5.655 1.00 60.73 507 LEU A O 1
ATOM 5530 N N . LYS B 2 508 ? 40.336 -11.251 4.857 1.00 64.05 508 LYS A N 1
ATOM 5531 C CA . LYS B 2 508 ? 41.571 -11.418 4.106 1.00 66.69 508 LYS A CA 1
ATOM 5532 C C . LYS B 2 508 ? 41.597 -10.314 3.060 1.00 67.89 508 LYS A C 1
ATOM 5533 O O . LYS B 2 508 ? 42.613 -9.652 2.862 1.00 65.86 508 LYS A O 1
ATOM 5539 N N . ASP B 2 509 ? 40.442 -10.085 2.445 1.00 72.66 509 ASP A N 1
ATOM 5540 C CA . ASP B 2 509 ? 40.304 -9.073 1.408 1.00 79.01 509 ASP A CA 1
ATOM 5541 C C . ASP B 2 509 ? 39.947 -7.689 1.959 1.00 79.72 509 ASP A C 1
ATOM 5542 O O . ASP B 2 509 ? 39.572 -6.793 1.201 1.00 82.26 509 ASP A O 1
ATOM 5547 N N . ALA B 2 510 ? 40.077 -7.514 3.273 1.00 77.00 510 ALA A N 1
ATOM 5548 C CA . ALA B 2 510 ? 39.778 -6.234 3.910 1.00 76.44 510 ALA A CA 1
ATOM 5549 C C . ALA B 2 510 ? 40.821 -5.181 3.533 1.00 78.34 510 ALA A C 1
ATOM 5550 O O . ALA B 2 510 ? 42.023 -5.458 3.539 1.00 77.43 510 ALA A O 1
ATOM 5552 N N . VAL B 2 511 ? 40.353 -3.984 3.185 1.00 80.28 511 VAL A N 1
ATOM 5553 C CA . VAL B 2 511 ? 41.242 -2.883 2.807 1.00 77.98 511 VAL A CA 1
ATOM 5554 C C . VAL B 2 511 ? 41.241 -1.781 3.864 1.00 76.14 511 VAL A C 1
ATOM 5555 O O . VAL B 2 511 ? 40.283 -1.645 4.634 1.00 76.21 511 VAL A O 1
ATOM 5559 N N . ALA B 2 512 ? 42.334 -1.019 3.913 1.00 74.13 512 ALA A N 1
ATOM 5560 C CA . ALA B 2 512 ? 42.465 0.089 4.856 1.00 70.54 512 ALA A CA 1
ATOM 5561 C C . ALA B 2 512 ? 41.520 1.189 4.391 1.00 71.63 512 ALA A C 1
ATOM 5562 O O . ALA B 2 512 ? 41.463 1.509 3.199 1.00 69.33 512 ALA A O 1
ATOM 5564 N N . GLY B 2 513 ? 40.743 1.726 5.326 1.00 71.89 513 GLY A N 1
ATOM 5565 C CA . GLY B 2 513 ? 39.799 2.771 4.984 1.00 71.48 513 GLY A CA 1
ATOM 5566 C C . GLY B 2 513 ? 38.370 2.371 5.286 1.00 71.25 513 GLY A C 1
ATOM 5567 O O . GLY B 2 513 ? 37.536 3.229 5.575 1.00 71.77 513 GLY A O 1
ATOM 5568 N N . LYS B 2 514 ? 38.062 1.084 5.165 1.00 71.07 514 LYS A N 1
ATOM 5569 C CA . LYS B 2 514 ? 36.715 0.631 5.466 1.00 69.68 514 LYS A CA 1
ATOM 5570 C C . LYS B 2 514 ? 36.650 -0.016 6.832 1.00 65.14 514 LYS A C 1
ATOM 5571 O O . LYS B 2 514 ? 37.524 -0.800 7.213 1.00 63.07 514 LYS A O 1
ATOM 5577 N N . ALA B 2 515 ? 35.592 0.317 7.553 1.00 63.00 515 ALA A N 1
ATOM 5578 C CA . ALA B 2 515 ? 35.366 -0.227 8.873 1.00 65.51 515 ALA A CA 1
ATOM 5579 C C . ALA B 2 515 ? 34.330 -1.352 8.820 1.00 65.15 515 ALA A C 1
ATOM 5580 O O . ALA B 2 515 ? 33.280 -1.224 8.184 1.00 66.55 515 ALA A O 1
ATOM 5582 N N . PHE B 2 516 ? 34.672 -2.477 9.440 1.00 62.77 516 PHE A N 1
ATOM 5583 C CA . PHE B 2 516 ? 33.792 -3.638 9.524 1.00 55.68 516 PHE A CA 1
ATOM 5584 C C . PHE B 2 516 ? 33.335 -3.654 10.981 1.00 51.63 516 PHE A C 1
ATOM 5585 O O . PHE B 2 516 ? 34.080 -3.227 11.869 1.00 49.56 516 PHE A O 1
ATOM 5593 N N . GLN B 2 517 ? 32.103 -4.077 11.236 1.00 48.34 517 GLN A N 1
ATOM 5594 C CA . GLN B 2 517 ? 31.648 -4.148 12.617 1.00 42.22 517 GLN A CA 1
ATOM 5595 C C . GLN B 2 517 ? 31.795 -5.572 13.110 1.00 43.47 517 GLN A C 1
ATOM 5596 O O . GLN B 2 517 ? 31.007 -6.437 12.737 1.00 47.45 517 GLN A O 1
ATOM 5602 N N . PHE B 2 518 ? 32.817 -5.836 13.914 1.00 41.47 518 PHE A N 1
ATOM 5603 C CA . PHE B 2 518 ? 32.992 -7.179 14.444 1.00 41.42 518 PHE A CA 1
ATOM 5604 C C . PHE B 2 518 ? 31.833 -7.453 15.398 1.00 45.34 518 PHE A C 1
ATOM 5605 O O . PHE B 2 518 ? 31.542 -6.654 16.290 1.00 44.10 518 PHE A O 1
ATOM 5613 N N . GLU B 2 519 ? 31.137 -8.559 15.152 1.00 50.94 519 GLU A N 1
ATOM 5614 C CA . GLU B 2 519 ? 29.977 -8.956 15.936 1.00 52.15 519 GLU A CA 1
ATOM 5615 C C . GLU B 2 519 ? 30.249 -9.016 17.438 1.00 50.47 519 GLU A C 1
ATOM 5616 O O . GLU B 2 519 ? 31.216 -9.633 17.881 1.00 46.30 519 GLU A O 1
ATOM 5622 N N . ARG B 2 520 ? 29.392 -8.339 18.199 1.00 51.06 520 ARG A N 1
ATOM 5623 C CA . ARG B 2 520 ? 29.451 -8.285 19.659 1.00 50.56 520 ARG A CA 1
ATOM 5624 C C . ARG B 2 520 ? 30.741 -7.735 20.277 1.00 55.27 520 ARG A C 1
ATOM 5625 O O . ARG B 2 520 ? 30.991 -7.935 21.470 1.00 59.34 520 ARG A O 1
ATOM 5633 N N . GLU B 2 521 ? 31.544 -7.022 19.493 1.00 57.88 521 GLU A N 1
ATOM 5634 C CA . GLU B 2 521 ? 32.794 -6.468 20.010 1.00 61.00 521 GLU A CA 1
ATOM 5635 C C . GLU B 2 521 ? 32.975 -4.971 19.753 1.00 62.12 521 GLU A C 1
ATOM 5636 O O . GLU B 2 521 ? 33.429 -4.240 20.636 1.00 61.76 521 GLU A O 1
ATOM 5642 N N . GLY B 2 522 ? 32.634 -4.523 18.546 1.00 58.69 522 GLY A N 1
ATOM 5643 C CA . GLY B 2 522 ? 32.778 -3.118 18.206 1.00 48.78 522 GLY A CA 1
ATOM 5644 C C . GLY B 2 522 ? 33.038 -2.900 16.730 1.00 45.75 522 GLY A C 1
ATOM 5645 O O . GLY B 2 522 ? 32.759 -3.776 15.911 1.00 46.41 522 GLY A O 1
ATOM 5646 N N . TYR B 2 523 ? 33.555 -1.722 16.388 1.00 42.54 523 TYR A N 1
ATOM 5647 C CA . TYR B 2 523 ? 33.862 -1.392 14.999 1.00 36.72 523 TYR A CA 1
ATOM 5648 C C . TYR B 2 523 ? 35.371 -1.352 14.848 1.00 37.81 523 TYR A C 1
ATOM 5649 O O . TYR B 2 523 ? 36.080 -0.802 15.699 1.00 37.61 523 TYR A O 1
ATOM 5658 N N . PHE B 2 524 ? 35.856 -2.005 13.796 1.00 36.33 524 PHE A N 1
ATOM 5659 C CA . PHE B 2 524 ? 37.287 -2.104 13.539 1.00 34.57 524 PHE A CA 1
ATOM 5660 C C . PHE B 2 524 ? 37.626 -1.711 12.115 1.00 31.89 524 PHE A C 1
ATOM 5661 O O . PHE B 2 524 ? 36.740 -1.523 11.293 1.00 34.60 524 PHE A O 1
ATOM 5669 N N . CYS B 2 525 ? 38.916 -1.584 11.835 1.00 31.64 525 CYS A N 1
ATOM 5670 C CA . CYS B 2 525 ? 39.371 -1.216 10.506 1.00 39.14 525 CYS A CA 1
ATOM 5671 C C . CYS B 2 525 ? 40.854 -1.550 10.367 1.00 40.70 525 CYS A C 1
ATOM 5672 O O . CYS B 2 525 ? 41.576 -1.656 11.356 1.00 36.88 525 CYS A O 1
ATOM 5675 N N . LEU B 2 526 ? 41.295 -1.747 9.132 1.00 49.68 526 LEU A N 1
ATOM 5676 C CA . LEU B 2 526 ? 42.683 -2.084 8.862 1.00 55.64 526 LEU A CA 1
ATOM 5677 C C . LEU B 2 526 ? 43.592 -0.859 9.035 1.00 64.08 526 LEU A C 1
ATOM 5678 O O . LEU B 2 526 ? 43.242 0.084 9.745 1.00 67.50 526 LEU A O 1
ATOM 5683 N N . ASP B 2 527 ? 44.725 -0.875 8.335 1.00 74.85 527 ASP A N 1
ATOM 5684 C CA . ASP B 2 527 ? 45.756 0.170 8.351 1.00 83.88 527 ASP A CA 1
ATOM 5685 C C . ASP B 2 527 ? 46.714 -0.025 9.510 1.00 83.31 527 ASP A C 1
ATOM 5686 O O . ASP B 2 527 ? 47.671 -0.799 9.403 1.00 81.36 527 ASP A O 1
ATOM 5691 N N . SER B 2 528 ? 46.467 0.704 10.598 1.00 86.85 528 SER A N 1
ATOM 5692 C CA . SER B 2 528 ? 47.289 0.652 11.800 1.00 88.76 528 SER A CA 1
ATOM 5693 C C . SER B 2 528 ? 48.723 1.093 11.508 1.00 92.05 528 SER A C 1
ATOM 5694 O O . SER B 2 528 ? 49.500 1.303 12.441 1.00 96.98 528 SER A O 1
ATOM 5697 N N . ARG B 2 529 ? 49.053 1.237 10.218 1.00 90.32 529 ARG A N 1
ATOM 5698 C CA . ARG B 2 529 ? 50.391 1.612 9.746 1.00 85.85 529 ARG A CA 1
ATOM 5699 C C . ARG B 2 529 ? 51.335 0.414 9.960 1.00 84.44 529 ARG A C 1
ATOM 5700 O O . ARG B 2 529 ? 52.542 0.509 9.734 1.00 83.79 529 ARG A O 1
ATOM 5708 N N . HIS B 2 530 ? 50.755 -0.724 10.344 1.00 84.01 530 HIS A N 1
ATOM 5709 C CA . HIS B 2 530 ? 51.508 -1.947 10.623 1.00 83.54 530 HIS A CA 1
ATOM 5710 C C . HIS B 2 530 ? 50.996 -3.186 9.887 1.00 82.65 530 HIS A C 1
ATOM 5711 O O . HIS B 2 530 ? 51.743 -4.150 9.702 1.00 81.50 530 HIS A O 1
ATOM 5718 N N . SER B 2 531 ? 49.718 -3.182 9.515 1.00 81.62 531 SER A N 1
ATOM 5719 C CA . SER B 2 531 ? 49.115 -4.326 8.832 1.00 83.89 531 SER A CA 1
ATOM 5720 C C . SER B 2 531 ? 49.817 -4.720 7.534 1.00 85.61 531 SER A C 1
ATOM 5721 O O . SER B 2 531 ? 49.906 -3.924 6.598 1.00 89.29 531 SER A O 1
ATOM 5724 N N . THR B 2 532 ? 50.350 -5.942 7.509 1.00 85.82 532 THR A N 1
ATOM 5725 C CA . THR B 2 532 ? 51.040 -6.476 6.333 1.00 81.92 532 THR A CA 1
ATOM 5726 C C . THR B 2 532 ? 50.145 -7.502 5.639 1.00 81.98 532 THR A C 1
ATOM 5727 O O . THR B 2 532 ? 48.939 -7.563 5.893 1.00 80.61 532 THR A O 1
ATOM 5731 N N . ALA B 2 533 ? 50.743 -8.297 4.754 1.00 82.11 533 ALA A N 1
ATOM 5732 C CA . ALA B 2 533 ? 50.017 -9.335 4.033 1.00 79.95 533 ALA A CA 1
ATOM 5733 C C . ALA B 2 533 ? 49.879 -10.575 4.919 1.00 79.58 533 ALA A C 1
ATOM 5734 O O . ALA B 2 533 ? 48.843 -11.241 4.905 1.00 79.43 533 ALA A O 1
ATOM 5736 N N . GLU B 2 534 ? 50.919 -10.871 5.698 1.00 82.07 534 GLU A N 1
ATOM 5737 C CA . GLU B 2 534 ? 50.904 -12.026 6.598 1.00 85.44 534 GLU A CA 1
ATOM 5738 C C . GLU B 2 534 ? 50.073 -11.733 7.843 1.00 86.67 534 GLU A C 1
ATOM 5739 O O . GLU B 2 534 ? 49.114 -12.451 8.141 1.00 87.33 534 GLU A O 1
ATOM 5745 N N . LYS B 2 535 ? 50.441 -10.673 8.561 1.00 84.55 535 LYS A N 1
ATOM 5746 C CA . LYS B 2 535 ? 49.741 -10.303 9.785 1.00 79.07 535 LYS A CA 1
ATOM 5747 C C . LYS B 2 535 ? 48.965 -8.994 9.685 1.00 73.06 535 LYS A C 1
ATOM 5748 O O . LYS B 2 535 ? 49.527 -7.906 9.831 1.00 69.07 535 LYS A O 1
ATOM 5754 N N . PRO B 2 536 ? 47.659 -9.085 9.405 1.00 68.37 536 PRO A N 1
ATOM 5755 C CA . PRO B 2 536 ? 46.809 -7.900 9.293 1.00 67.76 536 PRO A CA 1
ATOM 5756 C C . PRO B 2 536 ? 46.568 -7.322 10.687 1.00 66.82 536 PRO A C 1
ATOM 5757 O O . PRO B 2 536 ? 46.309 -8.061 11.643 1.00 67.94 536 PRO A O 1
ATOM 5761 N N . VAL B 2 537 ? 46.689 -6.007 10.808 1.00 64.83 537 VAL A N 1
ATOM 5762 C CA . VAL B 2 537 ? 46.464 -5.343 12.087 1.00 61.38 537 VAL A CA 1
ATOM 5763 C C . VAL B 2 537 ? 45.153 -4.549 12.022 1.00 60.00 537 VAL A C 1
ATOM 5764 O O . VAL B 2 537 ? 44.886 -3.849 11.039 1.00 60.11 537 VAL A O 1
ATOM 5768 N N . PHE B 2 538 ? 44.327 -4.694 13.057 1.00 58.11 538 PHE A N 1
ATOM 5769 C CA . PHE B 2 538 ? 43.039 -4.006 13.139 1.00 54.88 538 PHE A CA 1
ATOM 5770 C C . PHE B 2 538 ? 42.892 -3.104 14.362 1.00 54.34 538 PHE A C 1
ATOM 5771 O O . PHE B 2 538 ? 43.099 -3.542 15.494 1.00 59.36 538 PHE A O 1
ATOM 5779 N N . ASN B 2 539 ? 42.517 -1.848 14.123 1.00 49.06 539 ASN A N 1
ATOM 5780 C CA . ASN B 2 539 ? 42.309 -0.873 15.191 1.00 44.13 539 ASN A CA 1
ATOM 5781 C C . ASN B 2 539 ? 40.842 -0.936 15.615 1.00 47.18 539 ASN A C 1
ATOM 5782 O O . ASN B 2 539 ? 39.964 -1.042 14.756 1.00 51.81 539 ASN A O 1
ATOM 5787 N N . ARG B 2 540 ? 40.566 -0.920 16.919 1.00 44.69 540 ARG A N 1
ATOM 5788 C CA . ARG B 2 540 ? 39.174 -0.911 17.369 1.00 41.85 540 ARG A CA 1
ATOM 5789 C C . ARG B 2 540 ? 38.764 0.549 17.414 1.00 46.45 540 ARG A C 1
ATOM 5790 O O . ARG B 2 540 ? 39.129 1.276 18.338 1.00 46.64 540 ARG A O 1
ATOM 5798 N N . THR B 2 541 ? 38.050 0.991 16.387 1.00 48.17 541 THR A N 1
ATOM 5799 C CA . THR B 2 541 ? 37.607 2.373 16.324 1.00 44.80 541 THR A CA 1
ATOM 5800 C C . THR B 2 541 ? 36.858 2.716 17.601 1.00 39.22 541 THR A C 1
ATOM 5801 O O . THR B 2 541 ? 37.128 3.732 18.228 1.00 41.99 541 THR A O 1
ATOM 5805 N N . VAL B 2 542 ? 35.968 1.825 18.016 1.00 36.97 542 VAL A N 1
ATOM 5806 C CA . VAL B 2 542 ? 35.185 2.029 19.222 1.00 37.07 542 VAL A CA 1
ATOM 5807 C C . VAL B 2 542 ? 34.286 0.823 19.466 1.00 40.92 542 VAL A C 1
ATOM 5808 O O . VAL B 2 542 ? 33.713 0.268 18.531 1.00 46.01 542 VAL A O 1
ATOM 5812 N N . GLY B 2 543 ? 34.175 0.411 20.723 1.00 43.93 543 GLY A N 1
ATOM 5813 C CA . GLY B 2 543 ? 33.330 -0.722 21.050 1.00 43.25 543 GLY A CA 1
ATOM 5814 C C . GLY B 2 543 ? 31.854 -0.381 20.974 1.00 44.89 543 GLY A C 1
ATOM 5815 O O . GLY B 2 543 ? 31.489 0.777 20.785 1.00 48.31 543 GLY A O 1
ATOM 5816 N N . LEU B 2 544 ? 31.006 -1.401 21.074 1.00 48.69 544 LEU A N 1
ATOM 5817 C CA . LEU B 2 544 ? 29.556 -1.222 21.040 1.00 50.49 544 LEU A CA 1
ATOM 5818 C C . LEU B 2 544 ? 29.083 -0.798 22.424 1.00 51.30 544 LEU A C 1
ATOM 5819 O O . LEU B 2 544 ? 29.829 -0.908 23.402 1.00 49.26 544 LEU A O 1
ATOM 5824 N N . ARG B 2 545 ? 27.845 -0.317 22.511 1.00 51.97 545 ARG A N 1
ATOM 5825 C CA . ARG B 2 545 ? 27.289 0.081 23.799 1.00 58.63 545 ARG A CA 1
ATOM 5826 C C . ARG B 2 545 ? 27.036 -1.174 24.645 1.00 61.17 545 ARG A C 1
ATOM 5827 O O . ARG B 2 545 ? 26.424 -2.140 24.183 1.00 63.14 545 ARG A O 1
ATOM 5835 N N . ASP B 2 546 ? 27.520 -1.160 25.880 1.00 62.15 546 ASP A N 1
ATOM 5836 C CA . ASP B 2 546 ? 27.357 -2.302 26.761 1.00 61.60 546 ASP A CA 1
ATOM 5837 C C . ASP B 2 546 ? 26.997 -1.882 28.179 1.00 63.30 546 ASP A C 1
ATOM 5838 O O . ASP B 2 546 ? 27.768 -1.201 28.854 1.00 62.91 546 ASP A O 1
ATOM 5843 N N . THR B 2 547 ? 25.820 -2.308 28.625 1.00 66.71 547 THR A N 1
ATOM 5844 C CA . THR B 2 547 ? 25.342 -1.999 29.968 1.00 69.55 547 THR A CA 1
ATOM 5845 C C . THR B 2 547 ? 24.891 -3.282 30.686 1.00 71.37 547 THR A C 1
ATOM 5846 O O . THR B 2 547 ? 25.558 -4.325 30.501 1.00 72.10 547 THR A O 1
#

B-factor: mean 49.24, std 21.61, range [3.98, 98.88]

Radius of gyration: 30.36 Å; Cα contacts (8 Å, |Δi|>4): 1077; chains: 1; bounding box: 53×97×43 Å

Foldseek 3Di:
DAPVVVVVVVCCVVVVDVAAEEELEEAQLFFFFLQSVLVLCVQQVSQVVRVHFYAYEHAHQDQVRHDPVSVVRNVVLSVQLPGDHDDDHHYLVVCFVVLLVLLLLLLVVLFKAKAQQAPVRVVQQLADLPGFGHDGPRSPDHSVVRNVVVVCLFVVVADWRRMFMWTRAGSRDNLSCRNGHTQKTAAQDAHNVNGRNTRIGGDPLSRVLVVCLVVVHAEYEEADVCVSSQVSSQVSVVRGPGDDGHHYDHWHTEAEFLADRDSVVLVVCAVVVVAVHCLPCQHSGSNVLQLLQAHSQLSSVLSVVVDTHRDHDYDYPVSSVVSRCVVCLVPAFEFAKEQAWAKEFAPQFDDAWDWFWDASHPVCCVSDIDTFIDGRIKIFYPVQEDCDDDPVNLGAHCADWAAEHQDWIKHFPDWDADDVGHTRYTYIHTDPDDSVYGYIEHPVQKAWEKEKEADRQFPGGCLVPDPDSVVGGDPVRIDITIIITTNVCLPFDARGWHAYPQFAIKGWPSVPADNRYTYINRSDTDDDD